Protein AF-A0A349JC01-F1 (afdb_monomer)

pLDDT: mean 93.79, std 6.89, range [55.38, 98.75]

Nearest PDB structures (foldseek):
  4wcx-assembly1_A  TM=9.756E-01  e=1.540E-38  Thermoanaerobacter italicus Ab9
  4wcx-assembly2_C  TM=9.485E-01  e=5.647E-36  Thermoanaerobacter italicus Ab9
  4rtb-assembly1_A  TM=9.203E-01  e=1.034E-27  Carboxydothermus hydrogenoformans Z-2901
  7pd2-assembly1_A  TM=9.531E-01  e=2.127E-20  Thermosinus carboxydivorans Nor1
  6htk-assembly1_A  TM=8.673E-01  e=2.061E-15  Streptomyces actuosus

Structure (mmCIF, N/CA/C/O backbone):
data_AF-A0A349JC01-F1
#
_entry.id   AF-A0A349JC01-F1
#
loop_
_atom_site.group_PDB
_atom_site.id
_atom_site.type_symbol
_atom_site.label_atom_id
_atom_site.label_alt_id
_atom_site.label_comp_id
_atom_site.label_asym_id
_atom_site.label_entity_id
_atom_site.label_seq_id
_atom_site.pdbx_PDB_ins_code
_atom_site.Cartn_x
_atom_site.Cartn_y
_atom_site.Cartn_z
_atom_site.occupancy
_atom_site.B_iso_or_equiv
_atom_site.auth_seq_id
_atom_site.auth_comp_id
_atom_site.auth_asym_id
_atom_site.auth_atom_id
_atom_site.pdbx_PDB_model_num
ATOM 1 N N . ALA A 1 1 ? 12.588 6.076 -18.784 1.00 82.81 1 ALA A N 1
ATOM 2 C CA . ALA A 1 1 ? 12.371 7.516 -19.058 1.00 82.81 1 ALA A CA 1
ATOM 3 C C . ALA A 1 1 ? 11.752 8.281 -17.877 1.00 82.81 1 ALA A C 1
ATOM 5 O O . ALA A 1 1 ? 12.235 9.356 -17.555 1.00 82.81 1 ALA A O 1
ATOM 6 N N . TYR A 1 2 ? 10.748 7.728 -17.192 1.00 88.25 2 TYR A N 1
ATOM 7 C CA . TYR A 1 2 ? 9.837 8.471 -16.306 1.00 88.25 2 TYR A CA 1
ATOM 8 C C . TYR A 1 2 ? 10.100 8.346 -14.782 1.00 88.25 2 TYR A C 1
ATOM 10 O O . TYR A 1 2 ? 9.238 8.657 -13.968 1.00 88.25 2 TYR A O 1
ATOM 18 N N . CYS A 1 3 ? 11.247 7.804 -14.368 1.00 89.50 3 CYS A N 1
ATOM 19 C CA . CYS A 1 3 ? 11.538 7.509 -12.960 1.00 89.50 3 CYS A CA 1
ATOM 20 C C . CYS A 1 3 ? 12.805 8.241 -12.517 1.00 89.50 3 CYS A C 1
ATOM 22 O O . CYS A 1 3 ? 13.826 8.120 -13.202 1.00 89.50 3 CYS A O 1
ATOM 24 N N . GLY A 1 4 ? 12.757 8.922 -11.364 1.00 88.12 4 GLY A N 1
ATOM 25 C CA . GLY A 1 4 ? 13.917 9.605 -10.780 1.00 88.12 4 GLY A CA 1
ATOM 26 C C . GLY A 1 4 ? 15.087 8.656 -10.507 1.00 88.12 4 GLY A C 1
ATOM 27 O O . GLY A 1 4 ? 16.244 9.025 -10.679 1.00 88.12 4 GLY A O 1
ATOM 28 N N . PHE A 1 5 ? 14.796 7.383 -10.222 1.00 90.75 5 PHE A N 1
ATOM 29 C CA . PHE A 1 5 ? 15.803 6.348 -9.980 1.00 90.75 5 PHE A CA 1
ATOM 30 C C . PHE A 1 5 ? 16.290 5.610 -11.234 1.00 90.75 5 PHE A C 1
ATOM 32 O O . PHE A 1 5 ? 17.025 4.631 -11.102 1.00 90.75 5 PHE A O 1
ATOM 39 N N . ARG A 1 6 ? 15.951 6.045 -12.456 1.00 90.56 6 ARG A N 1
ATOM 40 C CA . ARG A 1 6 ? 16.507 5.424 -13.677 1.00 90.56 6 ARG A CA 1
ATOM 41 C C . ARG A 1 6 ? 18.042 5.440 -13.650 1.00 90.56 6 ARG A C 1
ATOM 43 O O . ARG A 1 6 ? 18.626 6.414 -13.184 1.00 90.56 6 ARG A O 1
ATOM 50 N N . SER A 1 7 ? 18.696 4.397 -14.161 1.00 89.00 7 SER A N 1
ATOM 51 C CA . SER A 1 7 ? 20.163 4.243 -14.094 1.00 89.00 7 SER A CA 1
ATOM 52 C C . SER A 1 7 ? 20.934 5.392 -14.751 1.00 89.00 7 SER A C 1
ATOM 54 O O . SER A 1 7 ? 22.000 5.761 -14.278 1.00 89.00 7 SER A O 1
ATOM 56 N N . THR A 1 8 ? 20.369 6.004 -15.794 1.00 89.81 8 THR A N 1
ATOM 57 C CA . THR A 1 8 ? 20.969 7.144 -16.504 1.00 89.81 8 THR A CA 1
ATOM 58 C C . THR A 1 8 ? 20.833 8.483 -15.775 1.00 89.81 8 THR A C 1
ATOM 60 O O . THR A 1 8 ? 21.386 9.476 -16.238 1.00 89.81 8 THR A O 1
ATOM 63 N N . ASN A 1 9 ? 20.091 8.557 -14.663 1.00 89.75 9 ASN A N 1
ATOM 64 C CA . ASN A 1 9 ? 20.057 9.763 -13.840 1.00 89.75 9 ASN A CA 1
ATOM 65 C C . ASN A 1 9 ? 21.294 9.800 -12.929 1.00 89.75 9 ASN A C 1
ATOM 67 O O . ASN A 1 9 ? 21.320 9.129 -11.895 1.00 89.75 9 ASN A O 1
ATOM 71 N N . ALA A 1 10 ? 22.308 10.568 -13.332 1.00 89.12 10 ALA A N 1
ATOM 72 C CA . ALA A 1 10 ? 23.552 10.743 -12.581 1.00 89.12 10 ALA A CA 1
ATOM 73 C C . ALA A 1 10 ? 23.378 11.597 -11.313 1.00 89.12 10 ALA A C 1
ATOM 75 O O . ALA A 1 10 ? 24.182 11.487 -10.394 1.00 89.12 10 ALA A O 1
ATOM 76 N N . SER A 1 11 ? 22.321 12.411 -11.242 1.00 88.00 11 SER A N 1
ATOM 77 C CA . SER A 1 11 ? 22.014 13.233 -10.067 1.00 88.00 11 SER A CA 1
ATOM 78 C C . SER A 1 11 ? 21.364 12.436 -8.935 1.00 88.00 11 SER A C 1
ATOM 80 O O . SER A 1 11 ? 21.309 12.921 -7.811 1.00 88.00 11 SER A O 1
ATOM 82 N N . ALA A 1 12 ? 20.855 11.230 -9.209 1.00 86.94 12 ALA A N 1
ATOM 83 C CA . ALA A 1 12 ? 20.175 10.419 -8.206 1.00 86.94 12 ALA A CA 1
ATOM 84 C C . ALA A 1 12 ? 21.162 9.832 -7.187 1.00 86.94 12 ALA A C 1
ATOM 86 O O . ALA A 1 12 ? 22.107 9.128 -7.557 1.00 86.94 12 ALA A O 1
ATOM 87 N N . VAL A 1 13 ? 20.888 10.041 -5.900 1.00 87.25 13 VAL A N 1
ATOM 88 C CA . VAL A 1 13 ? 21.671 9.445 -4.810 1.00 87.25 13 VAL A CA 1
ATOM 89 C C . VAL A 1 13 ? 21.326 7.959 -4.698 1.00 87.25 13 VAL A C 1
ATOM 91 O O . VAL A 1 13 ? 20.171 7.590 -4.488 1.00 87.25 13 VAL A O 1
ATOM 94 N N . ARG A 1 14 ? 22.324 7.084 -4.862 1.00 90.44 14 ARG A N 1
ATOM 95 C CA . ARG A 1 14 ? 22.146 5.625 -4.790 1.00 90.44 14 ARG A CA 1
ATOM 96 C C . ARG A 1 14 ? 22.404 5.133 -3.375 1.00 90.44 14 ARG A C 1
ATOM 98 O O . ARG A 1 14 ? 23.459 5.405 -2.814 1.00 90.44 14 ARG A O 1
ATOM 105 N N . ARG A 1 15 ? 21.453 4.383 -2.822 1.00 91.56 15 ARG A N 1
ATOM 106 C CA . ARG A 1 15 ? 21.559 3.774 -1.497 1.00 91.56 15 ARG A CA 1
ATOM 107 C C . ARG A 1 15 ? 20.757 2.483 -1.465 1.00 91.56 15 ARG A C 1
ATOM 109 O O . ARG A 1 15 ? 19.670 2.417 -2.029 1.00 91.56 15 ARG A O 1
ATOM 116 N N . THR A 1 16 ? 21.286 1.495 -0.768 1.00 94.56 16 THR A N 1
ATOM 117 C CA . THR A 1 16 ? 20.543 0.325 -0.302 1.00 94.56 16 THR A CA 1
ATOM 118 C C . THR A 1 16 ? 20.592 0.391 1.212 1.00 94.56 16 THR A C 1
ATOM 120 O O . THR A 1 16 ? 21.674 0.613 1.747 1.00 94.56 16 THR A O 1
ATOM 123 N N . LEU A 1 17 ? 19.450 0.236 1.883 1.00 95.44 17 LEU A N 1
ATOM 124 C CA . LEU A 1 17 ? 19.448 0.165 3.340 1.00 95.44 17 LEU A CA 1
ATOM 125 C C . LEU A 1 17 ? 20.163 -1.109 3.777 1.00 95.44 17 LEU A C 1
ATOM 127 O O . LEU A 1 17 ? 19.824 -2.199 3.304 1.00 95.44 17 LEU A O 1
ATOM 131 N N . ASP A 1 18 ? 21.118 -0.980 4.688 1.00 95.94 18 ASP A N 1
ATOM 132 C CA . ASP A 1 18 ? 21.615 -2.136 5.413 1.00 95.94 18 ASP A CA 1
ATOM 133 C C . ASP A 1 18 ? 20.560 -2.654 6.411 1.00 95.94 18 ASP A C 1
ATOM 135 O O . ASP A 1 18 ? 19.467 -2.099 6.582 1.00 95.94 18 ASP A O 1
ATOM 139 N N . ARG A 1 19 ? 20.868 -3.773 7.073 1.00 96.62 19 ARG A N 1
ATOM 140 C CA . ARG A 1 19 ? 19.930 -4.405 8.003 1.00 96.62 19 ARG A CA 1
ATOM 141 C C . ARG A 1 19 ? 19.587 -3.511 9.200 1.00 96.62 19 ARG A C 1
ATOM 143 O O . ARG A 1 19 ? 18.437 -3.526 9.627 1.00 96.62 19 ARG A O 1
ATOM 150 N N . GLN A 1 20 ? 20.551 -2.783 9.762 1.00 97.44 20 GLN A N 1
ATOM 151 C CA . GLN A 1 20 ? 20.315 -1.904 10.911 1.00 97.44 20 GLN A CA 1
ATOM 152 C C . GLN A 1 20 ? 19.519 -0.670 10.493 1.00 97.44 20 GLN A C 1
ATOM 154 O O . GLN A 1 20 ? 18.563 -0.300 11.169 1.00 97.44 20 GLN A O 1
ATOM 159 N N . GLU A 1 21 ? 19.847 -0.081 9.346 1.00 96.81 21 GLU A N 1
ATOM 160 C CA . GLU A 1 21 ? 19.080 1.018 8.771 1.00 96.81 21 GLU A CA 1
ATOM 161 C C . GLU A 1 21 ? 17.626 0.604 8.517 1.00 96.81 21 GLU A C 1
ATOM 163 O O . GLU A 1 21 ? 16.712 1.335 8.897 1.00 96.81 21 GLU A O 1
ATOM 168 N N . LEU A 1 22 ? 17.393 -0.588 7.949 1.00 97.75 22 LEU A N 1
ATOM 169 C CA . LEU A 1 22 ? 16.047 -1.132 7.763 1.00 97.75 22 LEU A CA 1
ATOM 170 C C . LEU A 1 22 ? 15.304 -1.275 9.098 1.00 97.75 22 LEU A C 1
ATOM 172 O O . LEU A 1 22 ? 14.140 -0.887 9.175 1.00 97.75 22 LEU A O 1
ATOM 176 N N . VAL A 1 23 ? 15.959 -1.790 10.145 1.00 98.25 23 VAL A N 1
ATOM 177 C CA . VAL A 1 23 ? 15.361 -1.883 11.489 1.00 98.25 23 VAL A CA 1
ATOM 178 C C . VAL A 1 23 ? 14.933 -0.502 11.982 1.00 98.25 23 VAL A C 1
ATOM 180 O O . VAL A 1 23 ? 13.767 -0.329 12.327 1.00 98.25 23 VAL A O 1
ATOM 183 N N . HIS A 1 24 ? 15.812 0.501 11.917 1.00 96.88 24 HIS A N 1
ATOM 184 C CA . HIS A 1 24 ? 15.483 1.856 12.364 1.00 96.88 24 HIS A CA 1
ATOM 185 C C . HIS A 1 24 ? 14.345 2.496 11.548 1.00 96.88 24 HIS A C 1
ATOM 187 O O . HIS A 1 24 ? 13.508 3.202 12.111 1.00 96.88 24 HIS A O 1
ATOM 193 N N . GLN A 1 25 ? 14.256 2.239 10.233 1.00 96.81 25 GLN A N 1
ATOM 194 C CA . GLN A 1 25 ? 13.109 2.696 9.433 1.00 96.81 25 GLN A CA 1
ATOM 195 C C . GLN A 1 25 ? 11.795 2.069 9.919 1.00 96.81 25 GLN A C 1
ATOM 197 O O . GLN A 1 25 ? 10.780 2.758 10.014 1.00 96.81 25 GLN A O 1
ATOM 202 N N . VAL A 1 26 ? 11.797 0.764 10.211 1.00 97.62 26 VAL A N 1
ATOM 203 C CA . VAL A 1 26 ? 10.600 0.053 10.683 1.00 97.62 26 VAL A CA 1
ATOM 204 C C . VAL A 1 26 ? 10.19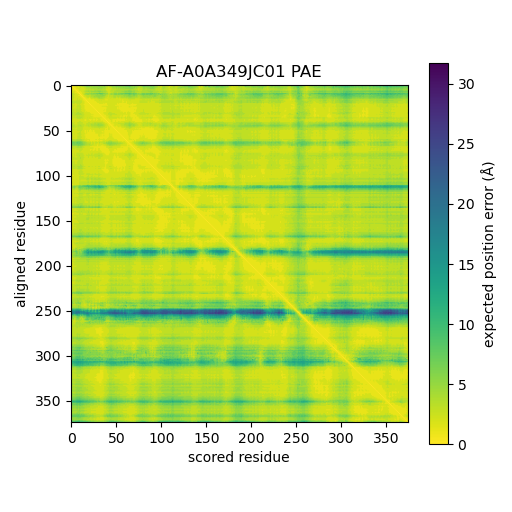5 0.544 12.068 1.00 97.62 26 VAL A C 1
ATOM 206 O O . VAL A 1 26 ? 9.020 0.824 12.284 1.00 97.62 26 VAL A O 1
ATOM 209 N N . GLU A 1 27 ? 11.153 0.738 12.970 1.00 97.31 27 GLU A N 1
ATOM 210 C CA . GLU A 1 27 ? 10.913 1.328 14.287 1.00 97.31 27 GLU A CA 1
ATOM 211 C C . GLU A 1 27 ? 10.284 2.724 14.183 1.00 97.31 27 GLU A C 1
ATOM 213 O O . GLU A 1 27 ? 9.318 3.015 14.886 1.00 97.31 27 GLU A O 1
ATOM 218 N N . ALA A 1 28 ? 10.773 3.573 13.272 1.00 95.38 28 ALA A N 1
ATOM 219 C CA . ALA A 1 28 ? 10.200 4.898 13.035 1.00 95.38 28 ALA A CA 1
ATOM 220 C C . ALA A 1 28 ? 8.756 4.831 12.497 1.00 95.38 28 ALA A C 1
ATOM 222 O O . ALA A 1 28 ? 7.919 5.666 12.843 1.00 95.38 28 ALA A O 1
ATOM 223 N N . LEU A 1 29 ? 8.434 3.838 11.663 1.00 95.94 29 LEU A N 1
ATOM 224 C CA . LEU A 1 29 ? 7.067 3.599 11.188 1.00 95.94 29 LEU A CA 1
ATOM 225 C C . LEU A 1 29 ? 6.150 3.074 12.304 1.00 95.94 29 LEU A C 1
ATOM 227 O O . LEU A 1 29 ? 4.990 3.486 12.405 1.00 95.94 29 LEU A O 1
ATOM 231 N N . GLU A 1 30 ? 6.657 2.167 13.136 1.00 97.38 30 GLU A N 1
ATOM 232 C CA . GLU A 1 30 ? 5.936 1.586 14.267 1.00 97.38 30 GLU A CA 1
ATOM 233 C C . GLU A 1 30 ? 5.606 2.622 15.342 1.00 97.38 30 GLU A C 1
ATOM 235 O O . GLU A 1 30 ? 4.468 2.638 15.818 1.00 97.38 30 GLU A O 1
ATOM 240 N N . ASP A 1 31 ? 6.547 3.522 15.645 1.00 95.81 31 ASP A N 1
ATOM 241 C CA . ASP A 1 31 ? 6.366 4.662 16.554 1.00 95.81 31 ASP A CA 1
ATOM 242 C C .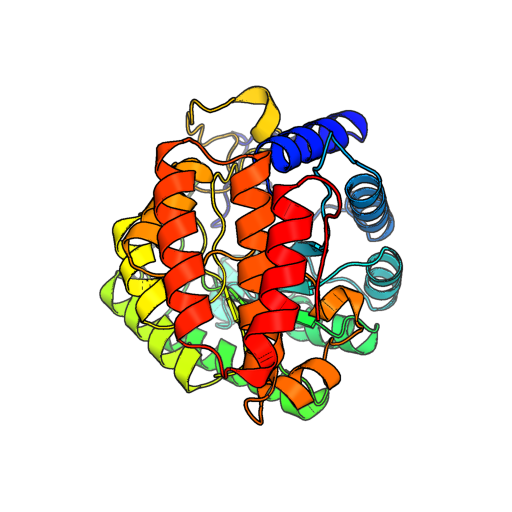 ASP A 1 31 ? 5.253 5.606 16.102 1.00 95.81 31 ASP A C 1
ATOM 244 O O . ASP A 1 31 ? 4.561 6.196 16.928 1.00 95.81 31 ASP A O 1
ATOM 248 N N . LYS A 1 32 ? 5.064 5.756 14.787 1.00 95.19 32 LYS A N 1
ATOM 249 C CA . LYS A 1 32 ? 3.973 6.570 14.234 1.00 95.19 32 LYS A CA 1
ATOM 250 C C . LYS A 1 32 ? 2.638 5.836 14.260 1.00 95.19 32 LYS A C 1
ATOM 252 O O . LYS A 1 32 ? 1.596 6.462 14.105 1.00 95.19 32 LYS A O 1
ATOM 257 N N . GLY A 1 33 ? 2.652 4.519 14.457 1.00 96.88 33 GLY A N 1
ATOM 258 C CA . GLY A 1 33 ? 1.461 3.691 14.573 1.00 96.88 33 GLY A CA 1
ATOM 259 C C . GLY A 1 33 ? 1.151 2.829 13.354 1.00 96.88 33 GLY A C 1
ATOM 260 O O . GLY A 1 33 ? 0.154 2.101 13.388 1.00 96.88 33 GLY A O 1
ATOM 261 N N . HIS A 1 34 ? 2.004 2.812 12.323 1.00 98.00 34 HIS A N 1
ATOM 262 C CA . HIS A 1 34 ? 1.815 1.924 11.176 1.00 98.00 34 HIS A CA 1
ATOM 263 C C . HIS A 1 34 ? 1.818 0.447 11.597 1.00 98.00 34 HIS A C 1
ATOM 265 O O . HIS A 1 34 ? 2.501 0.037 12.535 1.00 98.00 34 HIS A O 1
ATOM 271 N N . LYS A 1 35 ? 1.015 -0.358 10.891 1.00 97.94 35 LYS A N 1
ATOM 272 C CA . LYS A 1 35 ? 0.928 -1.826 11.049 1.00 97.94 35 LYS A CA 1
ATOM 273 C C . LYS A 1 35 ? 0.990 -2.566 9.709 1.00 97.94 35 LYS A C 1
ATOM 275 O O . LYS A 1 35 ? 0.942 -3.792 9.661 1.00 97.94 35 LYS A O 1
ATOM 280 N N . ARG A 1 36 ? 1.031 -1.826 8.602 1.00 98.19 36 ARG A N 1
ATOM 281 C CA . ARG A 1 36 ? 1.049 -2.328 7.226 1.00 98.19 36 ARG A CA 1
ATOM 282 C C . ARG A 1 36 ? 2.081 -1.520 6.465 1.00 98.19 36 ARG A C 1
ATOM 284 O O . ARG A 1 36 ? 2.082 -0.298 6.592 1.00 98.19 36 ARG A O 1
ATOM 291 N N . LEU A 1 37 ? 2.902 -2.186 5.665 1.00 95.88 37 LEU A N 1
ATOM 292 C CA . LEU A 1 37 ? 3.864 -1.508 4.805 1.00 95.88 37 LEU A CA 1
ATOM 293 C C . LEU A 1 37 ? 4.009 -2.196 3.455 1.00 95.88 37 LEU A C 1
ATOM 295 O O . LEU A 1 37 ? 3.627 -3.355 3.278 1.00 95.88 37 LEU A O 1
ATOM 299 N N . VAL A 1 38 ? 4.563 -1.450 2.506 1.00 97.69 38 VAL A N 1
ATOM 300 C CA . VAL A 1 38 ? 4.960 -1.943 1.191 1.00 97.69 38 VAL A CA 1
ATOM 301 C C . VAL A 1 38 ? 6.467 -1.737 1.079 1.00 97.69 38 VAL A C 1
ATOM 303 O O . VAL A 1 38 ? 6.926 -0.600 1.157 1.00 97.69 38 VAL A O 1
ATOM 306 N N . LEU A 1 39 ? 7.231 -2.813 0.898 1.00 97.75 39 LEU A N 1
ATOM 307 C CA . LEU A 1 39 ? 8.644 -2.712 0.537 1.00 97.75 39 LEU A CA 1
ATOM 308 C C . LEU A 1 39 ? 8.745 -2.526 -0.975 1.00 97.75 39 LEU A C 1
ATOM 310 O O . LEU A 1 39 ? 8.167 -3.303 -1.741 1.00 97.75 39 LEU A O 1
ATOM 314 N N . VAL A 1 40 ? 9.453 -1.481 -1.395 1.00 96.94 40 VAL A N 1
ATOM 315 C CA . VAL A 1 40 ? 9.600 -1.099 -2.801 1.00 96.94 40 VAL A CA 1
ATOM 316 C C . VAL A 1 40 ? 11.057 -1.253 -3.204 1.00 96.94 40 VAL A C 1
ATOM 318 O O . VAL A 1 40 ? 11.940 -0.718 -2.538 1.00 96.94 40 VAL A O 1
ATOM 321 N N . TYR A 1 41 ? 11.304 -1.956 -4.307 1.00 96.06 41 TYR A N 1
ATOM 322 C CA . TYR A 1 41 ? 12.653 -2.243 -4.788 1.00 96.06 41 TYR A CA 1
ATOM 323 C C . TYR A 1 41 ? 12.861 -1.717 -6.206 1.00 96.06 41 TYR A C 1
ATOM 325 O O . TYR A 1 41 ? 11.972 -1.791 -7.060 1.00 96.06 41 TYR A O 1
ATOM 333 N N . GLY A 1 42 ? 14.072 -1.223 -6.474 1.00 93.06 42 GLY A N 1
ATOM 334 C CA . GLY A 1 42 ? 14.555 -1.065 -7.843 1.00 93.06 42 GLY A CA 1
ATOM 335 C C . GLY A 1 42 ? 14.743 -2.423 -8.529 1.00 93.06 42 GLY A C 1
ATOM 336 O O . GLY A 1 42 ? 14.642 -3.478 -7.907 1.00 93.06 42 GLY A O 1
ATOM 337 N N . GLU A 1 43 ? 15.045 -2.414 -9.824 1.00 92.06 43 GLU A N 1
ATOM 338 C CA . GLU A 1 43 ? 15.405 -3.633 -10.551 1.00 92.06 43 GLU A CA 1
ATOM 339 C C . GLU A 1 43 ? 16.931 -3.727 -10.657 1.00 92.06 43 GLU A C 1
ATOM 341 O O . GLU A 1 43 ? 17.539 -3.066 -11.499 1.00 92.06 43 GLU A O 1
ATOM 346 N N . HIS A 1 44 ? 17.545 -4.520 -9.775 1.00 91.69 44 HIS A N 1
ATOM 347 C CA . HIS A 1 44 ? 18.996 -4.716 -9.695 1.00 91.69 44 HIS A CA 1
ATOM 348 C C . HIS A 1 44 ? 19.327 -6.194 -9.409 1.00 91.69 44 HIS A C 1
ATOM 350 O O . HIS A 1 44 ? 18.540 -6.843 -8.718 1.00 91.69 44 HIS A O 1
ATOM 356 N N . PRO A 1 45 ? 20.449 -6.751 -9.912 1.00 89.69 45 PRO A N 1
ATOM 357 C CA . PRO A 1 45 ? 20.867 -8.122 -9.602 1.00 89.69 45 PRO A CA 1
ATOM 358 C C . PRO A 1 45 ? 20.990 -8.426 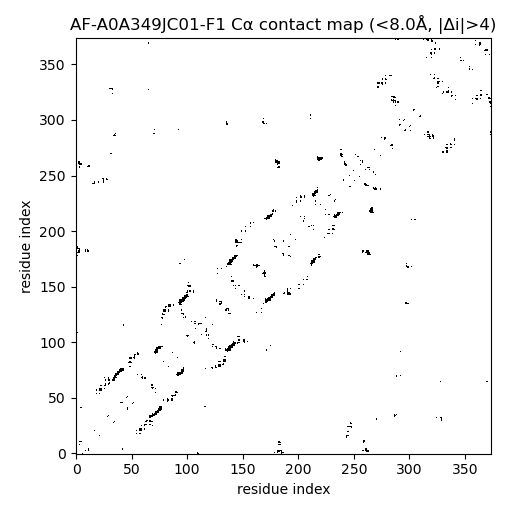-8.103 1.00 89.69 45 PRO A C 1
ATOM 360 O O . PRO A 1 45 ? 20.613 -9.517 -7.698 1.00 89.69 45 PRO A O 1
ATOM 363 N N . ASP A 1 46 ? 21.431 -7.455 -7.302 1.00 92.12 46 ASP A N 1
ATOM 364 C CA . ASP A 1 46 ? 21.589 -7.610 -5.844 1.00 92.12 46 ASP A CA 1
ATOM 365 C C . ASP A 1 46 ? 20.252 -7.698 -5.087 1.00 92.12 46 ASP A C 1
ATOM 367 O O . ASP A 1 46 ? 20.216 -8.111 -3.932 1.00 92.12 46 ASP A O 1
ATOM 371 N N . TYR A 1 47 ? 19.139 -7.307 -5.716 1.00 94.75 47 TYR A N 1
ATOM 372 C CA . TYR A 1 47 ? 17.799 -7.376 -5.124 1.00 94.75 47 TYR A CA 1
ATOM 373 C C . TYR A 1 47 ? 17.086 -8.649 -5.580 1.00 94.75 47 TYR A C 1
ATOM 375 O O . TYR A 1 47 ? 15.997 -8.613 -6.163 1.00 94.75 47 TYR A O 1
ATOM 383 N N . ASP A 1 48 ? 17.745 -9.783 -5.368 1.00 96.62 48 ASP A N 1
ATOM 384 C CA . ASP A 1 48 ? 17.198 -11.092 -5.690 1.00 96.62 48 ASP A CA 1
ATOM 385 C C . ASP A 1 48 ? 16.097 -11.525 -4.701 1.00 96.62 48 ASP A C 1
ATOM 387 O O . ASP A 1 48 ? 15.716 -10.819 -3.760 1.00 96.62 48 ASP A O 1
ATOM 391 N N . ALA A 1 49 ? 15.540 -12.714 -4.930 1.00 98.12 49 ALA A N 1
ATOM 392 C CA . ALA A 1 49 ? 14.494 -13.257 -4.074 1.00 98.12 49 ALA A CA 1
ATOM 393 C C . ALA A 1 49 ? 14.962 -13.500 -2.627 1.00 98.12 49 ALA A C 1
ATOM 395 O O . ALA A 1 49 ? 14.154 -13.378 -1.707 1.00 98.12 49 ALA A O 1
ATOM 396 N N . GLY A 1 50 ? 16.241 -13.832 -2.416 1.00 98.44 50 GLY A N 1
ATOM 397 C CA . GLY A 1 50 ? 16.818 -14.038 -1.088 1.00 98.44 50 GLY A CA 1
ATOM 398 C C . GLY A 1 50 ? 16.875 -12.731 -0.306 1.00 98.44 50 GLY A C 1
ATOM 399 O O . GLY A 1 50 ? 16.335 -12.658 0.797 1.00 98.44 50 GLY A O 1
ATOM 400 N N . PHE A 1 51 ? 17.408 -11.677 -0.925 1.00 98.38 51 PHE A N 1
ATOM 401 C CA . PHE A 1 51 ? 17.489 -10.337 -0.344 1.00 98.38 51 PHE A CA 1
ATOM 402 C C . PHE A 1 51 ? 16.110 -9.784 0.044 1.00 98.38 51 PHE A C 1
ATOM 404 O O . PHE A 1 51 ? 15.914 -9.272 1.153 1.00 98.38 51 PHE A O 1
ATOM 411 N N . ILE A 1 52 ? 15.121 -9.913 -0.849 1.00 98.50 52 ILE A N 1
ATOM 412 C CA . ILE A 1 52 ? 13.751 -9.467 -0.563 1.00 98.50 52 ILE A CA 1
ATOM 413 C C . ILE A 1 52 ? 13.152 -10.292 0.584 1.00 98.50 52 ILE A C 1
ATOM 415 O O . ILE A 1 52 ? 12.555 -9.727 1.501 1.00 98.50 52 ILE A O 1
ATOM 419 N N . ALA A 1 53 ? 13.342 -11.614 0.588 1.00 98.62 53 ALA A N 1
ATOM 420 C CA . ALA A 1 53 ? 12.855 -12.477 1.660 1.00 98.62 53 ALA A CA 1
ATOM 421 C C . ALA A 1 53 ? 13.501 -12.154 3.025 1.00 98.62 53 ALA A C 1
ATOM 423 O O . ALA A 1 53 ? 12.805 -12.132 4.041 1.00 98.62 53 ALA A O 1
ATOM 424 N N . ASP A 1 54 ? 14.803 -11.857 3.063 1.00 98.62 54 ASP A N 1
ATOM 425 C CA . ASP A 1 54 ? 15.518 -11.442 4.279 1.00 98.62 54 ASP A CA 1
ATOM 426 C C . ASP A 1 54 ? 15.068 -10.074 4.794 1.00 98.62 54 ASP A C 1
ATOM 428 O O . ASP A 1 54 ? 14.922 -9.882 6.006 1.00 98.62 54 ASP A O 1
ATOM 432 N N . SER A 1 55 ? 14.774 -9.143 3.884 1.00 98.56 55 SER A N 1
ATOM 433 C CA . SER A 1 55 ? 14.178 -7.852 4.233 1.00 98.56 55 SER A CA 1
ATOM 434 C C . SER A 1 55 ? 12.820 -8.046 4.916 1.00 98.56 55 SER A C 1
ATOM 436 O O . SER A 1 55 ? 12.574 -7.481 5.978 1.00 98.56 55 SER A O 1
ATOM 438 N N . VAL A 1 56 ? 11.955 -8.903 4.356 1.00 98.56 56 VAL A N 1
ATOM 439 C CA . VAL A 1 56 ? 10.632 -9.223 4.922 1.00 98.56 56 VAL A CA 1
ATOM 440 C C . VAL A 1 56 ? 10.758 -9.853 6.310 1.00 98.56 56 VAL A C 1
ATOM 442 O O . VAL A 1 56 ? 10.076 -9.427 7.243 1.00 98.56 56 VAL A O 1
ATOM 445 N N . ARG A 1 57 ? 11.656 -10.834 6.473 1.00 98.62 57 ARG A N 1
ATOM 446 C CA . ARG A 1 57 ? 11.927 -11.464 7.776 1.00 98.62 57 ARG A CA 1
ATOM 447 C C . ARG A 1 57 ? 12.428 -10.457 8.804 1.00 98.62 57 ARG A C 1
ATOM 449 O O . ARG A 1 57 ? 11.998 -10.502 9.952 1.00 98.62 57 ARG A O 1
ATOM 456 N N . THR A 1 58 ? 13.314 -9.549 8.392 1.00 98.62 58 THR A N 1
ATOM 457 C CA . THR A 1 58 ? 13.818 -8.484 9.264 1.00 98.62 58 THR A CA 1
ATOM 458 C C . THR A 1 58 ? 12.672 -7.598 9.730 1.00 98.62 58 THR A C 1
ATOM 460 O O . THR A 1 58 ? 12.507 -7.441 10.933 1.00 98.62 58 THR A O 1
ATOM 463 N N . VAL A 1 59 ? 11.830 -7.114 8.812 1.00 98.50 59 VAL A N 1
ATOM 464 C CA . VAL A 1 59 ? 10.667 -6.272 9.129 1.00 98.50 59 VAL A CA 1
ATOM 465 C C . VAL A 1 59 ? 9.731 -6.932 10.143 1.00 98.50 59 VAL A C 1
ATOM 467 O O . VAL A 1 59 ? 9.372 -6.296 11.126 1.00 98.50 59 VAL A O 1
ATOM 470 N N . TYR A 1 60 ? 9.346 -8.197 9.943 1.00 98.25 60 TYR A N 1
ATOM 471 C CA . TYR A 1 60 ? 8.468 -8.896 10.894 1.00 98.25 60 TYR A CA 1
ATOM 472 C C . TYR A 1 60 ? 9.126 -9.178 12.252 1.00 98.25 60 TYR A C 1
ATOM 474 O O . TYR A 1 60 ? 8.424 -9.441 13.228 1.00 98.25 60 TYR A O 1
ATOM 482 N N . GLY A 1 61 ? 10.460 -9.163 12.312 1.00 97.94 61 GLY A N 1
ATOM 483 C CA . GLY A 1 61 ? 11.224 -9.334 13.543 1.00 97.94 61 GLY A CA 1
ATOM 484 C C . GLY A 1 61 ? 11.360 -8.059 14.378 1.00 97.94 61 GLY A C 1
ATOM 485 O O . GLY A 1 61 ? 11.722 -8.158 15.549 1.00 97.94 61 GLY A O 1
ATOM 486 N N . VAL A 1 62 ? 11.079 -6.883 13.809 1.00 98.12 62 VAL A N 1
ATOM 487 C CA . VAL A 1 62 ? 11.098 -5.612 14.544 1.00 98.12 62 VAL A CA 1
ATOM 488 C C . VAL A 1 62 ? 9.820 -5.478 15.365 1.00 98.12 62 VAL A C 1
ATOM 490 O O . VAL A 1 62 ? 8.729 -5.788 14.887 1.00 98.12 62 VAL A O 1
ATOM 493 N N . LYS A 1 63 ? 9.980 -5.045 16.618 1.00 96.38 63 LYS A N 1
ATOM 494 C CA . LYS A 1 63 ? 8.889 -4.637 17.504 1.00 96.38 63 LYS A CA 1
ATOM 495 C C . LYS A 1 63 ? 9.360 -3.499 18.393 1.00 96.38 63 LYS A C 1
ATOM 497 O O . LYS A 1 63 ? 10.343 -3.664 19.117 1.00 96.38 63 LYS A O 1
ATOM 502 N N . ARG A 1 64 ? 8.631 -2.385 18.402 1.00 93.38 64 ARG A N 1
ATOM 503 C CA . ARG A 1 64 ? 8.921 -1.228 19.254 1.00 93.38 64 ARG A CA 1
ATOM 504 C C . ARG A 1 64 ? 7.712 -0.816 20.088 1.00 93.38 64 ARG A C 1
ATOM 506 O O . ARG A 1 64 ? 6.701 -0.345 19.573 1.00 93.38 64 ARG A O 1
ATOM 513 N N . GLY A 1 65 ? 7.808 -0.985 21.409 1.00 93.12 65 GLY A N 1
ATOM 514 C CA . GLY A 1 65 ? 6.695 -0.715 22.327 1.00 93.12 65 GLY A CA 1
ATOM 515 C C . GLY A 1 65 ? 5.466 -1.572 21.995 1.00 93.12 65 GLY A C 1
ATOM 516 O O . GLY A 1 65 ? 5.548 -2.797 21.984 1.00 93.12 65 GLY A O 1
ATOM 517 N N . HIS A 1 66 ? 4.327 -0.932 21.710 1.00 92.94 66 HIS A N 1
ATOM 518 C CA . HIS A 1 66 ? 3.112 -1.603 21.209 1.00 92.94 66 HIS A CA 1
ATOM 519 C C . HIS A 1 66 ? 3.082 -1.747 19.669 1.00 92.94 66 HIS A C 1
ATOM 521 O O . HIS A 1 66 ? 2.103 -2.240 19.100 1.00 92.94 66 HIS A O 1
ATOM 527 N N . GLY A 1 67 ? 4.128 -1.280 18.985 1.00 95.06 67 GLY A N 1
ATOM 528 C CA . GLY A 1 67 ? 4.294 -1.345 17.540 1.00 95.06 67 GLY A CA 1
ATOM 529 C C . GLY A 1 67 ? 4.688 -2.732 17.049 1.00 95.06 67 GLY A C 1
ATOM 530 O O . GLY A 1 67 ? 5.496 -3.424 17.661 1.00 95.06 67 GLY A O 1
ATOM 531 N N . GLU A 1 68 ? 4.071 -3.132 15.940 1.00 96.50 68 GLU A N 1
ATOM 532 C CA . GLU A 1 68 ? 4.481 -4.286 15.145 1.00 96.50 68 GLU A CA 1
ATOM 533 C C . GLU A 1 68 ? 3.936 -4.150 13.718 1.00 96.50 68 GLU A C 1
ATOM 535 O O . GLU A 1 68 ? 2.758 -3.833 13.507 1.00 96.50 68 GLU A O 1
ATOM 540 N N . ILE A 1 69 ? 4.756 -4.443 12.716 1.00 98.12 69 ILE A N 1
ATOM 541 C CA . ILE A 1 69 ? 4.275 -4.599 11.343 1.00 98.12 69 ILE A CA 1
ATOM 542 C C . ILE A 1 69 ? 3.580 -5.953 11.183 1.00 98.12 69 ILE A C 1
ATOM 544 O O . ILE A 1 69 ? 4.160 -7.018 11.357 1.00 98.12 69 ILE A O 1
ATOM 548 N N . ARG A 1 70 ? 2.301 -5.916 10.802 1.00 97.69 70 ARG A N 1
ATOM 549 C CA . ARG A 1 70 ? 1.417 -7.089 10.734 1.00 97.69 70 ARG A CA 1
ATOM 550 C C . ARG A 1 70 ? 1.166 -7.596 9.314 1.00 97.69 70 ARG A C 1
ATOM 552 O O . ARG A 1 70 ? 0.552 -8.649 9.156 1.00 97.69 70 ARG A O 1
ATOM 559 N N . ARG A 1 71 ? 1.554 -6.833 8.287 1.00 97.94 71 ARG A N 1
ATOM 560 C CA . ARG A 1 71 ? 1.473 -7.228 6.871 1.00 97.94 71 ARG A CA 1
ATOM 561 C C . ARG A 1 71 ? 2.493 -6.456 6.042 1.00 97.94 71 ARG A C 1
ATOM 563 O O . ARG A 1 71 ? 2.447 -5.225 6.000 1.00 97.94 71 ARG A O 1
ATOM 570 N N . VAL A 1 72 ? 3.341 -7.197 5.338 1.00 98.31 72 VAL A N 1
ATOM 571 C CA . VAL A 1 72 ? 4.329 -6.673 4.392 1.00 98.31 72 VAL A CA 1
ATOM 572 C C . VAL A 1 72 ? 3.906 -7.022 2.973 1.00 98.31 72 VAL A C 1
ATOM 574 O O . VAL A 1 72 ? 3.836 -8.191 2.604 1.00 98.31 72 VAL A O 1
ATOM 577 N N . ASN A 1 73 ? 3.609 -6.010 2.170 1.00 98.50 73 ASN A N 1
ATOM 578 C CA . ASN A 1 73 ? 3.413 -6.151 0.731 1.00 98.50 73 ASN A CA 1
ATOM 579 C C . ASN A 1 73 ? 4.729 -5.846 -0.001 1.00 98.50 73 ASN A C 1
ATOM 581 O O . ASN A 1 73 ? 5.581 -5.135 0.528 1.00 98.50 73 ASN A O 1
ATOM 585 N N . ILE A 1 74 ? 4.874 -6.340 -1.228 1.00 98.56 74 ILE A N 1
ATOM 586 C CA . ILE A 1 74 ? 6.063 -6.130 -2.062 1.00 98.56 74 ILE A CA 1
ATOM 587 C C . ILE A 1 74 ? 5.668 -5.417 -3.344 1.00 98.56 74 ILE A C 1
ATOM 589 O O . ILE A 1 74 ? 4.726 -5.835 -4.012 1.00 98.56 74 ILE A O 1
ATOM 593 N N . ASN A 1 75 ? 6.419 -4.387 -3.721 1.00 98.19 75 ASN A N 1
ATOM 594 C CA . ASN A 1 75 ? 6.426 -3.836 -5.069 1.00 98.19 75 ASN A CA 1
ATOM 595 C C . ASN A 1 75 ? 7.841 -3.980 -5.640 1.00 98.19 75 ASN A C 1
ATOM 597 O O . ASN A 1 75 ? 8.768 -3.287 -5.224 1.00 98.19 75 ASN A O 1
ATOM 601 N N . ALA A 1 76 ? 8.016 -4.926 -6.558 1.00 97.44 76 ALA A N 1
ATOM 602 C CA . ALA A 1 76 ? 9.313 -5.214 -7.158 1.00 97.44 76 ALA A CA 1
ATOM 603 C C . ALA A 1 76 ? 9.160 -5.709 -8.601 1.00 97.44 76 ALA A C 1
ATOM 605 O O . ALA A 1 76 ? 8.053 -5.934 -9.105 1.00 97.44 76 ALA A O 1
ATOM 606 N N . ALA A 1 77 ? 10.292 -5.862 -9.287 1.00 96.12 77 ALA A N 1
ATOM 607 C CA . ALA A 1 77 ? 10.324 -6.420 -10.630 1.00 96.12 77 ALA A CA 1
ATOM 608 C C . ALA A 1 77 ? 9.781 -7.869 -10.669 1.00 96.12 77 ALA A C 1
ATOM 610 O O . ALA A 1 77 ? 9.846 -8.583 -9.668 1.00 96.12 77 ALA A O 1
ATOM 611 N N . PRO A 1 78 ? 9.232 -8.319 -11.812 1.00 97.25 78 PRO A N 1
ATOM 612 C CA . PRO A 1 78 ? 8.788 -9.695 -11.973 1.00 97.25 78 PRO A CA 1
ATOM 613 C C . PRO A 1 78 ? 9.921 -10.703 -11.756 1.00 97.25 78 PRO A C 1
ATOM 615 O O . PRO A 1 78 ? 11.021 -10.524 -12.276 1.00 97.25 78 PRO A O 1
ATOM 618 N N . MET A 1 79 ? 9.610 -11.797 -11.067 1.00 97.19 79 MET A N 1
ATOM 619 C CA . MET A 1 79 ? 10.516 -12.919 -10.817 1.00 97.19 79 MET A CA 1
ATOM 620 C C . MET A 1 79 ? 10.067 -14.163 -11.589 1.00 97.19 79 MET A C 1
ATOM 622 O O . MET A 1 79 ? 9.019 -14.173 -12.248 1.00 97.19 79 MET A O 1
ATOM 626 N N . ASP A 1 80 ? 10.880 -15.212 -11.541 1.00 97.75 80 ASP A N 1
ATOM 627 C CA . ASP A 1 80 ? 10.440 -16.558 -11.876 1.00 97.75 80 ASP A CA 1
ATOM 628 C C . ASP A 1 80 ? 9.660 -17.183 -10.703 1.00 97.75 80 ASP A C 1
ATOM 630 O O . ASP A 1 80 ? 9.536 -16.616 -9.615 1.00 97.75 80 ASP A O 1
ATOM 634 N N . GLU A 1 81 ? 9.082 -18.362 -10.925 1.00 98.56 81 GLU 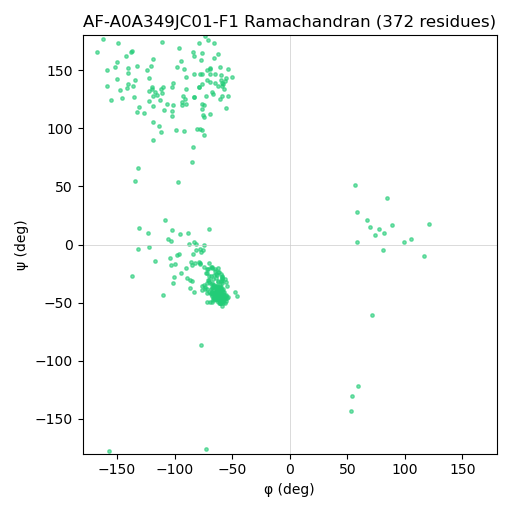A N 1
ATOM 635 C CA . GLU A 1 81 ? 8.265 -19.019 -9.900 1.00 98.56 81 GLU A CA 1
ATOM 636 C C . GLU A 1 81 ? 9.079 -19.459 -8.674 1.00 98.56 81 GLU A C 1
ATOM 638 O O . GLU A 1 81 ? 8.543 -19.486 -7.568 1.00 98.56 81 GLU A O 1
ATOM 643 N N . ALA A 1 82 ? 10.364 -19.789 -8.848 1.00 98.62 82 ALA A N 1
ATOM 644 C CA . ALA A 1 82 ? 11.249 -20.125 -7.736 1.00 98.62 82 ALA A CA 1
ATOM 645 C C . ALA A 1 82 ? 11.486 -18.906 -6.834 1.00 98.62 82 ALA A C 1
ATOM 647 O O . ALA A 1 82 ? 11.319 -19.010 -5.620 1.00 98.62 82 ALA A O 1
ATOM 648 N N . GLY A 1 83 ? 11.774 -17.740 -7.419 1.00 98.44 83 GLY A N 1
ATOM 649 C CA . GLY A 1 83 ? 11.916 -16.489 -6.685 1.00 98.44 83 GLY A CA 1
ATOM 650 C C . GLY A 1 83 ? 10.641 -16.100 -5.938 1.00 98.44 83 GLY A C 1
ATOM 651 O O . GLY A 1 83 ? 10.694 -15.785 -4.749 1.00 98.44 83 GLY A O 1
ATOM 652 N N . TYR A 1 84 ? 9.476 -16.216 -6.584 1.00 98.75 84 TYR A N 1
ATOM 653 C CA . TYR A 1 84 ? 8.197 -15.978 -5.909 1.00 98.75 84 TYR A CA 1
ATOM 654 C C . TYR A 1 84 ? 7.958 -16.927 -4.732 1.00 98.75 84 TYR A C 1
ATOM 656 O O . TYR A 1 84 ? 7.552 -16.457 -3.671 1.00 98.75 84 TYR A O 1
ATOM 664 N N . ARG A 1 85 ? 8.248 -18.230 -4.874 1.00 98.75 85 ARG A N 1
ATOM 665 C CA . ARG A 1 85 ? 8.141 -19.200 -3.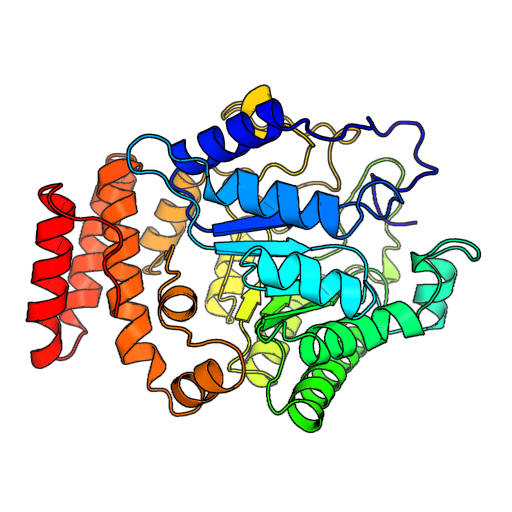767 1.00 98.75 85 ARG A CA 1
ATOM 666 C C . ARG A 1 85 ? 9.039 -18.814 -2.591 1.00 98.75 85 ARG A C 1
ATOM 668 O O . ARG A 1 85 ? 8.579 -18.833 -1.451 1.00 98.75 85 ARG A O 1
ATOM 675 N N . THR A 1 86 ? 10.277 -18.402 -2.865 1.00 98.69 86 THR A N 1
ATOM 676 C CA . THR A 1 86 ? 11.222 -17.934 -1.840 1.00 98.69 86 THR A CA 1
ATOM 677 C C . THR A 1 86 ? 10.674 -16.738 -1.063 1.00 98.69 86 THR A C 1
ATOM 679 O O . THR A 1 86 ? 10.686 -16.750 0.169 1.00 98.69 86 THR A O 1
ATOM 682 N N . VAL A 1 87 ? 10.144 -15.721 -1.749 1.00 98.50 87 VAL A N 1
ATOM 683 C CA . VAL A 1 87 ? 9.604 -14.536 -1.064 1.00 98.50 87 VAL A CA 1
ATOM 684 C C . VAL A 1 87 ? 8.265 -14.832 -0.378 1.00 98.50 87 VAL A C 1
ATOM 686 O O . VAL A 1 87 ? 8.033 -14.364 0.736 1.00 98.50 87 VAL A O 1
ATOM 689 N N . LYS A 1 88 ? 7.397 -15.661 -0.972 1.00 98.00 88 LYS A N 1
ATOM 690 C CA . LYS A 1 88 ? 6.148 -16.111 -0.336 1.00 98.00 88 LYS A CA 1
ATOM 691 C C . LYS A 1 88 ? 6.415 -16.830 0.984 1.00 98.00 88 LYS A C 1
ATOM 693 O O . LYS A 1 88 ? 5.715 -16.562 1.958 1.00 98.00 88 LYS A O 1
ATOM 698 N N . ALA A 1 89 ? 7.448 -17.671 1.042 1.00 98.25 89 ALA A N 1
ATOM 699 C CA . ALA A 1 89 ? 7.851 -18.373 2.260 1.00 98.25 89 ALA A CA 1
ATOM 700 C C . ALA A 1 89 ? 8.292 -17.429 3.397 1.00 98.25 89 ALA A C 1
ATOM 702 O O . ALA A 1 89 ? 8.247 -17.820 4.560 1.00 98.25 89 ALA A O 1
ATOM 703 N N . ALA A 1 90 ? 8.664 -16.179 3.095 1.00 98.00 90 ALA A N 1
ATOM 704 C CA . ALA A 1 90 ? 8.928 -15.154 4.107 1.00 98.00 90 ALA A CA 1
ATOM 705 C C . ALA A 1 90 ? 7.652 -14.526 4.708 1.00 98.00 90 ALA A C 1
ATOM 707 O O . ALA A 1 90 ? 7.751 -13.711 5.621 1.00 98.00 90 ALA A O 1
ATOM 708 N N . GLY A 1 91 ? 6.459 -14.891 4.222 1.00 96.75 91 GLY A N 1
ATOM 709 C CA . GLY A 1 91 ? 5.183 -14.418 4.762 1.00 96.75 91 GLY A CA 1
ATOM 710 C C . GLY A 1 91 ? 4.741 -13.062 4.208 1.00 96.75 91 GLY A C 1
ATOM 711 O O . GLY A 1 91 ? 4.252 -12.208 4.946 1.00 96.75 91 GLY A O 1
ATOM 712 N N . ILE A 1 92 ? 4.934 -12.808 2.914 1.00 97.44 92 ILE A N 1
ATOM 713 C CA . ILE A 1 92 ? 4.389 -11.588 2.302 1.00 97.44 92 ILE A CA 1
ATOM 714 C C . ILE A 1 92 ? 2.857 -11.630 2.208 1.00 97.44 92 ILE A C 1
ATOM 716 O O . ILE A 1 92 ? 2.247 -12.689 2.056 1.00 97.44 92 ILE A O 1
ATOM 720 N N . GLY A 1 93 ? 2.243 -10.448 2.253 1.00 97.06 93 GLY A N 1
ATOM 721 C CA . GLY A 1 93 ? 0.834 -10.231 1.949 1.00 97.06 93 GLY A CA 1
ATOM 722 C C . GLY A 1 93 ? 0.597 -10.239 0.442 1.00 97.06 93 GLY A C 1
ATOM 723 O O . GLY A 1 93 ? 0.260 -11.266 -0.130 1.00 97.06 93 GLY A O 1
ATOM 724 N N . THR A 1 94 ? 0.762 -9.082 -0.201 1.00 98.31 94 THR A N 1
ATOM 725 C CA . THR A 1 94 ? 0.481 -8.897 -1.633 1.00 98.31 94 THR A CA 1
ATOM 726 C C . THR A 1 94 ? 1.752 -8.664 -2.437 1.00 98.31 94 THR A C 1
ATOM 728 O O . THR A 1 94 ? 2.550 -7.801 -2.068 1.00 98.31 94 THR A O 1
ATOM 731 N N . TRP A 1 95 ? 1.895 -9.352 -3.574 1.00 98.56 95 TRP A N 1
ATOM 732 C CA . TRP A 1 95 ? 2.914 -9.018 -4.574 1.00 98.56 95 TRP A CA 1
ATOM 733 C C . TRP A 1 95 ? 2.350 -8.078 -5.641 1.00 98.56 95 TRP A C 1
ATOM 735 O O . TRP A 1 95 ? 1.381 -8.408 -6.323 1.00 98.56 95 TRP A O 1
ATOM 745 N N . GLN A 1 96 ? 2.964 -6.915 -5.822 1.00 98.75 96 GLN A N 1
ATOM 746 C CA . GLN A 1 96 ? 2.502 -5.871 -6.726 1.00 98.75 96 GLN A CA 1
ATOM 747 C C . GLN A 1 96 ? 3.450 -5.713 -7.913 1.00 98.75 96 GLN A C 1
ATOM 749 O O . GLN A 1 96 ? 4.661 -5.566 -7.749 1.00 98.75 96 GLN A O 1
ATOM 754 N N . ILE A 1 97 ? 2.879 -5.705 -9.117 1.00 98.44 97 ILE A N 1
ATOM 755 C CA . ILE A 1 97 ? 3.583 -5.390 -10.360 1.00 98.44 97 ILE A CA 1
ATOM 756 C C . ILE A 1 97 ? 2.744 -4.364 -11.095 1.00 98.44 97 ILE A C 1
ATOM 758 O O . ILE A 1 97 ? 1.608 -4.630 -11.490 1.00 98.44 97 ILE A O 1
ATOM 762 N N . PHE A 1 98 ? 3.319 -3.186 -11.306 1.00 98.38 98 PHE A N 1
ATOM 763 C CA . PHE A 1 98 ? 2.718 -2.223 -12.213 1.00 98.38 98 PHE A CA 1
ATOM 764 C C . PHE A 1 98 ? 3.150 -2.592 -13.627 1.00 98.38 98 PHE A C 1
ATOM 766 O O . PHE A 1 98 ? 4.344 -2.766 -13.891 1.00 98.38 98 PHE A O 1
ATOM 773 N N . GLN A 1 99 ? 2.178 -2.751 -14.524 1.00 98.50 99 GLN A N 1
ATOM 774 C CA . GLN A 1 99 ? 2.447 -2.898 -15.952 1.00 98.50 99 GLN A CA 1
ATOM 775 C C . GLN A 1 99 ? 3.000 -1.593 -16.532 1.00 98.50 99 GLN A C 1
ATOM 777 O O . GLN A 1 99 ? 3.669 -1.611 -17.560 1.00 98.50 99 GLN A O 1
ATOM 782 N N . GLU A 1 100 ? 2.786 -0.480 -15.823 1.00 97.94 100 GLU A N 1
ATOM 783 C CA . GLU A 1 100 ? 3.157 0.889 -16.189 1.00 97.94 100 GLU A CA 1
ATOM 784 C C . GLU A 1 100 ? 2.285 1.413 -17.325 1.00 97.94 100 GLU A C 1
ATOM 786 O O . GLU A 1 100 ? 1.530 2.356 -17.119 1.00 97.94 100 GLU A O 1
ATOM 791 N N . THR A 1 101 ? 2.330 0.749 -18.477 1.00 98.38 101 THR A N 1
ATOM 792 C CA . THR A 1 101 ? 1.473 0.992 -19.636 1.00 98.38 101 THR A CA 1
ATOM 793 C C . THR A 1 101 ? 1.225 -0.327 -20.365 1.00 98.38 101 THR A C 1
ATOM 795 O O . THR A 1 101 ? 2.147 -1.107 -20.621 1.00 98.38 101 THR A O 1
ATOM 798 N N . TYR A 1 102 ? -0.031 -0.597 -20.700 1.00 98.69 102 TYR A N 1
ATOM 799 C CA . TYR A 1 102 ? -0.419 -1.733 -21.527 1.00 98.69 102 TYR A CA 1
ATOM 800 C C . TYR A 1 102 ? -0.144 -1.476 -23.011 1.00 98.69 102 TYR A C 1
ATOM 802 O O . TYR A 1 102 ? -0.090 -2.431 -23.787 1.00 98.69 102 TYR A O 1
ATOM 810 N N . HIS A 1 103 ? 0.059 -0.223 -23.428 1.00 98.38 103 HIS A N 1
ATOM 811 C CA . HIS A 1 103 ? 0.296 0.113 -24.826 1.00 98.38 103 HIS A CA 1
ATOM 812 C C . HIS A 1 103 ? 1.720 -0.269 -25.251 1.00 98.38 103 HIS A C 1
ATOM 814 O O . HIS A 1 103 ? 2.704 0.337 -24.828 1.00 98.38 103 HIS A O 1
ATOM 820 N N . HIS A 1 104 ? 1.836 -1.277 -26.120 1.00 97.69 104 HIS A N 1
ATOM 821 C CA . HIS A 1 104 ? 3.113 -1.890 -26.498 1.00 97.69 104 HIS A CA 1
ATOM 822 C C . HIS A 1 104 ? 4.158 -0.895 -27.024 1.00 97.69 104 HIS A C 1
ATOM 824 O O . HIS A 1 104 ? 5.311 -0.948 -26.598 1.00 97.69 104 HIS A O 1
ATOM 830 N N . ALA A 1 105 ? 3.773 0.014 -27.928 1.00 96.75 105 ALA A N 1
ATOM 831 C CA . ALA A 1 105 ? 4.721 0.962 -28.514 1.00 96.75 105 ALA A CA 1
ATOM 832 C C . ALA A 1 105 ? 5.229 1.975 -27.474 1.00 96.75 105 ALA A C 1
ATOM 834 O O . ALA A 1 105 ? 6.428 2.240 -27.414 1.00 96.75 105 ALA A O 1
ATOM 835 N N . THR A 1 106 ? 4.340 2.466 -26.601 1.00 96.38 106 THR A N 1
ATOM 836 C CA . THR A 1 106 ? 4.717 3.345 -25.481 1.00 96.38 106 THR A CA 1
ATOM 837 C C . THR A 1 106 ? 5.605 2.606 -24.483 1.00 96.38 106 THR A C 1
ATOM 839 O O . THR A 1 106 ? 6.599 3.150 -24.006 1.00 96.38 106 THR A O 1
ATOM 842 N N . TYR A 1 107 ? 5.294 1.346 -24.171 1.00 97.56 107 TYR A N 1
ATOM 843 C CA . TYR A 1 107 ? 6.129 0.548 -23.283 1.00 97.56 107 TYR A CA 1
ATOM 844 C C . TYR A 1 107 ? 7.550 0.409 -23.839 1.00 97.56 107 TYR A C 1
ATOM 846 O O . TYR A 1 107 ? 8.509 0.683 -23.121 1.00 97.56 107 TYR A O 1
ATOM 854 N N . ALA A 1 108 ? 7.684 0.032 -25.114 1.00 96.00 108 ALA A N 1
ATOM 855 C CA . ALA A 1 108 ? 8.978 -0.145 -25.767 1.00 96.00 108 ALA A CA 1
ATOM 856 C C . ALA A 1 108 ? 9.785 1.163 -25.834 1.00 96.00 108 ALA A C 1
ATOM 858 O O . ALA A 1 108 ? 10.995 1.147 -25.617 1.00 96.00 108 ALA A O 1
ATOM 859 N N . SER A 1 109 ? 9.133 2.308 -26.071 1.00 93.62 109 SER A N 1
ATOM 860 C CA . SER A 1 109 ? 9.824 3.603 -26.113 1.00 93.62 109 SER A CA 1
ATOM 861 C C . SER A 1 109 ? 10.306 4.072 -24.736 1.00 93.62 109 SER A C 1
ATOM 863 O O . SER A 1 109 ? 11.310 4.774 -24.634 1.00 93.62 109 SER A O 1
ATOM 865 N N . LEU A 1 110 ? 9.601 3.712 -23.658 1.00 93.56 110 LEU A N 1
ATOM 866 C CA . LEU A 1 110 ? 9.927 4.152 -22.295 1.00 93.56 110 LEU A CA 1
ATOM 867 C C . LEU A 1 110 ? 10.894 3.217 -21.553 1.00 93.56 110 LEU A C 1
ATOM 869 O O . LEU A 1 110 ? 11.530 3.659 -20.581 1.00 93.56 110 LEU A O 1
ATOM 873 N N . HIS A 1 111 ? 10.999 1.963 -22.004 1.00 94.62 111 HIS A N 1
ATOM 874 C CA . HIS A 1 111 ? 11.810 0.893 -21.425 1.00 94.62 111 HIS A CA 1
ATOM 875 C C . HIS A 1 111 ? 12.855 0.404 -22.442 1.00 94.62 111 HIS A C 1
ATOM 877 O O . HIS A 1 111 ? 12.574 -0.512 -23.215 1.00 94.62 111 HIS A O 1
ATOM 883 N N . PRO A 1 112 ? 14.061 1.006 -22.453 1.00 88.44 112 PRO A N 1
ATOM 884 C CA . PRO A 1 112 ? 15.079 0.728 -23.462 1.00 88.44 112 PRO A CA 1
ATOM 885 C C . PRO A 1 112 ? 15.453 -0.752 -23.544 1.00 88.44 112 PRO A C 1
ATOM 887 O O . PRO A 1 112 ? 15.609 -1.413 -22.512 1.00 88.44 112 PRO A O 1
ATOM 890 N N . ALA A 1 113 ? 15.655 -1.237 -24.771 1.00 88.06 113 ALA A N 1
ATOM 891 C CA . ALA A 1 113 ? 16.126 -2.591 -25.044 1.00 88.06 113 ALA A CA 1
ATOM 892 C C . ALA A 1 113 ? 17.434 -2.909 -24.293 1.00 88.06 113 ALA A C 1
ATOM 894 O O . ALA A 1 113 ? 18.233 -2.022 -23.996 1.00 88.06 113 ALA A O 1
ATOM 895 N N . GLY A 1 114 ? 17.640 -4.186 -23.964 1.00 85.81 114 GLY A N 1
ATOM 896 C CA . GLY A 1 114 ? 18.792 -4.640 -23.175 1.00 85.81 114 GLY A CA 1
ATOM 897 C C . GLY A 1 114 ? 18.641 -4.459 -21.659 1.00 85.81 114 GLY A C 1
ATOM 898 O O . GLY A 1 114 ? 19.482 -4.935 -20.903 1.00 85.81 114 GLY A O 1
ATOM 899 N N . THR A 1 115 ? 17.559 -3.829 -21.188 1.00 88.81 115 THR A N 1
ATOM 900 C CA . THR A 1 115 ? 17.185 -3.834 -19.766 1.00 88.81 115 THR A CA 1
ATOM 901 C C . THR A 1 115 ? 16.227 -4.983 -19.460 1.00 88.81 115 THR A C 1
ATOM 903 O O . THR A 1 115 ? 15.424 -5.365 -20.310 1.00 88.81 115 THR A O 1
ATOM 906 N N . ARG A 1 116 ? 16.250 -5.508 -18.227 1.00 86.81 116 ARG A N 1
ATOM 907 C CA . ARG A 1 116 ? 15.288 -6.538 -17.787 1.00 86.81 116 ARG A CA 1
ATOM 908 C C . ARG A 1 116 ? 13.836 -6.055 -17.916 1.00 86.81 116 ARG A C 1
ATOM 910 O O . ARG A 1 116 ? 12.975 -6.801 -18.377 1.00 86.81 116 ARG A O 1
ATOM 917 N N . LYS A 1 117 ? 13.582 -4.773 -17.620 1.00 95.06 117 LYS A N 1
ATOM 918 C CA . LYS A 1 117 ? 12.261 -4.152 -17.773 1.00 95.06 117 LYS A CA 1
ATOM 919 C C . LYS A 1 117 ? 11.771 -4.078 -19.220 1.00 95.06 117 LYS A C 1
ATOM 921 O O . LYS A 1 117 ? 10.569 -3.966 -19.414 1.00 95.06 117 LYS A O 1
ATOM 926 N N . ALA A 1 118 ? 12.641 -4.122 -20.228 1.00 96.06 118 ALA A N 1
ATOM 927 C CA . ALA A 1 118 ? 12.229 -4.000 -21.630 1.00 96.06 118 ALA A CA 1
ATOM 928 C C . ALA A 1 118 ? 11.325 -5.149 -22.097 1.00 96.06 118 ALA A C 1
ATOM 930 O O . ALA A 1 118 ? 10.527 -4.968 -23.018 1.00 96.06 118 ALA A O 1
ATOM 931 N N . ASP A 1 119 ? 11.421 -6.319 -21.460 1.00 96.88 119 ASP A N 1
ATOM 932 C CA . ASP A 1 119 ? 10.588 -7.463 -21.805 1.00 96.88 119 ASP A CA 1
ATOM 933 C C . ASP A 1 119 ? 9.150 -7.271 -21.294 1.00 96.88 119 ASP A C 1
ATOM 935 O O . ASP A 1 119 ? 8.784 -7.585 -20.156 1.00 96.88 119 ASP A O 1
ATOM 939 N N . TYR A 1 120 ? 8.314 -6.751 -22.192 1.00 98.12 120 TYR A N 1
ATOM 940 C CA . TYR A 1 120 ? 6.893 -6.523 -21.961 1.00 98.12 120 TYR A CA 1
ATOM 941 C C . TYR A 1 120 ? 6.163 -7.799 -21.529 1.00 98.12 120 TYR A C 1
ATOM 943 O O . TYR A 1 120 ? 5.342 -7.760 -20.611 1.00 98.12 120 TYR A O 1
ATOM 951 N N . ARG A 1 121 ? 6.434 -8.936 -22.187 1.00 97.19 121 ARG A N 1
ATOM 952 C CA . ARG A 1 121 ? 5.710 -10.192 -21.936 1.00 97.19 121 ARG A CA 1
ATOM 953 C C . ARG A 1 121 ? 6.138 -10.806 -20.614 1.00 97.19 121 ARG A C 1
ATOM 955 O O . ARG A 1 121 ? 5.282 -11.309 -19.880 1.00 97.19 121 ARG A O 1
ATOM 962 N N . TRP A 1 122 ? 7.425 -10.724 -20.281 1.00 97.62 122 TRP A N 1
ATOM 963 C CA . TRP A 1 122 ? 7.940 -11.120 -18.975 1.00 97.62 122 TRP A CA 1
ATOM 964 C C . TRP A 1 122 ? 7.250 -10.353 -17.848 1.00 97.62 122 TRP A C 1
ATOM 966 O O . TRP A 1 122 ? 6.820 -10.977 -16.871 1.00 97.62 122 TRP A O 1
ATOM 976 N N . ARG A 1 123 ? 7.080 -9.031 -18.001 1.00 98.19 123 ARG A N 1
ATOM 977 C CA . ARG A 1 123 ? 6.371 -8.201 -17.019 1.00 98.19 123 ARG A CA 1
ATOM 978 C C . ARG A 1 123 ? 4.876 -8.484 -16.961 1.00 98.19 123 ARG A C 1
ATOM 980 O O . ARG A 1 123 ? 4.377 -8.744 -15.867 1.00 98.19 123 ARG A O 1
ATOM 987 N N . LEU A 1 124 ? 4.199 -8.514 -18.108 1.00 98.31 124 LEU A N 1
ATOM 988 C CA . LEU A 1 124 ? 2.752 -8.733 -18.184 1.00 98.31 124 LEU A CA 1
ATOM 989 C C . LEU A 1 124 ? 2.345 -10.059 -17.531 1.00 98.31 124 LEU A C 1
ATOM 991 O O . LEU A 1 124 ? 1.407 -10.104 -16.744 1.00 98.31 124 LEU A O 1
ATOM 995 N N . SER A 1 125 ? 3.089 -11.134 -17.800 1.00 97.50 125 SER A N 1
ATOM 996 C CA . SER A 1 125 ? 2.805 -12.464 -17.243 1.00 97.50 125 SER A CA 1
ATOM 997 C C . SER A 1 125 ? 3.324 -12.679 -15.810 1.00 97.50 125 SER A C 1
ATOM 999 O O . SER A 1 125 ? 3.132 -13.759 -15.246 1.00 97.50 125 SER A O 1
ATOM 1001 N N . GLY A 1 126 ? 3.970 -11.675 -15.203 1.00 98.06 126 GLY A N 1
ATOM 1002 C CA . GLY A 1 126 ? 4.625 -11.779 -13.896 1.00 98.06 126 GLY A CA 1
ATOM 1003 C C . GLY A 1 126 ? 3.690 -12.158 -12.754 1.00 98.06 126 GLY A C 1
ATOM 1004 O O . GLY A 1 126 ? 3.993 -13.067 -11.987 1.00 98.06 126 GLY A O 1
ATOM 1005 N N . LEU A 1 127 ? 2.513 -11.534 -12.672 1.00 98.31 127 LEU A N 1
ATOM 1006 C CA . LEU A 1 127 ? 1.545 -11.863 -11.617 1.00 98.31 127 LEU A CA 1
ATOM 1007 C C . LEU A 1 127 ? 0.913 -13.242 -11.810 1.00 98.31 127 LEU A C 1
ATOM 1009 O O . LEU A 1 127 ? 0.645 -13.927 -10.829 1.00 98.31 127 LEU A O 1
ATOM 1013 N N . GLY A 1 128 ? 0.761 -13.692 -13.058 1.00 97.88 128 GLY A N 1
ATOM 1014 C CA . GLY A 1 128 ? 0.346 -15.063 -13.340 1.00 97.88 128 GLY A CA 1
ATOM 1015 C C . GLY A 1 128 ? 1.375 -16.097 -12.865 1.00 97.88 128 GLY A C 1
ATOM 1016 O O . GLY A 1 128 ? 0.998 -17.139 -12.334 1.00 97.88 128 GLY A O 1
ATOM 1017 N N . ARG A 1 129 ? 2.680 -15.803 -12.997 1.00 98.12 129 ARG A N 1
ATOM 1018 C CA . ARG A 1 129 ? 3.754 -16.613 -12.385 1.00 98.12 129 ARG A CA 1
ATOM 1019 C C . ARG A 1 129 ? 3.688 -16.572 -10.859 1.00 98.12 129 ARG A C 1
ATOM 1021 O O . ARG A 1 129 ? 3.806 -17.618 -10.232 1.00 98.12 129 ARG A O 1
ATOM 1028 N N . ALA A 1 130 ? 3.460 -15.398 -10.270 1.00 98.38 130 ALA A N 1
ATOM 1029 C CA . ALA A 1 130 ? 3.335 -15.248 -8.822 1.00 98.38 130 ALA A CA 1
ATOM 1030 C C . ALA A 1 130 ? 2.182 -16.101 -8.262 1.00 98.38 130 ALA A C 1
ATOM 1032 O O . ALA A 1 130 ? 2.386 -16.845 -7.307 1.00 98.38 130 ALA A O 1
ATOM 1033 N N . MET A 1 131 ? 1.006 -16.071 -8.896 1.00 97.62 131 MET A N 1
ATOM 1034 C CA . MET A 1 131 ? -0.142 -16.895 -8.497 1.00 97.62 131 MET A CA 1
ATOM 1035 C C . MET A 1 131 ? 0.158 -18.396 -8.593 1.00 97.62 131 MET A C 1
ATOM 1037 O O . MET A 1 131 ? -0.105 -19.127 -7.643 1.00 97.62 131 MET A O 1
ATOM 1041 N N . ARG A 1 132 ? 0.801 -18.868 -9.675 1.00 97.06 132 ARG A N 1
ATOM 1042 C CA . ARG A 1 132 ? 1.236 -20.281 -9.777 1.00 97.06 132 ARG A CA 1
ATOM 1043 C C . ARG A 1 132 ? 2.265 -20.681 -8.720 1.00 97.06 132 ARG A C 1
ATOM 1045 O O . ARG A 1 132 ? 2.347 -21.847 -8.351 1.00 97.06 132 ARG A O 1
ATOM 1052 N N . ALA A 1 133 ? 3.038 -19.721 -8.227 1.00 97.69 133 ALA A N 1
ATOM 1053 C CA . ALA A 1 133 ? 3.996 -19.910 -7.148 1.00 97.69 133 ALA A CA 1
ATOM 1054 C C . ALA A 1 133 ? 3.373 -19.835 -5.735 1.00 97.69 133 ALA A C 1
ATOM 1056 O O . ALA A 1 133 ? 4.111 -19.959 -4.759 1.00 97.69 133 ALA A O 1
ATOM 1057 N N . GLY A 1 134 ? 2.050 -19.652 -5.608 1.00 95.06 134 GLY A N 1
ATOM 1058 C CA . GLY A 1 134 ? 1.345 -19.559 -4.320 1.00 95.06 134 GLY A CA 1
ATOM 1059 C C . GLY A 1 134 ? 1.262 -18.141 -3.739 1.00 95.06 134 GLY A C 1
ATOM 1060 O O . GLY A 1 134 ? 1.026 -17.959 -2.543 1.00 95.06 134 GLY A O 1
ATOM 1061 N N . CYS A 1 135 ? 1.497 -17.102 -4.545 1.00 95.81 135 CYS A N 1
ATOM 1062 C CA . CYS A 1 135 ? 1.173 -15.725 -4.167 1.00 95.81 135 CYS A CA 1
ATOM 1063 C C . CYS A 1 135 ? -0.302 -15.436 -4.478 1.00 95.81 135 CYS A C 1
ATOM 1065 O O . CYS A 1 135 ? -0.625 -14.886 -5.527 1.00 95.81 135 CYS A O 1
ATOM 1067 N N . ASP A 1 136 ? -1.185 -15.808 -3.555 1.00 87.75 136 ASP A N 1
ATOM 1068 C CA . ASP A 1 136 ? -2.644 -15.740 -3.752 1.00 87.75 136 ASP A CA 1
ATOM 1069 C C . ASP A 1 136 ? -3.193 -14.301 -3.793 1.00 87.75 136 ASP A C 1
ATOM 1071 O O . ASP A 1 136 ? -4.198 -14.032 -4.447 1.00 87.75 136 ASP A O 1
ATOM 1075 N N . ASP A 1 137 ? -2.513 -13.356 -3.134 1.00 96.94 137 ASP A N 1
ATOM 1076 C CA . ASP A 1 137 ? -2.828 -11.931 -3.210 1.00 96.94 137 ASP A CA 1
ATOM 1077 C C . ASP A 1 137 ? -1.832 -11.232 -4.149 1.00 96.94 137 ASP A C 1
ATOM 1079 O O . ASP A 1 137 ? -0.644 -11.078 -3.841 1.00 96.94 137 ASP A O 1
ATOM 1083 N N . VAL A 1 138 ? -2.331 -10.720 -5.274 1.00 98.38 138 VAL A N 1
ATOM 1084 C CA . VAL A 1 138 ? -1.544 -9.916 -6.224 1.00 98.38 138 VAL A CA 1
ATOM 1085 C C . VAL A 1 138 ? -2.122 -8.521 -6.425 1.00 98.38 138 VAL A C 1
ATOM 1087 O O . VAL A 1 138 ? -3.322 -8.298 -6.255 1.00 98.38 138 VAL A O 1
ATOM 1090 N N . GLY A 1 139 ? -1.265 -7.571 -6.792 1.00 98.44 139 GLY A N 1
ATOM 1091 C CA . GLY A 1 139 ? -1.650 -6.198 -7.081 1.00 98.44 139 GLY A CA 1
ATOM 1092 C C . GLY A 1 139 ? -1.254 -5.764 -8.484 1.00 98.44 139 GLY A C 1
ATOM 1093 O O . GLY A 1 139 ? -0.075 -5.796 -8.835 1.00 98.44 139 GLY A O 1
ATOM 1094 N N . LEU A 1 140 ? -2.234 -5.317 -9.263 1.00 98.69 140 LEU A N 1
ATOM 1095 C CA . LEU A 1 140 ? -1.995 -4.676 -10.553 1.00 98.69 140 LEU A CA 1
ATOM 1096 C C . LEU A 1 140 ? -1.681 -3.193 -10.368 1.00 98.69 140 LEU A C 1
ATOM 1098 O O . LEU A 1 140 ? -2.050 -2.581 -9.365 1.00 98.69 140 LEU A O 1
ATOM 1102 N N . GLY A 1 141 ? -1.088 -2.586 -11.390 1.00 98.44 141 GLY A N 1
ATOM 1103 C CA . GLY A 1 141 ? -1.138 -1.140 -11.513 1.00 98.44 141 GLY A CA 1
ATOM 1104 C C . GLY A 1 141 ? -0.685 -0.591 -12.853 1.00 98.44 141 GLY A C 1
ATOM 1105 O O . GLY A 1 141 ? -0.070 -1.290 -13.658 1.00 98.44 141 GLY A O 1
ATOM 1106 N N . VAL A 1 142 ? -1.019 0.675 -13.066 1.00 98.44 142 VAL A N 1
ATOM 1107 C CA . VAL A 1 142 ? -0.687 1.480 -14.247 1.00 98.44 142 VAL A CA 1
ATOM 1108 C C . VAL A 1 142 ? -0.187 2.832 -13.772 1.00 98.44 142 VAL A C 1
ATOM 1110 O O . VAL A 1 142 ? -0.744 3.395 -12.831 1.00 98.44 142 VAL A O 1
ATOM 1113 N N . LEU A 1 143 ? 0.820 3.368 -14.458 1.00 97.81 143 LEU A N 1
ATOM 1114 C CA . LEU A 1 143 ? 1.256 4.742 -14.273 1.00 97.81 143 LEU A CA 1
ATOM 1115 C C . LEU A 1 143 ? 0.504 5.640 -15.262 1.00 97.81 143 LEU A C 1
ATOM 1117 O O . LEU A 1 143 ? 0.859 5.756 -16.435 1.00 97.81 143 LEU A O 1
ATOM 1121 N N . PHE A 1 144 ? -0.566 6.270 -14.789 1.00 97.88 144 PHE A N 1
ATOM 1122 C CA . PHE A 1 144 ? -1.391 7.162 -15.597 1.00 97.88 144 PHE A CA 1
ATOM 1123 C C . PHE A 1 144 ? -0.611 8.422 -15.967 1.00 97.88 144 PHE A C 1
ATOM 1125 O O . PHE A 1 144 ? -0.005 9.043 -15.100 1.00 97.88 144 PHE A O 1
ATOM 1132 N N . GLY A 1 145 ? -0.614 8.813 -17.240 1.00 95.94 145 GLY A N 1
ATOM 1133 C CA . GLY A 1 145 ? 0.285 9.858 -17.748 1.00 95.94 145 GLY A CA 1
ATOM 1134 C C . GLY A 1 145 ? 1.280 9.374 -18.798 1.00 95.94 145 GLY A C 1
ATOM 1135 O O . GLY A 1 145 ? 1.947 10.194 -19.415 1.00 95.94 145 GLY A O 1
ATOM 1136 N N . LEU A 1 146 ? 1.396 8.058 -19.009 1.00 95.69 146 LEU A N 1
ATOM 1137 C CA . LEU A 1 146 ? 2.265 7.495 -20.050 1.00 95.69 146 LEU A CA 1
ATOM 1138 C C . LEU A 1 146 ? 1.554 7.328 -21.402 1.00 95.69 146 LEU A C 1
ATOM 1140 O O . LEU A 1 146 ? 2.200 7.372 -22.448 1.00 95.69 146 LEU A O 1
ATOM 1144 N N . HIS A 1 147 ? 0.237 7.120 -21.386 1.00 96.81 147 HIS A N 1
ATOM 1145 C CA . HIS A 1 147 ? -0.600 6.922 -22.568 1.00 96.81 147 HIS A CA 1
ATOM 1146 C C . HIS A 1 147 ? -2.069 7.282 -22.267 1.00 96.81 147 HIS A C 1
ATOM 1148 O O . HIS A 1 147 ? -2.379 7.702 -21.149 1.00 96.81 147 HIS A O 1
ATOM 1154 N N . ASP A 1 148 ? -2.975 7.114 -23.241 1.00 97.31 148 ASP A N 1
ATOM 1155 C CA . ASP A 1 148 ? -4.415 7.352 -23.072 1.00 97.31 148 ASP A CA 1
ATOM 1156 C C . ASP A 1 148 ? -4.972 6.527 -21.901 1.00 97.31 148 ASP A C 1
ATOM 1158 O O . ASP A 1 148 ? -4.986 5.293 -21.926 1.00 97.31 148 ASP A O 1
ATOM 1162 N N . TRP A 1 149 ? -5.479 7.218 -20.879 1.00 98.06 149 TRP A N 1
ATOM 1163 C CA . TRP A 1 149 ? -5.992 6.587 -19.669 1.00 98.06 149 TRP A CA 1
ATOM 1164 C C . TRP A 1 149 ? -7.139 5.606 -19.937 1.00 98.06 149 TRP A C 1
ATOM 1166 O O . TRP A 1 149 ? -7.299 4.643 -19.192 1.00 98.06 149 TRP A O 1
ATOM 1176 N N . ARG A 1 150 ? -7.930 5.807 -20.996 1.00 98.38 150 ARG A N 1
ATOM 1177 C CA . ARG A 1 150 ? -9.041 4.918 -21.367 1.00 98.38 150 ARG A CA 1
ATOM 1178 C C . ARG A 1 150 ? -8.507 3.570 -21.832 1.00 98.38 150 ARG A C 1
ATOM 1180 O O . ARG A 1 150 ? -9.032 2.535 -21.426 1.00 98.38 150 ARG A O 1
ATOM 1187 N N . PHE A 1 151 ? -7.444 3.589 -22.641 1.00 98.56 151 PHE A N 1
ATOM 1188 C CA . PHE A 1 151 ? -6.753 2.378 -23.079 1.00 98.56 151 PHE A CA 1
ATOM 1189 C C . PHE A 1 151 ? -6.154 1.639 -21.880 1.00 98.56 151 PHE A C 1
ATOM 1191 O O . PHE A 1 151 ? -6.303 0.426 -21.748 1.00 98.56 151 PHE A O 1
ATOM 1198 N N . GLU A 1 152 ? -5.535 2.377 -20.962 1.00 98.75 152 GLU A N 1
ATOM 1199 C CA . GLU A 1 152 ? -4.920 1.781 -19.780 1.00 98.75 152 GLU A CA 1
ATOM 1200 C C . GLU A 1 152 ? -5.938 1.185 -18.795 1.00 98.75 152 GLU A C 1
ATOM 1202 O O . GLU A 1 152 ? -5.712 0.104 -18.248 1.00 98.75 152 GLU A O 1
ATOM 1207 N N . VAL A 1 153 ? -7.088 1.839 -18.597 1.00 98.75 153 VAL A N 1
ATOM 1208 C CA . VAL A 1 153 ? -8.198 1.291 -17.798 1.00 98.75 153 VAL A CA 1
ATOM 1209 C C . VAL A 1 153 ? -8.749 0.018 -18.434 1.00 98.75 153 VAL A C 1
ATOM 1211 O O . VAL A 1 153 ? -8.984 -0.959 -17.722 1.00 98.75 153 VAL A O 1
ATOM 1214 N N . LEU A 1 154 ? -8.908 -0.008 -19.761 1.00 98.62 154 LEU A N 1
ATOM 1215 C CA . LEU A 1 154 ? -9.310 -1.220 -20.474 1.00 98.62 154 LEU A CA 1
ATOM 1216 C C . LEU A 1 154 ? -8.301 -2.355 -20.242 1.00 98.62 154 LEU A C 1
ATOM 1218 O O . LEU A 1 154 ? -8.705 -3.472 -19.923 1.00 98.62 154 LEU A O 1
ATOM 1222 N N . GLY A 1 155 ? -7.000 -2.058 -20.328 1.00 98.69 155 GLY A N 1
ATOM 1223 C CA . GLY A 1 155 ? -5.926 -3.010 -20.040 1.00 98.69 155 GLY A CA 1
ATOM 1224 C C . GLY A 1 155 ? -5.967 -3.547 -18.607 1.00 98.69 155 GLY A C 1
ATOM 1225 O O . GLY A 1 155 ? -5.881 -4.757 -18.402 1.00 98.69 155 GLY A O 1
ATOM 1226 N N . LEU A 1 156 ? -6.179 -2.678 -17.611 1.00 98.62 156 LEU A N 1
ATOM 1227 C CA . LEU A 1 156 ? -6.340 -3.079 -16.208 1.00 98.62 156 LEU A CA 1
ATOM 1228 C C . LEU A 1 156 ? -7.519 -4.031 -16.006 1.00 98.62 156 LEU A C 1
ATOM 1230 O O . LEU A 1 156 ? -7.360 -5.065 -15.358 1.00 98.62 156 LEU A O 1
ATOM 1234 N N . ILE A 1 157 ? -8.690 -3.697 -16.553 1.00 98.62 157 ILE A N 1
ATOM 1235 C CA . ILE A 1 157 ? -9.904 -4.513 -16.408 1.00 98.62 157 ILE A CA 1
ATOM 1236 C C . ILE A 1 157 ? -9.737 -5.853 -17.132 1.00 98.62 157 ILE A C 1
ATOM 1238 O O . ILE A 1 157 ? -10.086 -6.896 -16.574 1.00 98.62 157 ILE A O 1
ATOM 1242 N N . ALA A 1 158 ? -9.161 -5.850 -18.336 1.00 98.62 158 ALA A N 1
ATOM 1243 C CA . ALA A 1 158 ? -8.874 -7.069 -19.086 1.00 98.62 158 ALA A CA 1
ATOM 1244 C C . ALA A 1 158 ? -7.887 -7.975 -18.334 1.00 98.62 158 ALA A C 1
ATOM 1246 O O . ALA A 1 158 ? -8.116 -9.178 -18.224 1.00 98.62 158 ALA A O 1
ATOM 1247 N N . HIS A 1 159 ? -6.831 -7.409 -17.745 1.00 98.69 159 HIS A N 1
ATOM 1248 C CA . HIS A 1 159 ? -5.864 -8.178 -16.965 1.00 98.69 159 HIS A CA 1
ATOM 1249 C C . HIS A 1 159 ? -6.480 -8.710 -15.662 1.00 98.69 159 HIS A C 1
ATOM 1251 O O . HIS A 1 159 ? -6.294 -9.876 -15.326 1.00 98.69 159 HIS A O 1
ATOM 1257 N N . ALA A 1 160 ? -7.278 -7.907 -14.954 1.00 98.31 160 ALA A N 1
ATOM 1258 C CA . ALA A 1 160 ? -7.994 -8.369 -13.766 1.00 98.31 160 ALA A CA 1
ATOM 1259 C C . ALA A 1 160 ? -8.956 -9.528 -14.087 1.00 98.31 160 ALA A C 1
ATOM 1261 O O . ALA A 1 160 ? -9.025 -10.502 -13.336 1.00 98.31 160 ALA A O 1
ATOM 1262 N N . THR A 1 161 ? -9.647 -9.434 -15.226 1.00 97.88 161 THR A N 1
ATOM 1263 C CA . THR A 1 161 ? -10.534 -10.476 -15.764 1.00 97.88 161 THR A CA 1
ATOM 1264 C C . THR A 1 161 ? -9.756 -11.746 -16.086 1.00 97.88 161 THR A C 1
ATOM 1266 O O . THR A 1 161 ? -10.122 -12.815 -15.613 1.00 97.88 161 THR A O 1
ATOM 1269 N N . TYR A 1 162 ? -8.631 -11.625 -16.796 1.00 97.94 162 TYR A N 1
ATOM 1270 C CA . TYR A 1 162 ? -7.745 -12.748 -17.095 1.00 97.94 162 TYR A CA 1
ATOM 1271 C C . TYR A 1 162 ? -7.277 -13.468 -15.824 1.00 97.94 162 TYR A C 1
ATOM 1273 O O . TYR A 1 162 ? -7.360 -14.691 -15.751 1.00 97.94 162 TYR A O 1
ATOM 1281 N N . LEU A 1 163 ? -6.825 -12.727 -14.802 1.00 97.25 163 LEU A N 1
ATOM 1282 C CA . LEU A 1 163 ? -6.369 -13.346 -13.556 1.00 97.25 163 LEU A CA 1
ATOM 1283 C C . LEU A 1 163 ? -7.501 -14.120 -12.871 1.00 97.25 163 LEU A C 1
ATOM 1285 O O . LEU A 1 163 ? -7.317 -15.274 -12.492 1.00 97.25 163 LEU A O 1
ATOM 1289 N N . ARG A 1 164 ? -8.692 -13.518 -12.793 1.00 95.19 164 ARG A N 1
ATOM 1290 C CA . ARG A 1 164 ? -9.881 -14.180 -12.250 1.00 95.19 164 ARG A CA 1
ATOM 1291 C C . ARG A 1 164 ? -10.230 -15.448 -13.026 1.00 95.19 164 ARG A C 1
ATOM 1293 O O . ARG A 1 164 ? -10.497 -16.467 -12.406 1.00 95.19 164 ARG A O 1
ATOM 1300 N N . ASP A 1 165 ? -10.237 -15.401 -14.351 1.00 96.25 165 ASP A N 1
ATOM 1301 C CA . ASP A 1 165 ? -10.701 -16.525 -15.168 1.00 96.25 165 ASP A CA 1
ATOM 1302 C C . ASP A 1 165 ? -9.674 -17.673 -15.194 1.00 96.25 165 ASP A C 1
ATOM 1304 O O . ASP A 1 165 ? -10.052 -18.843 -15.176 1.00 96.25 165 ASP A O 1
ATOM 1308 N N . CYS A 1 166 ? -8.374 -17.360 -15.171 1.00 95.75 166 CYS A N 1
ATOM 1309 C CA . CYS A 1 166 ? -7.305 -18.362 -15.196 1.00 95.75 166 CYS A CA 1
ATOM 1310 C C . CYS A 1 166 ? -6.938 -18.925 -13.818 1.00 95.75 166 CYS A C 1
ATOM 1312 O O . CYS A 1 166 ? -6.516 -20.077 -13.732 1.00 95.75 166 CYS A O 1
ATOM 1314 N N . TYR A 1 167 ? -7.072 -18.130 -12.755 1.00 93.88 167 TYR A N 1
ATOM 1315 C CA . TYR A 1 167 ? -6.616 -18.487 -11.405 1.00 93.88 167 TYR A CA 1
ATOM 1316 C C . TYR A 1 167 ? -7.733 -18.444 -10.363 1.00 93.88 167 TYR A C 1
ATOM 1318 O O . TYR A 1 167 ? -7.441 -18.493 -9.174 1.00 93.88 167 TYR A O 1
ATOM 1326 N N . ARG A 1 168 ? -8.997 -18.299 -10.794 1.00 89.62 168 ARG A N 1
ATOM 1327 C CA . ARG A 1 168 ? -10.216 -18.219 -9.956 1.00 89.62 168 ARG A CA 1
ATOM 1328 C C . ARG A 1 168 ? -10.229 -17.079 -8.931 1.00 89.62 168 ARG A C 1
ATOM 1330 O O . ARG A 1 168 ? -11.213 -16.890 -8.221 1.00 89.62 168 ARG A O 1
ATOM 1337 N N . CYS A 1 169 ? -9.186 -16.255 -8.913 1.00 91.00 169 CYS A N 1
ATOM 1338 C CA . CYS A 1 169 ? -9.058 -15.072 -8.087 1.00 91.00 169 CYS A CA 1
ATOM 1339 C C . CYS A 1 169 ? -8.515 -13.915 -8.928 1.00 91.00 169 CYS A C 1
ATOM 1341 O O . CYS A 1 169 ? -7.488 -14.026 -9.596 1.00 91.00 169 CYS A O 1
ATOM 1343 N N . GLY A 1 170 ? -9.221 -12.786 -8.894 1.00 93.88 170 GLY A N 1
ATOM 1344 C CA . GLY A 1 170 ? -8.722 -11.541 -9.467 1.00 93.88 170 GLY A CA 1
ATOM 1345 C C . GLY A 1 170 ? -7.603 -10.926 -8.614 1.00 93.88 170 GLY A C 1
ATOM 1346 O O . GLY A 1 170 ? -7.194 -11.488 -7.596 1.00 93.88 170 GLY A O 1
ATOM 1347 N N . PRO A 1 171 ? -7.111 -9.737 -8.987 1.00 97.44 171 PRO A N 1
ATOM 1348 C CA . PRO A 1 171 ? -6.165 -9.002 -8.160 1.00 97.44 171 PRO A CA 1
ATOM 1349 C C . PRO A 1 171 ? -6.807 -8.580 -6.831 1.00 97.44 171 PRO A C 1
ATOM 1351 O O . PRO A 1 171 ? -7.939 -8.086 -6.796 1.00 97.44 171 PRO A O 1
ATOM 1354 N N . HIS A 1 172 ? -6.042 -8.693 -5.745 1.00 97.75 172 HIS A N 1
ATOM 1355 C CA . HIS A 1 172 ? -6.429 -8.180 -4.432 1.00 97.75 172 HIS A CA 1
ATOM 1356 C C . HIS A 1 172 ? -6.494 -6.649 -4.443 1.00 97.75 172 HIS A C 1
ATOM 1358 O O . HIS A 1 172 ? -7.369 -6.052 -3.815 1.00 97.75 172 HIS A O 1
ATOM 1364 N N . THR A 1 173 ? -5.587 -5.999 -5.184 1.00 98.44 173 THR A N 1
ATOM 1365 C CA . THR A 1 173 ? -5.553 -4.537 -5.315 1.00 98.44 173 THR A CA 1
ATOM 1366 C C . THR A 1 173 ? -5.230 -4.063 -6.729 1.00 98.44 173 THR A C 1
ATOM 1368 O O . THR A 1 173 ? -4.479 -4.714 -7.450 1.00 98.44 173 THR A O 1
ATOM 1371 N N . ILE A 1 174 ? -5.714 -2.879 -7.094 1.00 98.75 174 ILE A N 1
ATOM 1372 C CA . ILE A 1 174 ? -5.225 -2.098 -8.232 1.00 98.75 174 ILE A CA 1
ATOM 1373 C C . ILE A 1 174 ? -4.688 -0.768 -7.704 1.00 98.75 174 ILE A C 1
ATOM 1375 O O . ILE A 1 174 ? -5.386 -0.047 -6.987 1.00 98.75 174 ILE A O 1
ATOM 1379 N N . SER A 1 175 ? -3.459 -0.445 -8.090 1.00 98.50 175 SER A N 1
ATOM 1380 C CA . SER A 1 175 ? -2.849 0.870 -7.903 1.00 98.50 175 SER A CA 1
ATOM 1381 C C . SER A 1 175 ? -2.895 1.651 -9.212 1.00 98.50 175 SER A C 1
ATOM 1383 O O . SER A 1 175 ? -2.629 1.114 -10.284 1.00 98.50 175 SER A O 1
ATOM 1385 N N . PHE A 1 176 ? -3.203 2.937 -9.133 1.00 97.06 176 PHE A N 1
ATOM 1386 C CA . PHE A 1 176 ? -3.369 3.800 -10.306 1.00 97.06 176 PHE A CA 1
ATOM 1387 C C . PHE A 1 176 ? -2.645 5.139 -10.099 1.00 97.06 176 PHE A C 1
ATOM 1389 O O . PHE A 1 176 ? -3.266 6.196 -10.180 1.00 97.06 176 PHE A O 1
ATOM 1396 N N . PRO A 1 177 ? -1.335 5.130 -9.776 1.00 96.81 177 PRO A N 1
ATOM 1397 C CA . PRO A 1 177 ? -0.580 6.362 -9.590 1.00 96.81 177 PRO A CA 1
ATOM 1398 C C . PRO A 1 177 ? -0.621 7.238 -10.846 1.00 96.81 177 PRO A C 1
ATOM 1400 O O . PRO A 1 177 ? -0.419 6.744 -11.956 1.00 96.81 177 PRO A O 1
ATOM 1403 N N . ARG A 1 178 ? -0.788 8.553 -10.670 1.00 95.44 178 ARG A N 1
ATOM 1404 C CA . ARG A 1 178 ? -0.479 9.516 -11.730 1.00 95.44 178 ARG A CA 1
ATOM 1405 C C . ARG A 1 178 ? 1.024 9.750 -11.819 1.00 95.44 178 ARG A C 1
ATOM 1407 O O . ARG A 1 178 ? 1.754 9.710 -10.818 1.00 95.44 178 ARG A O 1
ATOM 1414 N N . LEU A 1 179 ? 1.490 9.995 -13.034 1.00 93.88 179 LEU A N 1
ATOM 1415 C CA . LEU A 1 179 ? 2.829 10.470 -13.307 1.00 93.88 179 LEU A CA 1
ATOM 1416 C C . LEU A 1 179 ? 3.022 11.796 -12.569 1.00 93.88 179 LEU A C 1
ATOM 1418 O O . LEU A 1 179 ? 2.200 12.707 -12.663 1.00 93.88 179 LEU A O 1
ATOM 1422 N N . ARG A 1 180 ? 4.098 11.871 -11.793 1.00 91.69 180 ARG A N 1
ATOM 1423 C CA . ARG A 1 180 ? 4.466 13.042 -11.000 1.00 91.69 180 ARG A CA 1
ATOM 1424 C C . ARG A 1 180 ? 5.871 13.474 -11.382 1.00 91.69 180 ARG A C 1
ATOM 1426 O O . ARG A 1 180 ? 6.650 12.594 -11.754 1.00 91.69 180 ARG A O 1
ATOM 1433 N N . PRO A 1 181 ? 6.195 14.776 -11.291 1.00 87.75 181 PRO A N 1
ATOM 1434 C CA . PRO A 1 181 ? 7.547 15.256 -11.536 1.00 87.75 181 PRO A CA 1
ATOM 1435 C C . PRO A 1 181 ? 8.579 14.454 -10.738 1.00 87.75 181 PRO A C 1
ATOM 1437 O O . PRO A 1 181 ? 8.319 14.016 -9.616 1.00 87.75 181 PRO A O 1
ATOM 1440 N N . ALA A 1 182 ? 9.740 14.241 -11.344 1.00 86.31 182 ALA A N 1
ATOM 1441 C CA . ALA A 1 182 ? 10.857 13.506 -10.770 1.00 86.31 182 ALA A CA 1
ATOM 1442 C C . ALA A 1 182 ? 12.164 14.073 -11.334 1.00 86.31 182 ALA A C 1
ATOM 1444 O O . ALA A 1 182 ? 12.168 14.655 -12.423 1.00 86.31 182 ALA A O 1
ATOM 1445 N N . SER A 1 183 ? 13.273 13.883 -10.618 1.00 82.88 183 SER A N 1
ATOM 1446 C CA . SER A 1 183 ? 14.585 14.368 -11.058 1.00 82.88 183 SER A CA 1
ATOM 1447 C C . SER A 1 183 ? 14.930 13.874 -12.473 1.00 82.88 183 SER A C 1
ATOM 1449 O O . SER A 1 183 ? 14.828 12.683 -12.788 1.00 82.88 183 SER A O 1
ATOM 1451 N N . GLY A 1 184 ? 15.300 14.820 -13.342 1.00 74.56 184 GLY A N 1
ATOM 1452 C CA . GLY A 1 184 ? 15.683 14.572 -14.731 1.00 74.56 184 GLY A CA 1
ATOM 1453 C C . GLY A 1 184 ? 14.542 14.134 -15.657 1.00 74.56 184 GLY A C 1
ATOM 1454 O O . GLY A 1 184 ? 14.822 13.596 -16.731 1.00 74.56 184 GLY A O 1
ATOM 1455 N N . MET A 1 185 ? 13.274 14.285 -15.271 1.00 82.31 185 MET A N 1
ATOM 1456 C CA . MET A 1 185 ? 12.129 13.863 -16.082 1.00 82.31 185 MET A CA 1
ATOM 1457 C C . MET A 1 185 ? 11.341 15.048 -16.645 1.00 82.31 185 MET A C 1
ATOM 1459 O O . MET A 1 185 ? 10.962 15.950 -15.906 1.00 82.31 185 MET A O 1
ATOM 1463 N N . GLU A 1 186 ? 10.984 14.951 -17.925 1.00 73.44 186 GLU A N 1
ATOM 1464 C CA . GLU A 1 186 ? 9.944 15.770 -18.548 1.00 73.44 186 GLU A CA 1
ATOM 1465 C C . GLU A 1 186 ? 8.655 14.951 -18.701 1.00 73.44 186 GLU A C 1
ATOM 1467 O O . GLU A 1 186 ? 8.686 13.777 -19.083 1.00 73.44 186 GLU A O 1
ATOM 1472 N N . VAL A 1 187 ? 7.519 15.559 -18.360 1.00 74.62 187 VAL A N 1
ATOM 1473 C CA . VAL A 1 187 ? 6.189 14.954 -18.503 1.00 74.62 187 VAL A CA 1
ATOM 1474 C C . VAL A 1 187 ? 5.634 15.336 -19.871 1.00 74.62 187 VAL A C 1
ATOM 1476 O O . VAL A 1 187 ? 5.542 16.525 -20.160 1.00 74.62 187 VAL A O 1
ATOM 1479 N N . ASP A 1 188 ? 5.235 14.361 -20.697 1.00 81.31 188 ASP A N 1
ATOM 1480 C CA . ASP A 1 188 ? 4.486 14.662 -21.927 1.00 81.31 188 ASP A CA 1
ATOM 1481 C C . ASP A 1 188 ? 3.086 15.172 -21.529 1.00 81.31 188 ASP A C 1
ATOM 1483 O O . ASP A 1 188 ? 2.285 14.396 -20.990 1.00 81.31 188 ASP A O 1
ATOM 1487 N N . PRO A 1 189 ? 2.759 16.454 -21.777 1.00 86.19 189 PRO A N 1
ATOM 1488 C CA . PRO A 1 189 ? 1.487 17.033 -21.354 1.00 86.19 189 PRO A CA 1
ATOM 1489 C C . PRO A 1 189 ? 0.285 16.386 -22.054 1.00 86.19 189 PRO A C 1
ATOM 1491 O O . PRO A 1 189 ? -0.828 16.440 -21.540 1.00 86.19 189 PRO A O 1
ATOM 1494 N N . ARG A 1 190 ? 0.490 15.735 -23.206 1.00 90.25 190 ARG A N 1
ATOM 1495 C CA . ARG A 1 190 ? -0.574 15.105 -24.003 1.00 90.25 190 ARG A CA 1
ATOM 1496 C C . ARG A 1 190 ? -1.327 14.018 -23.249 1.00 90.25 190 ARG A C 1
ATOM 1498 O O . ARG A 1 190 ? -2.518 13.828 -23.477 1.00 90.25 190 ARG A O 1
ATOM 1505 N N . TRP A 1 191 ? -0.623 13.282 -22.396 1.00 92.62 191 TRP A N 1
ATOM 1506 C CA . TRP A 1 191 ? -1.178 12.141 -21.670 1.00 92.62 191 TRP A CA 1
ATOM 1507 C C . TRP A 1 191 ? -1.485 12.465 -20.212 1.00 92.62 191 TRP A C 1
ATOM 1509 O O . TRP A 1 191 ? -1.916 11.584 -19.469 1.00 92.62 191 TRP A O 1
ATOM 1519 N N . GLN A 1 192 ? -1.279 13.715 -19.792 1.00 93.44 192 GLN A N 1
ATOM 1520 C CA . GLN A 1 192 ? -1.518 14.138 -18.424 1.00 93.44 192 GLN A CA 1
ATOM 1521 C C . GLN A 1 192 ? -2.987 13.928 -18.039 1.00 93.44 192 GLN A C 1
ATOM 1523 O O . GLN A 1 192 ? -3.901 14.420 -18.695 1.00 93.44 192 GLN A O 1
ATOM 1528 N N . VAL A 1 193 ? -3.205 13.203 -16.942 1.00 96.00 193 VAL A N 1
ATOM 1529 C CA . VAL A 1 193 ? -4.544 12.898 -16.430 1.00 96.00 193 VAL A CA 1
ATOM 1530 C C . VAL A 1 193 ? -4.980 13.985 -15.459 1.00 96.00 193 VAL A C 1
ATOM 1532 O O . VAL A 1 193 ? -4.328 14.201 -14.433 1.00 96.00 193 VAL A O 1
ATOM 1535 N N . ARG A 1 194 ? -6.095 14.651 -15.766 1.00 96.12 194 ARG A N 1
ATOM 1536 C CA . ARG A 1 194 ? -6.695 15.699 -14.927 1.00 96.12 194 ARG A CA 1
ATOM 1537 C C . ARG A 1 194 ? -7.432 15.098 -13.730 1.00 96.12 194 ARG A C 1
ATOM 1539 O O . ARG A 1 194 ? -7.747 13.911 -13.712 1.00 96.12 194 ARG A O 1
ATOM 1546 N N . ASP A 1 195 ? -7.743 15.923 -12.737 1.00 97.31 195 ASP A N 1
ATOM 1547 C CA . ASP A 1 195 ? -8.394 15.477 -11.495 1.00 97.31 195 ASP A CA 1
ATOM 1548 C C . ASP A 1 195 ? -9.775 14.847 -11.750 1.00 97.31 195 ASP A C 1
ATOM 1550 O O . ASP A 1 195 ? -10.064 13.762 -11.252 1.00 97.31 195 ASP A O 1
ATOM 1554 N N . GLU A 1 196 ? -10.587 15.451 -12.620 1.00 97.44 196 GLU A N 1
ATOM 1555 C CA . GLU A 1 196 ? -11.889 14.904 -13.037 1.00 97.44 196 GLU A CA 1
ATOM 1556 C C . GLU A 1 196 ? -11.758 13.526 -13.706 1.00 97.44 196 GLU A C 1
ATOM 1558 O O . GLU A 1 196 ? -12.573 12.626 -13.495 1.00 97.44 196 GLU A O 1
ATOM 1563 N N . GLU A 1 197 ? -10.712 13.341 -14.513 1.00 97.75 197 GLU A N 1
ATOM 1564 C CA . GLU A 1 197 ? -10.434 12.076 -15.195 1.00 97.75 197 GLU A CA 1
ATOM 1565 C C . GLU A 1 197 ? -9.948 11.023 -14.205 1.00 97.75 197 GLU A C 1
ATOM 1567 O O . GLU A 1 197 ? -10.363 9.872 -14.293 1.00 97.75 197 GLU A O 1
ATOM 1572 N N . MET A 1 198 ? -9.141 11.420 -13.221 1.00 97.81 198 MET A N 1
ATOM 1573 C CA . MET A 1 198 ? -8.715 10.558 -12.124 1.00 97.81 198 MET A CA 1
ATOM 1574 C C . MET A 1 198 ? -9.913 10.037 -11.320 1.00 97.81 198 MET A C 1
ATOM 1576 O O . MET A 1 198 ? -10.034 8.831 -11.098 1.00 97.81 198 MET A O 1
ATOM 1580 N N . LEU A 1 199 ? -10.847 10.915 -10.943 1.00 98.19 199 LEU A N 1
ATOM 1581 C CA . LEU A 1 199 ? -12.082 10.514 -10.260 1.00 98.19 199 LEU A CA 1
ATOM 1582 C C . LEU A 1 199 ? -12.940 9.592 -11.134 1.00 98.19 199 LEU A C 1
ATOM 1584 O O . LEU A 1 199 ? -13.497 8.608 -10.643 1.00 98.19 199 LEU A O 1
ATOM 1588 N N . ARG A 1 200 ? -12.993 9.850 -12.447 1.00 98.12 200 ARG A N 1
ATOM 1589 C CA . ARG A 1 200 ? -13.689 8.985 -13.407 1.00 98.12 200 ARG A CA 1
ATOM 1590 C C . ARG A 1 200 ? -13.043 7.603 -13.523 1.00 98.12 200 ARG A C 1
ATOM 1592 O O . ARG A 1 200 ? -13.766 6.611 -13.559 1.00 98.12 200 ARG A O 1
ATOM 1599 N N . ILE A 1 201 ? -11.713 7.520 -13.548 1.00 98.31 201 ILE A N 1
ATOM 1600 C CA . ILE A 1 201 ? -10.963 6.255 -13.537 1.00 98.31 201 ILE A CA 1
ATOM 1601 C C . ILE A 1 201 ? -11.313 5.451 -12.283 1.00 98.31 201 ILE A C 1
ATOM 1603 O O . ILE A 1 201 ? -11.661 4.277 -12.394 1.00 98.31 201 ILE A O 1
ATOM 1607 N N . ILE A 1 202 ? -11.285 6.086 -11.107 1.00 98.50 202 ILE A N 1
ATOM 1608 C CA . ILE A 1 202 ? -11.625 5.442 -9.828 1.00 98.50 202 ILE A CA 1
ATOM 1609 C C . ILE A 1 202 ? -13.051 4.890 -9.865 1.00 98.50 202 ILE A C 1
ATOM 1611 O O . ILE A 1 202 ? -13.260 3.725 -9.529 1.00 98.50 202 ILE A O 1
ATOM 1615 N N . ALA A 1 203 ? -14.014 5.692 -10.328 1.00 98.19 203 ALA A N 1
ATOM 1616 C CA . ALA A 1 203 ? -15.409 5.280 -10.443 1.00 98.19 203 ALA A CA 1
ATOM 1617 C C . ALA A 1 203 ? -15.575 4.066 -11.370 1.00 98.19 203 ALA A C 1
ATOM 1619 O O . ALA A 1 203 ? -16.229 3.088 -11.007 1.00 98.19 203 ALA A O 1
ATOM 1620 N N . ILE A 1 204 ? -14.944 4.099 -12.551 1.00 98.31 204 ILE A N 1
ATOM 1621 C CA . ILE A 1 204 ? -14.989 2.995 -13.518 1.00 98.31 204 ILE A CA 1
ATOM 1622 C C . ILE A 1 204 ? -14.391 1.726 -12.905 1.00 98.31 204 ILE A C 1
ATOM 1624 O O . ILE A 1 204 ? -15.014 0.668 -12.974 1.00 98.31 204 ILE A O 1
ATOM 1628 N N . LEU A 1 205 ? -13.215 1.817 -12.276 1.00 98.38 205 LEU A N 1
ATOM 1629 C CA . LEU A 1 205 ? -12.561 0.664 -11.655 1.00 98.38 205 LEU A CA 1
ATOM 1630 C C . LEU A 1 205 ? -13.395 0.096 -10.501 1.00 98.38 205 LEU A C 1
ATOM 1632 O O . LEU A 1 205 ? -13.569 -1.118 -10.422 1.00 98.38 205 LEU A O 1
ATOM 1636 N N . ARG A 1 206 ? -13.965 0.947 -9.639 1.00 97.81 206 ARG A N 1
ATOM 1637 C CA . ARG A 1 206 ? -14.821 0.505 -8.529 1.00 97.81 206 ARG A CA 1
ATOM 1638 C C . ARG A 1 206 ? -16.065 -0.231 -9.029 1.00 97.81 206 ARG A C 1
ATOM 1640 O O . ARG A 1 206 ? -16.470 -1.204 -8.402 1.00 97.81 206 ARG A O 1
ATOM 1647 N N . LEU A 1 207 ? -16.647 0.192 -10.150 1.00 97.12 207 LEU A N 1
ATOM 1648 C CA . LEU A 1 207 ? -17.798 -0.485 -10.753 1.00 97.12 207 LEU A CA 1
ATOM 1649 C C . LEU A 1 207 ? -17.407 -1.779 -11.484 1.00 97.12 207 LEU A C 1
ATOM 1651 O O . LEU A 1 207 ? -18.131 -2.768 -11.398 1.00 97.12 207 LEU A O 1
ATOM 1655 N N . ALA A 1 208 ? -16.271 -1.792 -12.184 1.00 97.38 208 ALA A N 1
ATOM 1656 C CA . ALA A 1 208 ? -15.837 -2.933 -12.990 1.00 97.38 208 ALA A CA 1
ATOM 1657 C C . ALA A 1 208 ? -15.279 -4.095 -12.152 1.00 97.38 208 ALA A C 1
ATOM 1659 O O . ALA A 1 208 ? -15.475 -5.259 -12.501 1.00 97.38 208 ALA A O 1
ATOM 1660 N N . VAL A 1 209 ? -14.582 -3.797 -11.050 1.00 95.88 209 VAL A N 1
ATOM 1661 C CA . VAL A 1 209 ? -13.951 -4.791 -10.163 1.00 95.88 209 VAL A CA 1
ATOM 1662 C C . VAL A 1 209 ? -14.284 -4.514 -8.687 1.00 95.88 209 VAL A C 1
ATOM 1664 O O . VAL A 1 209 ? -13.406 -4.199 -7.881 1.00 95.88 209 VAL A O 1
ATOM 1667 N N . PRO A 1 210 ? -15.562 -4.644 -8.284 1.00 93.44 210 PRO A N 1
ATOM 1668 C CA . PRO A 1 210 ? -16.071 -4.104 -7.019 1.00 93.44 210 PRO A CA 1
ATOM 1669 C C . PRO A 1 210 ? -15.434 -4.683 -5.753 1.00 93.44 210 PRO A C 1
ATOM 1671 O O . PRO A 1 210 ? -15.422 -4.008 -4.725 1.00 93.44 210 PRO A O 1
ATOM 1674 N N . TYR A 1 211 ? -14.874 -5.891 -5.817 1.00 91.38 211 TYR A N 1
ATOM 1675 C CA . TYR A 1 211 ? -14.238 -6.560 -4.675 1.00 91.38 211 TYR A CA 1
ATOM 1676 C C . TYR A 1 211 ? -12.718 -6.373 -4.620 1.00 91.38 211 TYR A C 1
ATOM 1678 O O . TYR A 1 211 ? -12.093 -6.721 -3.620 1.00 91.38 211 TYR A O 1
ATOM 1686 N N . THR A 1 212 ? -12.123 -5.795 -5.663 1.00 95.94 212 THR A N 1
ATOM 1687 C CA . THR A 1 212 ? -10.707 -5.441 -5.679 1.00 95.94 212 THR A CA 1
ATOM 1688 C C . THR A 1 212 ? -10.497 -4.139 -4.906 1.00 95.94 212 THR A C 1
ATOM 1690 O O . THR A 1 212 ? -11.253 -3.167 -5.031 1.00 95.94 212 THR A O 1
ATOM 1693 N N . GLY A 1 213 ? -9.463 -4.111 -4.066 1.00 97.38 213 GLY A N 1
ATOM 1694 C CA . GLY A 1 213 ? -9.054 -2.902 -3.366 1.00 97.38 213 GLY A CA 1
ATOM 1695 C C . GLY A 1 213 ? -8.467 -1.873 -4.332 1.00 97.38 213 GLY A C 1
ATOM 1696 O O . GLY A 1 213 ? -7.700 -2.216 -5.225 1.00 97.38 213 GLY A O 1
ATOM 1697 N N . LEU A 1 214 ? -8.788 -0.600 -4.141 1.00 98.50 214 LEU A N 1
ATOM 1698 C CA . LEU A 1 214 ? -8.220 0.508 -4.905 1.00 98.50 214 LEU A CA 1
ATOM 1699 C C . LEU A 1 214 ? -7.237 1.271 -4.013 1.00 98.50 214 LEU A C 1
ATOM 1701 O O . LEU A 1 214 ? -7.633 1.721 -2.933 1.00 98.50 214 LEU A O 1
ATOM 1705 N N . ILE A 1 215 ? -5.970 1.358 -4.439 1.00 98.50 215 ILE A N 1
ATOM 1706 C CA . ILE A 1 215 ? -4.887 2.032 -3.708 1.00 98.50 215 ILE A CA 1
ATOM 1707 C C . ILE A 1 215 ? -4.627 3.414 -4.314 1.00 98.50 215 ILE A C 1
ATOM 1709 O O . ILE A 1 215 ? -4.211 3.516 -5.470 1.00 98.50 215 ILE A O 1
ATOM 1713 N N . LEU A 1 216 ? -4.793 4.459 -3.500 1.00 97.62 216 LEU A N 1
ATOM 1714 C CA . LEU A 1 216 ? -4.422 5.834 -3.833 1.00 97.62 216 LEU A CA 1
ATOM 1715 C C . LEU A 1 216 ? -3.258 6.300 -2.956 1.00 97.62 216 LEU A C 1
ATOM 1717 O O . LEU A 1 216 ? -3.353 6.280 -1.731 1.00 97.62 216 LEU A O 1
ATOM 1721 N N . THR A 1 217 ? -2.173 6.751 -3.576 1.00 96.25 217 THR A N 1
ATOM 1722 C CA . THR A 1 217 ? -0.966 7.158 -2.850 1.00 96.25 217 THR A CA 1
ATOM 1723 C C . THR A 1 217 ? -0.920 8.666 -2.604 1.00 96.25 217 THR A C 1
ATOM 1725 O O . THR A 1 217 ? -1.629 9.446 -3.245 1.00 96.25 217 THR A O 1
ATOM 1728 N N . ALA A 1 218 ? 0.016 9.098 -1.766 1.00 94.12 218 ALA A N 1
ATOM 1729 C CA . ALA A 1 218 ? 0.321 10.482 -1.426 1.00 94.12 218 ALA A CA 1
ATOM 1730 C C . ALA A 1 218 ? 0.970 11.248 -2.591 1.00 94.12 218 ALA A C 1
ATOM 1732 O O . ALA A 1 218 ? 1.476 12.349 -2.421 1.00 94.12 218 ALA A O 1
ATOM 1733 N N . ARG A 1 219 ? 0.923 10.688 -3.809 1.00 94.94 219 ARG A N 1
ATOM 1734 C CA . ARG A 1 219 ? 1.097 11.436 -5.060 1.00 94.94 219 ARG A CA 1
ATOM 1735 C C . ARG A 1 219 ? 0.004 12.479 -5.219 1.00 94.94 219 ARG A C 1
ATOM 1737 O O . ARG A 1 219 ? 0.241 13.501 -5.845 1.00 94.94 219 ARG A O 1
ATOM 1744 N N . GLU A 1 220 ? -1.194 12.195 -4.722 1.00 96.62 220 GLU A N 1
ATOM 1745 C CA . GLU A 1 220 ? -2.336 13.087 -4.861 1.00 96.62 220 GLU A CA 1
ATOM 1746 C C . GLU A 1 220 ? -2.433 14.084 -3.707 1.00 96.62 220 GLU A C 1
ATOM 1748 O O . GLU A 1 220 ? -2.132 13.714 -2.574 1.00 96.62 220 GLU A O 1
ATOM 1753 N N . PRO A 1 221 ? -2.871 15.329 -3.967 1.00 95.69 221 PRO A N 1
ATOM 1754 C CA . PRO A 1 221 ? -3.081 16.312 -2.914 1.00 95.69 221 PRO A CA 1
ATOM 1755 C C . PRO A 1 221 ? -4.269 15.941 -2.030 1.00 95.69 221 PRO A C 1
ATOM 1757 O O . PRO A 1 221 ? -5.234 15.333 -2.498 1.00 95.69 221 PRO A O 1
ATOM 1760 N N . ALA A 1 222 ? -4.224 16.370 -0.766 1.00 95.56 222 ALA A N 1
ATOM 1761 C CA . ALA A 1 222 ? -5.230 16.072 0.258 1.00 95.56 222 ALA A CA 1
ATOM 1762 C C . ALA A 1 222 ? -6.682 16.242 -0.229 1.00 95.56 222 ALA A C 1
ATOM 1764 O O . ALA A 1 222 ? -7.515 15.367 -0.005 1.00 95.56 222 ALA A O 1
ATOM 1765 N N . GLU A 1 223 ? -6.968 17.330 -0.947 1.00 95.69 223 GLU A N 1
ATOM 1766 C CA . GLU A 1 223 ? -8.309 17.626 -1.456 1.00 95.69 223 GLU A CA 1
ATOM 1767 C C . GLU A 1 223 ? -8.816 16.576 -2.454 1.00 95.69 223 GLU A C 1
ATOM 1769 O O . GLU A 1 223 ? -9.922 16.057 -2.309 1.00 95.69 223 GLU A O 1
ATOM 1774 N N . LEU A 1 224 ? -7.982 16.179 -3.418 1.00 96.81 224 LEU A N 1
ATOM 1775 C CA . LEU A 1 224 ? -8.352 15.133 -4.368 1.00 96.81 224 LEU A CA 1
ATOM 1776 C C . LEU A 1 224 ? -8.495 13.775 -3.674 1.00 96.81 224 LEU A C 1
ATOM 1778 O O . LEU A 1 224 ? -9.359 12.981 -4.045 1.00 96.81 224 LEU A O 1
ATOM 1782 N N . ARG A 1 225 ? -7.675 13.501 -2.651 1.00 96.94 225 ARG A N 1
ATOM 1783 C CA . ARG A 1 225 ? -7.764 12.256 -1.876 1.00 96.94 225 ARG A CA 1
ATOM 1784 C C . ARG A 1 225 ? -9.117 12.124 -1.180 1.00 96.94 225 ARG A C 1
ATOM 1786 O O . ARG A 1 225 ? -9.691 11.041 -1.240 1.00 96.94 225 ARG A O 1
ATOM 1793 N N . ARG A 1 226 ? -9.654 13.204 -0.596 1.00 95.88 226 ARG A N 1
ATOM 1794 C CA . ARG A 1 226 ? -11.000 13.215 0.013 1.00 95.88 226 ARG A CA 1
ATOM 1795 C C . ARG A 1 226 ? -12.078 12.799 -0.984 1.00 95.88 226 ARG A C 1
ATOM 1797 O O . ARG A 1 226 ? -12.844 11.873 -0.731 1.00 95.88 226 ARG A O 1
ATOM 1804 N N . GLN A 1 227 ? -12.071 13.418 -2.162 1.00 97.06 227 GLN A N 1
ATOM 1805 C CA . GLN A 1 227 ? -13.027 13.099 -3.225 1.00 97.06 227 GLN A CA 1
ATOM 1806 C C . GLN A 1 227 ? -12.858 11.655 -3.722 1.00 97.06 227 GLN A C 1
ATOM 1808 O O . GLN A 1 227 ? -13.831 10.927 -3.902 1.00 97.06 227 GLN A O 1
ATOM 1813 N N . ALA A 1 228 ? -11.618 11.199 -3.888 1.00 97.00 228 ALA A N 1
ATOM 1814 C CA . ALA A 1 228 ? -11.304 9.848 -4.337 1.00 97.00 228 ALA A CA 1
ATOM 1815 C C . ALA A 1 228 ? -11.761 8.754 -3.349 1.00 97.00 228 ALA A C 1
ATOM 1817 O O . ALA A 1 228 ? -12.224 7.696 -3.783 1.00 97.00 228 ALA A O 1
ATOM 1818 N N . ILE A 1 229 ? -11.666 9.000 -2.038 1.00 96.38 229 ILE A N 1
ATOM 1819 C CA . ILE A 1 229 ? -12.168 8.094 -0.990 1.00 96.38 229 ILE A CA 1
ATOM 1820 C C . ILE A 1 229 ? -13.674 7.893 -1.139 1.00 96.38 229 ILE A C 1
ATOM 1822 O O . ILE A 1 229 ? -14.113 6.751 -1.284 1.00 96.38 229 ILE A O 1
ATOM 1826 N N . ALA A 1 230 ? -14.437 8.981 -1.257 1.00 93.50 230 ALA A N 1
ATOM 1827 C CA . ALA A 1 230 ? -15.882 8.916 -1.471 1.00 93.50 230 ALA A CA 1
ATOM 1828 C C . ALA A 1 230 ? -16.275 8.158 -2.759 1.00 93.50 230 ALA A C 1
ATOM 1830 O O . ALA A 1 230 ? -17.335 7.537 -2.819 1.00 93.50 230 ALA A O 1
ATOM 1831 N N . MET A 1 231 ? -15.410 8.158 -3.780 1.00 93.62 231 MET A N 1
ATOM 1832 C CA . MET A 1 231 ? -15.645 7.470 -5.060 1.00 93.62 231 MET A CA 1
ATOM 1833 C C . MET A 1 231 ? -15.280 5.979 -5.055 1.00 93.62 231 MET A C 1
ATOM 1835 O O . MET A 1 231 ? -15.583 5.265 -6.014 1.00 93.62 231 MET A O 1
ATOM 1839 N N . GLY A 1 232 ? -14.644 5.483 -3.991 1.00 93.12 232 GLY A N 1
ATOM 1840 C CA . GLY A 1 232 ? -14.367 4.061 -3.819 1.00 93.12 232 GLY A CA 1
ATOM 1841 C C . GLY A 1 232 ? -12.896 3.696 -3.680 1.00 93.12 232 GLY A C 1
ATOM 1842 O O . GLY A 1 232 ? -12.569 2.523 -3.853 1.00 93.12 232 GLY A O 1
ATOM 1843 N N . VAL A 1 233 ? -11.994 4.624 -3.363 1.00 97.81 233 VAL A N 1
ATOM 1844 C CA . VAL A 1 233 ? -10.668 4.239 -2.851 1.00 97.81 233 VAL A CA 1
ATOM 1845 C C . VAL A 1 233 ? -10.832 3.485 -1.530 1.00 97.81 233 VAL A C 1
ATOM 1847 O O . VAL A 1 233 ? -11.621 3.872 -0.680 1.00 97.81 233 VAL A O 1
ATOM 1850 N N . SER A 1 234 ? -10.091 2.389 -1.351 1.00 97.38 234 SER A N 1
ATOM 1851 C CA . SER A 1 234 ? -10.193 1.544 -0.146 1.00 97.38 234 SER A CA 1
ATOM 1852 C C . SER A 1 234 ? -8.908 1.481 0.675 1.00 97.38 234 SER A C 1
ATOM 1854 O O . SER A 1 234 ? -8.909 0.957 1.785 1.00 97.38 234 SER A O 1
ATOM 1856 N N . GLN A 1 235 ? -7.787 1.915 0.101 1.00 98.25 235 GLN A N 1
ATOM 1857 C CA . GLN A 1 235 ? -6.487 1.934 0.760 1.00 98.25 235 GLN A CA 1
ATOM 1858 C C . GLN A 1 235 ? -5.744 3.199 0.353 1.00 98.25 235 GLN A C 1
ATOM 1860 O O . GLN A 1 235 ? -5.684 3.535 -0.830 1.00 98.25 235 GLN A O 1
ATOM 1865 N N . ILE A 1 236 ? -5.157 3.863 1.340 1.00 97.44 236 ILE A N 1
ATOM 1866 C CA . ILE A 1 236 ? -4.284 5.008 1.137 1.00 97.44 236 ILE A CA 1
ATOM 1867 C C . ILE A 1 236 ? -3.013 4.841 1.969 1.00 97.44 236 ILE A C 1
ATOM 1869 O O . ILE A 1 236 ? -3.022 4.145 2.985 1.00 97.44 236 ILE A O 1
ATOM 1873 N N . ASP A 1 237 ? -1.921 5.453 1.534 1.00 95.56 237 ASP A N 1
ATOM 1874 C CA . ASP A 1 237 ? -0.736 5.677 2.363 1.00 95.56 237 ASP A CA 1
ATOM 1875 C C . ASP A 1 237 ? -0.900 6.959 3.208 1.00 95.56 237 ASP A C 1
ATOM 1877 O O . ASP A 1 237 ? -1.808 7.758 2.994 1.00 95.56 237 ASP A O 1
ATOM 1881 N N . ALA A 1 238 ? -0.063 7.171 4.214 1.00 93.69 238 ALA A N 1
ATOM 1882 C CA . ALA A 1 238 ? -0.082 8.389 5.026 1.00 93.69 238 ALA A CA 1
ATOM 1883 C C . ALA A 1 238 ? 1.277 8.562 5.702 1.00 93.69 238 ALA A C 1
ATOM 1885 O O . ALA A 1 238 ? 1.951 7.562 5.947 1.00 93.69 238 ALA A O 1
ATOM 1886 N N . GLY A 1 239 ? 1.693 9.808 5.959 1.00 90.69 239 GLY A N 1
ATOM 1887 C CA . GLY A 1 239 ? 3.014 10.097 6.527 1.00 90.69 239 GLY A CA 1
ATOM 1888 C C . GLY A 1 239 ? 4.177 9.566 5.682 1.00 90.69 239 GLY A C 1
ATOM 1889 O O . GLY A 1 239 ? 5.213 9.203 6.231 1.00 90.69 239 GLY A O 1
ATOM 1890 N N . SER A 1 240 ? 3.985 9.441 4.366 1.00 89.69 240 SER A N 1
ATOM 1891 C CA . SER A 1 240 ? 4.908 8.724 3.489 1.00 89.69 240 SER A CA 1
ATOM 1892 C C . SER A 1 240 ? 6.221 9.472 3.274 1.00 89.69 240 SER A C 1
ATOM 1894 O O . SER A 1 240 ? 6.253 10.690 3.092 1.00 89.69 240 SER A O 1
ATOM 1896 N N . ARG A 1 241 ? 7.299 8.692 3.237 1.00 86.69 241 ARG A N 1
ATOM 1897 C CA . ARG A 1 241 ? 8.639 9.082 2.793 1.00 86.69 241 ARG A CA 1
ATOM 1898 C C . ARG A 1 241 ? 9.006 8.192 1.612 1.00 86.69 241 ARG A C 1
ATOM 1900 O O . ARG A 1 241 ? 8.719 6.992 1.633 1.00 86.69 241 ARG A O 1
ATOM 1907 N N . ILE A 1 242 ? 9.565 8.782 0.565 1.00 84.44 242 ILE A N 1
ATOM 1908 C CA . ILE A 1 242 ? 9.842 8.096 -0.712 1.00 84.44 242 ILE A CA 1
ATOM 1909 C C . ILE A 1 242 ? 11.322 8.149 -1.098 1.00 84.44 242 ILE A C 1
ATOM 1911 O O . ILE A 1 242 ? 11.734 7.565 -2.101 1.00 84.44 242 ILE A O 1
ATOM 1915 N N . GLU A 1 243 ? 12.111 8.830 -0.281 1.00 84.25 243 GLU A N 1
ATOM 1916 C CA . GLU A 1 243 ? 13.553 8.782 -0.223 1.00 84.25 243 GLU A CA 1
ATOM 1917 C C . GLU A 1 243 ? 14.049 7.594 0.615 1.00 84.25 243 GLU A C 1
ATOM 1919 O O . GLU A 1 243 ? 13.434 7.171 1.599 1.00 84.25 243 GLU A O 1
ATOM 1924 N N . ILE A 1 244 ? 15.192 7.034 0.215 1.00 85.81 244 ILE A N 1
ATOM 1925 C CA . ILE A 1 244 ? 15.780 5.862 0.872 1.00 85.81 244 ILE A CA 1
ATOM 1926 C C . ILE A 1 244 ? 16.408 6.295 2.204 1.00 85.81 244 ILE A C 1
ATOM 1928 O O . ILE A 1 244 ? 17.441 6.966 2.215 1.00 85.81 244 ILE A O 1
ATOM 1932 N N . GLY A 1 245 ? 15.787 5.891 3.316 1.00 84.81 245 GLY A N 1
ATOM 1933 C CA . GLY A 1 245 ? 16.180 6.287 4.677 1.00 84.81 245 GLY A CA 1
ATOM 1934 C C . GLY A 1 245 ? 15.341 7.427 5.279 1.00 84.81 245 GLY A C 1
ATOM 1935 O O . GLY A 1 245 ? 15.587 7.842 6.413 1.00 84.81 245 GLY A O 1
ATOM 1936 N N . GLY A 1 246 ? 14.332 7.924 4.554 1.00 83.81 246 GLY A N 1
ATOM 1937 C CA . GLY A 1 246 ? 13.612 9.155 4.901 1.00 83.81 246 GLY A CA 1
ATOM 1938 C C . GLY A 1 246 ? 12.864 9.161 6.235 1.00 83.81 246 GLY A C 1
ATOM 1939 O O . GLY A 1 246 ? 12.645 10.231 6.805 1.00 83.81 246 GLY A O 1
ATOM 1940 N N . TYR A 1 247 ? 12.485 7.999 6.782 1.00 83.56 247 TYR A N 1
ATOM 1941 C CA . TYR A 1 247 ? 11.729 7.956 8.040 1.00 83.56 247 TYR A CA 1
ATOM 1942 C C . TYR A 1 247 ? 12.577 8.300 9.269 1.00 83.56 247 TYR A C 1
ATOM 1944 O O . TYR A 1 247 ? 12.022 8.772 10.260 1.00 83.56 247 TYR A O 1
ATOM 1952 N N . THR A 1 248 ? 13.899 8.117 9.206 1.00 81.88 248 THR A N 1
ATOM 1953 C CA . THR A 1 248 ? 14.817 8.440 10.313 1.00 81.88 248 THR A CA 1
ATOM 1954 C C . THR A 1 248 ? 15.546 9.762 10.108 1.00 81.88 248 THR A C 1
ATOM 1956 O O . THR A 1 248 ? 15.840 10.447 11.079 1.00 81.88 248 THR A O 1
ATOM 1959 N N . GLU A 1 249 ? 15.851 10.132 8.863 1.00 80.19 249 GLU A N 1
ATOM 1960 C CA . GLU A 1 249 ? 16.735 11.270 8.567 1.00 80.19 249 GLU A CA 1
ATOM 1961 C C . GLU A 1 249 ? 16.013 12.615 8.506 1.00 80.19 249 GLU A C 1
ATOM 1963 O O . GLU A 1 249 ? 16.599 13.643 8.835 1.00 80.19 249 GLU A O 1
ATOM 1968 N N . CYS A 1 250 ? 14.743 12.622 8.098 1.00 64.94 250 CYS A N 1
ATOM 1969 C CA . CYS A 1 250 ? 13.990 13.860 7.894 1.00 64.94 250 CYS A CA 1
ATOM 1970 C C . CYS A 1 250 ? 13.084 14.226 9.082 1.00 64.94 250 CYS A C 1
ATOM 1972 O O . CYS A 1 250 ? 12.531 15.323 9.117 1.00 64.94 250 CYS A O 1
ATOM 1974 N N . GLY A 1 251 ? 12.912 13.334 10.066 1.00 62.09 251 GLY A N 1
ATOM 1975 C CA . GLY A 1 251 ? 11.964 13.544 11.166 1.00 62.09 251 GLY A CA 1
ATOM 1976 C C . GLY A 1 251 ? 10.549 13.859 10.654 1.00 62.09 251 GLY A C 1
ATOM 1977 O O . GLY A 1 251 ? 10.113 13.322 9.629 1.00 62.09 251 GLY A O 1
ATOM 1978 N N . ASP A 1 252 ? 9.823 14.743 11.344 1.00 58.16 252 ASP A N 1
ATOM 1979 C CA . ASP A 1 252 ? 8.497 15.213 10.906 1.00 58.16 252 ASP A CA 1
ATOM 1980 C C . ASP A 1 252 ? 8.559 16.405 9.932 1.00 58.16 252 ASP A C 1
ATOM 1982 O O . ASP A 1 252 ? 7.592 16.662 9.217 1.00 58.16 252 ASP A O 1
ATOM 1986 N N . ALA A 1 253 ? 9.708 17.078 9.813 1.00 55.38 253 ALA A N 1
ATOM 1987 C CA . ALA A 1 253 ? 9.915 18.153 8.846 1.00 55.38 253 ALA A CA 1
ATOM 1988 C C . ALA A 1 253 ? 10.123 17.570 7.438 1.00 55.38 253 ALA A C 1
ATOM 1990 O O . ALA A 1 253 ? 11.210 17.124 7.074 1.00 55.38 253 ALA A O 1
ATOM 1991 N N . GLN A 1 254 ? 9.065 17.549 6.626 1.00 62.72 254 GLN A N 1
ATOM 1992 C CA . GLN A 1 254 ? 9.149 17.026 5.264 1.00 62.72 254 GLN A CA 1
ATOM 1993 C C . GLN A 1 254 ? 9.810 18.040 4.324 1.00 62.72 254 GLN A C 1
ATOM 1995 O O . GLN A 1 254 ? 9.160 18.963 3.836 1.00 62.72 254 GLN A O 1
ATOM 2000 N N . VAL A 1 255 ? 11.104 17.857 4.055 1.00 67.44 255 VAL A N 1
ATOM 2001 C CA . VAL A 1 255 ? 11.823 18.580 2.997 1.00 67.44 255 VAL A CA 1
ATOM 2002 C C . VAL A 1 255 ? 11.971 17.651 1.800 1.00 67.44 255 VAL A C 1
ATOM 2004 O O . VAL A 1 255 ? 12.709 16.671 1.862 1.00 67.44 255 VAL A O 1
ATOM 2007 N N . GLN A 1 256 ? 11.269 17.959 0.711 1.00 70.06 256 GLN A N 1
ATOM 2008 C CA . GLN A 1 256 ? 11.362 17.176 -0.517 1.00 70.06 256 GLN A CA 1
ATOM 2009 C C . GLN A 1 256 ? 12.660 17.491 -1.266 1.00 70.06 256 GLN A C 1
ATOM 2011 O O . GLN A 1 256 ? 12.869 18.619 -1.716 1.00 70.06 256 GLN A O 1
ATOM 2016 N N . VAL A 1 257 ? 13.526 16.486 -1.409 1.00 76.12 257 VAL A N 1
ATOM 2017 C CA . VAL A 1 257 ? 14.807 16.589 -2.125 1.00 76.12 257 VAL A CA 1
ATOM 2018 C C . VAL A 1 257 ? 14.741 15.705 -3.364 1.00 76.12 257 VAL A C 1
ATOM 2020 O O . VAL A 1 257 ? 14.872 14.483 -3.280 1.00 76.12 257 VAL A O 1
ATOM 2023 N N . ALA A 1 258 ? 14.536 16.326 -4.526 1.00 71.50 258 ALA A N 1
ATOM 2024 C CA . ALA A 1 258 ? 14.213 15.634 -5.774 1.00 71.50 258 ALA A CA 1
ATOM 2025 C C . ALA A 1 258 ? 15.248 14.568 -6.187 1.00 71.50 258 ALA A C 1
ATOM 2027 O O . ALA A 1 258 ? 14.895 13.588 -6.839 1.00 71.50 258 ALA A O 1
ATOM 2028 N N . GLU A 1 259 ? 16.520 14.738 -5.821 1.00 77.25 259 GLU A N 1
ATOM 2029 C CA . GLU A 1 259 ? 17.621 13.809 -6.107 1.00 77.25 259 GLU A CA 1
ATOM 2030 C C . GLU A 1 259 ? 17.596 12.537 -5.249 1.00 77.25 259 GLU A C 1
ATOM 2032 O O . GLU A 1 259 ? 18.239 11.541 -5.594 1.00 77.25 259 GLU A O 1
ATOM 2037 N N . ARG A 1 260 ? 16.887 12.570 -4.117 1.00 79.50 260 ARG A N 1
ATOM 2038 C CA . ARG A 1 260 ? 16.773 11.456 -3.165 1.00 79.50 260 ARG A CA 1
ATOM 2039 C C . ARG A 1 260 ? 15.433 10.731 -3.266 1.00 79.50 260 ARG A C 1
ATOM 2041 O O . ARG A 1 260 ? 15.330 9.602 -2.799 1.00 79.50 260 ARG A O 1
ATOM 2048 N N . GLU A 1 261 ? 14.434 11.352 -3.885 1.00 82.94 261 GLU A N 1
ATOM 2049 C CA . GLU A 1 261 ? 13.070 10.839 -4.008 1.00 82.94 261 GLU A CA 1
ATOM 2050 C C . GLU A 1 261 ? 12.805 10.156 -5.362 1.00 82.94 261 GLU A C 1
ATOM 2052 O O . GLU A 1 261 ? 13.376 10.495 -6.402 1.00 82.94 261 GLU A O 1
ATOM 2057 N N . GLN A 1 262 ? 11.863 9.209 -5.380 1.00 81.06 262 GLN A N 1
ATOM 2058 C CA . GLN A 1 262 ? 11.438 8.558 -6.624 1.00 81.06 262 GLN A CA 1
ATOM 2059 C C . GLN A 1 262 ? 10.598 9.488 -7.530 1.00 81.06 262 GLN A C 1
ATOM 2061 O O . GLN A 1 262 ? 10.635 9.359 -8.760 1.00 81.06 262 GLN A O 1
ATOM 2066 N N . PHE A 1 263 ? 9.806 10.373 -6.922 1.00 86.62 263 PHE A N 1
ATOM 2067 C CA . PHE A 1 263 ? 8.867 11.323 -7.536 1.00 86.62 263 PHE A CA 1
ATOM 2068 C C . PHE A 1 263 ? 8.518 12.422 -6.516 1.00 86.62 263 PHE A C 1
ATOM 2070 O O . PHE A 1 263 ? 8.957 12.333 -5.388 1.00 86.62 263 PHE A O 1
ATOM 2077 N N . GLN A 1 264 ? 7.726 13.438 -6.860 1.00 86.56 264 GLN A N 1
ATOM 2078 C CA . GLN A 1 264 ? 7.225 14.408 -5.871 1.00 86.56 264 GLN A CA 1
ATOM 2079 C C . GLN A 1 264 ? 5.880 13.980 -5.263 1.00 86.56 264 GLN A C 1
ATOM 2081 O O . GLN A 1 264 ? 4.956 13.595 -5.990 1.00 86.56 264 GLN A O 1
ATOM 2086 N N . LEU A 1 265 ? 5.762 14.065 -3.935 1.00 89.25 265 LEU A N 1
ATOM 2087 C CA . LEU A 1 265 ? 4.520 13.852 -3.197 1.00 89.25 265 LEU A CA 1
ATOM 2088 C C . LEU A 1 265 ? 3.589 15.068 -3.317 1.00 89.25 265 LEU A C 1
ATOM 2090 O O . LEU A 1 265 ? 4.025 16.209 -3.406 1.00 89.25 265 LEU A O 1
ATOM 2094 N N . GLY A 1 266 ? 2.286 14.801 -3.328 1.00 89.81 266 GLY A N 1
ATOM 2095 C CA . GLY A 1 266 ? 1.221 15.801 -3.265 1.00 89.81 266 GLY A CA 1
ATOM 2096 C C . GLY A 1 266 ? 0.623 15.973 -1.866 1.00 89.81 266 GLY A C 1
ATOM 2097 O O . GLY A 1 266 ? -0.042 16.976 -1.620 1.00 89.81 266 GLY A O 1
ATOM 2098 N N . ASP A 1 267 ? 0.847 15.027 -0.949 1.00 92.19 267 ASP A N 1
ATOM 2099 C CA . ASP A 1 267 ? 0.368 15.093 0.434 1.00 92.19 267 ASP A CA 1
ATOM 2100 C C . ASP A 1 267 ? 1.496 14.744 1.410 1.00 92.19 267 ASP A C 1
ATOM 2102 O O . ASP A 1 267 ? 1.999 13.621 1.428 1.00 92.19 267 ASP A O 1
ATOM 2106 N N . LEU A 1 268 ? 1.891 15.743 2.200 1.00 90.81 268 LEU A N 1
ATOM 2107 C CA . LEU A 1 268 ? 3.021 15.697 3.131 1.00 90.81 268 LEU A CA 1
ATOM 2108 C C . LEU A 1 268 ? 2.573 15.589 4.600 1.00 90.81 268 LEU A C 1
ATOM 2110 O O . LEU A 1 268 ? 3.381 15.684 5.521 1.00 90.81 268 LEU A O 1
ATOM 2114 N N . ARG A 1 269 ? 1.264 15.445 4.835 1.00 93.50 269 ARG A N 1
ATOM 2115 C CA . ARG A 1 269 ? 0.704 15.400 6.187 1.00 93.50 269 ARG A CA 1
ATOM 2116 C C . ARG A 1 269 ? 1.184 14.167 6.944 1.00 93.50 269 ARG A C 1
ATOM 2118 O O . ARG A 1 269 ? 1.359 13.080 6.378 1.00 93.50 269 ARG A O 1
ATOM 2125 N N . SER A 1 270 ? 1.341 14.334 8.250 1.00 94.44 270 SER A N 1
ATOM 2126 C CA . SER A 1 270 ? 1.629 13.240 9.172 1.00 94.44 270 SER A CA 1
ATOM 2127 C C . SER A 1 270 ? 0.499 12.203 9.189 1.00 94.44 270 SER A C 1
ATOM 2129 O O . SER A 1 270 ? -0.624 12.452 8.741 1.00 94.44 270 SER A O 1
ATOM 2131 N N . LEU A 1 271 ? 0.784 11.016 9.734 1.00 96.12 271 LEU A N 1
ATOM 2132 C CA . LEU A 1 271 ? -0.248 9.995 9.905 1.00 96.12 271 LEU A CA 1
ATOM 2133 C C . LEU A 1 271 ? -1.395 10.506 10.794 1.00 96.12 271 LEU A C 1
ATOM 2135 O O . LEU A 1 271 ? -2.548 10.313 10.426 1.00 96.12 271 LEU A O 1
ATOM 2139 N N . ASP A 1 272 ? -1.102 11.195 11.902 1.00 97.56 272 ASP A N 1
ATOM 2140 C CA . ASP A 1 272 ? -2.135 11.698 12.823 1.00 97.56 272 ASP A CA 1
ATOM 2141 C C . ASP A 1 272 ? -3.066 12.717 12.148 1.00 97.56 272 ASP A C 1
ATOM 2143 O O . ASP A 1 272 ? -4.284 12.605 12.273 1.00 97.56 272 ASP A O 1
ATOM 2147 N N . GLU A 1 273 ? -2.524 13.635 11.342 1.00 97.31 273 GLU A N 1
ATOM 2148 C CA . GLU A 1 273 ? -3.320 14.605 10.576 1.00 97.31 273 GLU A CA 1
ATOM 2149 C C . GLU A 1 273 ? -4.220 13.933 9.533 1.00 97.31 273 GLU A C 1
ATOM 2151 O O . GLU A 1 273 ? -5.377 14.325 9.369 1.00 97.31 273 GLU A O 1
ATOM 2156 N N . VAL A 1 274 ? -3.719 12.911 8.827 1.00 97.56 274 VAL A N 1
ATOM 2157 C CA . VAL A 1 274 ? -4.536 12.153 7.866 1.00 97.56 274 VAL A CA 1
ATOM 2158 C C . VAL A 1 274 ? -5.634 11.375 8.594 1.00 97.56 274 VAL A C 1
ATOM 2160 O O . VAL A 1 274 ? -6.776 11.367 8.140 1.00 97.56 274 VAL A O 1
ATOM 2163 N N . ILE A 1 275 ? -5.329 10.754 9.737 1.00 98.31 275 ILE A N 1
ATOM 2164 C CA . ILE A 1 275 ? -6.326 10.061 10.562 1.00 98.31 275 ILE A CA 1
ATOM 2165 C C . ILE A 1 275 ? -7.394 11.046 11.053 1.00 98.31 275 ILE A C 1
ATOM 2167 O O . ILE A 1 275 ? -8.582 10.748 10.935 1.00 98.31 275 ILE A O 1
ATOM 2171 N N . ALA A 1 276 ? -7.003 12.223 11.543 1.00 98.31 276 ALA A N 1
ATOM 2172 C CA . ALA A 1 276 ? -7.930 13.263 11.979 1.00 98.31 276 ALA A CA 1
ATOM 2173 C C . ALA A 1 276 ? -8.852 13.737 10.843 1.00 98.31 276 ALA A C 1
ATOM 2175 O O . ALA A 1 276 ? -10.061 13.834 11.044 1.00 98.31 276 ALA A O 1
ATOM 2176 N N . ASP A 1 277 ? -8.302 13.976 9.648 1.00 97.44 277 ASP A N 1
ATOM 2177 C CA . ASP A 1 277 ? -9.059 14.392 8.459 1.00 97.44 277 ASP A CA 1
ATOM 2178 C C . ASP A 1 277 ? -10.091 13.335 8.040 1.00 97.44 277 ASP A C 1
ATOM 2180 O O . ASP A 1 277 ? -11.241 13.669 7.757 1.00 97.44 277 ASP A O 1
ATOM 2184 N N . LEU A 1 278 ? -9.719 12.050 8.057 1.00 98.00 278 LEU A N 1
ATOM 2185 C CA . LEU A 1 278 ? -10.645 10.946 7.781 1.00 98.00 278 LEU A CA 1
ATOM 2186 C C . LEU A 1 278 ? -11.770 10.874 8.823 1.00 98.00 278 LEU A C 1
ATOM 2188 O O . LEU A 1 278 ? -12.944 10.780 8.471 1.00 98.00 278 LEU A O 1
ATOM 2192 N N . LEU A 1 279 ? -11.424 10.962 10.109 1.00 98.38 279 LEU A N 1
ATOM 2193 C CA . LEU A 1 279 ? -12.402 10.920 11.197 1.00 98.38 279 LEU A CA 1
ATOM 2194 C C . LEU A 1 279 ? -13.370 12.108 11.143 1.00 98.38 279 LEU A C 1
ATOM 2196 O O . LEU A 1 279 ? -14.563 11.934 11.387 1.00 98.38 279 LEU A O 1
ATOM 2200 N N . ALA A 1 280 ? -12.884 13.299 10.784 1.00 97.00 280 ALA A N 1
ATOM 2201 C CA . ALA A 1 280 ? -13.712 14.490 10.603 1.00 97.00 280 ALA A CA 1
ATOM 2202 C C . ALA A 1 280 ? -14.716 14.345 9.444 1.00 97.00 280 ALA A C 1
ATOM 2204 O O . ALA A 1 280 ? -15.804 14.915 9.499 1.00 97.00 280 ALA A O 1
ATOM 2205 N N . GLN A 1 281 ? -14.384 13.543 8.429 1.00 94.44 281 GLN A N 1
ATOM 2206 C CA . GLN A 1 281 ? -15.284 13.183 7.327 1.00 94.44 281 GLN A CA 1
ATOM 2207 C C . GLN A 1 281 ? -16.261 12.049 7.687 1.00 94.44 281 GLN A C 1
ATOM 2209 O O . GLN A 1 281 ? -17.142 11.722 6.895 1.00 94.44 281 GLN A O 1
ATOM 2214 N N . GLY A 1 282 ? -16.138 11.455 8.879 1.00 94.06 282 GLY A N 1
ATOM 2215 C CA . GLY A 1 282 ? -16.949 10.316 9.312 1.00 94.06 282 GLY A CA 1
ATOM 2216 C C . GLY A 1 282 ? -16.462 8.963 8.787 1.00 94.06 282 GLY A C 1
ATOM 2217 O O . GLY A 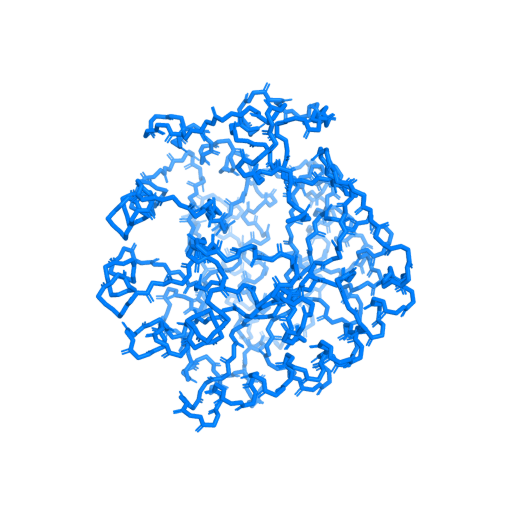1 282 ? -17.164 7.965 8.956 1.00 94.06 282 GLY A O 1
ATOM 2218 N N . GLU A 1 283 ? -15.273 8.914 8.183 1.00 96.56 283 GLU A N 1
ATOM 2219 C CA . GLU A 1 283 ? -14.632 7.671 7.760 1.00 96.56 283 GLU A CA 1
ATOM 2220 C C . GLU A 1 283 ? -14.012 6.931 8.952 1.00 96.56 283 GLU A C 1
ATOM 2222 O O . GLU A 1 283 ? -13.706 7.516 9.995 1.00 96.56 283 GLU A O 1
ATOM 2227 N N . VAL A 1 284 ? -13.789 5.623 8.794 1.00 97.69 284 VAL A N 1
ATOM 2228 C CA . VAL A 1 284 ? -13.165 4.771 9.820 1.00 97.69 284 VAL A CA 1
ATOM 2229 C C . VAL A 1 284 ? -11.789 4.311 9.340 1.00 97.69 284 VAL A C 1
ATOM 2231 O O . VAL A 1 284 ? -11.691 3.306 8.626 1.00 97.69 284 VAL A O 1
ATOM 2234 N N . PRO A 1 285 ? -10.701 4.991 9.740 1.00 97.88 285 PRO A N 1
ATOM 2235 C CA . PRO A 1 285 ? -9.360 4.516 9.443 1.00 97.88 285 PRO A CA 1
ATOM 2236 C C . PRO A 1 285 ? -9.117 3.129 10.034 1.00 97.88 285 PRO A C 1
ATOM 2238 O O . PRO A 1 285 ? -9.555 2.824 11.143 1.00 97.88 285 PRO A O 1
ATOM 2241 N N . SER A 1 286 ? -8.402 2.276 9.302 1.00 98.19 286 SER A N 1
ATOM 2242 C CA . SER A 1 286 ? -8.137 0.907 9.736 1.00 98.19 286 SER A CA 1
ATOM 2243 C C . SER A 1 286 ? -6.723 0.459 9.410 1.00 98.19 286 SER A C 1
ATOM 2245 O O . SER A 1 286 ? -6.231 0.625 8.296 1.00 98.19 286 SER A O 1
ATOM 2247 N N . PHE A 1 287 ? -6.123 -0.233 10.375 1.00 97.88 287 PHE A N 1
ATOM 2248 C CA . PHE A 1 287 ? -4.837 -0.911 10.235 1.00 97.88 287 PHE A CA 1
ATOM 2249 C C . PHE A 1 287 ? -5.000 -2.440 10.200 1.00 97.88 287 PHE A C 1
ATOM 2251 O O . PHE A 1 287 ? -4.065 -3.187 10.477 1.00 97.88 287 PHE A O 1
ATOM 2258 N N . CYS A 1 288 ? -6.205 -2.919 9.872 1.00 97.06 288 CYS A N 1
ATOM 2259 C CA . CYS A 1 288 ? -6.576 -4.329 9.928 1.00 97.06 288 CYS A CA 1
ATOM 2260 C C . CYS A 1 288 ? -5.687 -5.215 9.046 1.00 97.06 288 CYS A C 1
ATOM 2262 O O . CYS A 1 288 ? -5.439 -4.933 7.869 1.00 97.06 288 CYS A O 1
ATOM 2264 N N . THR A 1 289 ? -5.291 -6.351 9.615 1.00 95.31 289 THR A N 1
ATOM 2265 C CA . THR A 1 289 ? -4.609 -7.458 8.933 1.00 95.31 289 THR A CA 1
ATOM 2266 C C . THR A 1 289 ? -5.260 -8.813 9.237 1.00 95.31 289 THR A C 1
ATOM 2268 O O . THR A 1 289 ? -4.702 -9.857 8.912 1.00 95.31 289 THR A O 1
ATOM 2271 N N . GLY A 1 290 ? -6.478 -8.819 9.795 1.00 92.62 290 GLY A N 1
ATOM 2272 C CA . GLY A 1 290 ? -7.165 -10.037 10.243 1.00 92.62 290 GLY A CA 1
ATOM 2273 C C . GLY A 1 290 ? -7.401 -11.070 9.136 1.00 92.62 290 GLY A C 1
ATOM 2274 O O . GLY A 1 290 ? -7.241 -12.259 9.380 1.00 92.62 290 GLY A O 1
ATOM 2275 N N . CYS A 1 291 ? -7.699 -10.642 7.900 1.00 89.75 291 CYS A N 1
ATOM 2276 C CA . CYS A 1 291 ? -7.837 -11.582 6.776 1.00 89.75 291 CYS A CA 1
ATOM 2277 C C . CYS A 1 291 ? -6.542 -12.362 6.525 1.00 89.75 291 CYS A C 1
ATOM 2279 O O . CYS A 1 291 ? -6.584 -13.577 6.379 1.00 89.75 291 CYS A O 1
ATOM 2281 N N . TYR A 1 292 ? -5.399 -11.676 6.565 1.00 87.88 292 TYR A N 1
ATOM 2282 C CA . TYR A 1 292 ? -4.092 -12.302 6.392 1.00 87.88 292 TYR A CA 1
ATOM 2283 C C . TYR A 1 292 ? -3.811 -13.320 7.511 1.00 87.88 292 TYR A C 1
ATOM 2285 O O . TYR A 1 292 ? -3.469 -14.464 7.232 1.00 87.88 292 TYR A O 1
ATOM 2293 N N . ARG A 1 293 ? -4.051 -12.947 8.776 1.00 86.38 293 ARG A N 1
ATOM 2294 C CA . ARG A 1 293 ? -3.797 -13.824 9.936 1.00 86.38 293 ARG A CA 1
ATOM 2295 C C . ARG A 1 293 ? -4.720 -15.037 10.025 1.00 86.38 293 ARG A C 1
ATOM 2297 O O . ARG A 1 293 ? -4.338 -16.053 10.591 1.00 86.38 293 ARG A O 1
ATOM 2304 N N . LEU A 1 294 ? -5.921 -14.932 9.467 1.00 90.50 294 LEU A N 1
ATOM 2305 C CA . LEU A 1 294 ? -6.910 -16.009 9.444 1.00 90.50 294 LEU A CA 1
ATOM 2306 C C . LEU A 1 294 ? -6.868 -16.837 8.151 1.00 90.50 294 LEU A C 1
ATOM 2308 O O . LEU A 1 294 ? -7.779 -17.626 7.919 1.00 90.50 294 LEU A O 1
ATOM 2312 N N . GLY A 1 295 ? -5.862 -16.640 7.288 1.00 86.12 295 GLY A N 1
ATOM 2313 C CA . GLY A 1 295 ? -5.736 -17.381 6.027 1.00 86.12 295 GLY A CA 1
ATOM 2314 C C . GLY A 1 295 ? -6.836 -17.072 5.001 1.00 86.12 295 GLY A C 1
ATOM 2315 O O . GLY A 1 295 ? -7.088 -17.865 4.097 1.00 86.12 295 GLY A O 1
ATOM 2316 N N . ARG A 1 296 ? -7.513 -15.924 5.134 1.00 90.56 296 ARG A N 1
ATOM 2317 C CA . ARG A 1 296 ? -8.496 -15.418 4.166 1.00 90.56 296 ARG A CA 1
ATOM 2318 C C . ARG A 1 296 ? -7.755 -14.653 3.063 1.00 90.56 296 ARG A C 1
ATOM 2320 O O . ARG A 1 296 ? -7.802 -13.423 3.028 1.00 90.56 296 ARG A O 1
ATOM 2327 N N . THR A 1 297 ? -7.036 -15.380 2.215 1.00 88.50 297 THR A N 1
ATOM 2328 C CA . THR A 1 297 ? -6.283 -14.865 1.054 1.00 88.50 297 THR A CA 1
ATOM 2329 C C . THR A 1 297 ? -6.815 -15.480 -0.239 1.00 88.50 297 THR A C 1
ATOM 2331 O O . THR A 1 297 ? -7.492 -16.509 -0.196 1.00 88.50 297 THR A O 1
ATOM 2334 N N . GLY A 1 298 ? -6.555 -14.844 -1.385 1.00 89.31 298 GLY A N 1
ATOM 2335 C CA . GLY A 1 298 ? -6.952 -15.382 -2.692 1.00 89.31 298 GLY A CA 1
ATOM 2336 C C . GLY A 1 298 ? -8.449 -15.720 -2.801 1.00 89.31 298 GLY A C 1
ATOM 2337 O O . GLY A 1 298 ? -9.309 -14.914 -2.434 1.00 89.31 298 GLY A O 1
ATOM 2338 N N . GLU A 1 299 ? -8.766 -16.931 -3.273 1.00 87.50 299 GLU A N 1
ATOM 2339 C CA . GLU A 1 299 ? -10.146 -17.421 -3.439 1.00 87.50 299 GLU A CA 1
ATOM 2340 C C . GLU A 1 299 ? -10.958 -17.353 -2.134 1.00 87.50 299 GLU A C 1
ATOM 2342 O O . GLU A 1 299 ? -12.082 -16.846 -2.139 1.00 87.50 299 GLU A O 1
ATOM 2347 N N . HIS A 1 300 ? -10.371 -17.744 -0.994 1.00 84.94 300 HIS A N 1
ATOM 2348 C CA . HIS A 1 300 ? -11.062 -17.709 0.299 1.00 84.94 300 HIS A CA 1
ATOM 2349 C C . HIS A 1 300 ? -11.503 -16.292 0.674 1.00 84.94 300 HIS A C 1
ATOM 2351 O O . HIS A 1 300 ? -12.580 -16.103 1.232 1.00 84.94 300 HIS A O 1
ATOM 2357 N N . PHE A 1 301 ? -10.701 -15.266 0.371 1.00 86.44 301 PHE A N 1
ATOM 2358 C CA . PHE A 1 301 ? -11.117 -13.879 0.598 1.00 86.44 301 PHE A CA 1
ATOM 2359 C C . PHE A 1 301 ? -12.365 -13.528 -0.227 1.00 86.44 301 PHE A C 1
ATOM 2361 O O . PHE A 1 301 ? -13.304 -12.911 0.289 1.00 86.44 301 PHE A O 1
ATOM 2368 N N . MET A 1 302 ? -12.390 -13.948 -1.493 1.00 84.44 302 MET A N 1
ATOM 2369 C CA . MET A 1 302 ? -13.479 -13.656 -2.424 1.00 84.44 302 MET A CA 1
ATOM 2370 C C . MET A 1 302 ? -14.793 -14.330 -2.008 1.00 84.44 302 MET A C 1
ATOM 2372 O O . MET A 1 302 ? -15.846 -13.704 -2.125 1.00 84.44 302 MET A O 1
ATOM 2376 N N . GLU A 1 303 ? -14.748 -15.529 -1.422 1.00 85.00 303 GLU A N 1
ATOM 2377 C CA . GLU A 1 303 ? -15.926 -16.215 -0.864 1.00 85.00 303 GLU A CA 1
ATOM 2378 C C . GLU A 1 303 ? -16.630 -15.415 0.244 1.00 85.00 303 GLU A C 1
ATOM 2380 O O . GLU A 1 303 ? -17.853 -15.472 0.378 1.00 85.00 303 GLU A O 1
ATOM 2385 N N . TYR A 1 304 ? -15.892 -14.618 1.026 1.00 79.62 304 TYR A N 1
ATOM 2386 C CA . TYR A 1 304 ? -16.485 -13.723 2.027 1.00 79.62 304 TYR A CA 1
ATOM 2387 C C . TYR A 1 304 ? -16.883 -12.365 1.445 1.00 79.62 304 TYR A C 1
ATOM 2389 O O . TYR A 1 304 ? -17.883 -11.774 1.875 1.00 79.62 304 TYR A O 1
ATOM 2397 N N . ALA A 1 305 ? -16.085 -11.837 0.515 1.00 80.00 305 ALA A N 1
ATOM 2398 C CA . ALA A 1 305 ? -16.282 -10.513 -0.061 1.00 80.00 305 ALA A CA 1
ATOM 2399 C C . ALA A 1 305 ? -17.492 -10.471 -0.999 1.00 80.00 305 ALA A C 1
ATOM 2401 O O . ALA A 1 305 ? -18.361 -9.614 -0.820 1.00 80.00 305 ALA A O 1
ATOM 2402 N N . VAL A 1 306 ? -17.590 -11.422 -1.935 1.00 78.88 306 VAL A N 1
ATOM 2403 C CA . VAL A 1 306 ? -18.606 -11.425 -2.998 1.00 78.88 306 VAL A CA 1
ATOM 2404 C C . VAL A 1 306 ? -20.038 -11.447 -2.446 1.00 78.88 306 VAL A C 1
ATOM 2406 O O . VAL A 1 306 ? -20.827 -10.570 -2.806 1.00 78.88 306 VAL A O 1
ATOM 2409 N N . PRO A 1 307 ? -20.386 -12.325 -1.485 1.00 79.12 307 PRO A N 1
ATOM 2410 C CA . PRO A 1 307 ? -21.726 -12.354 -0.894 1.00 79.12 307 PRO A CA 1
ATOM 2411 C C . PRO A 1 307 ? -22.002 -11.206 0.095 1.00 79.12 307 PRO A C 1
ATOM 2413 O O . PRO A 1 307 ? -23.072 -11.150 0.702 1.00 79.12 307 PRO A O 1
ATOM 2416 N N . GLY A 1 308 ? -21.031 -10.315 0.337 1.00 79.56 308 GLY A N 1
ATOM 2417 C CA . GLY A 1 308 ? -21.155 -9.203 1.281 1.00 79.56 308 GLY A CA 1
ATOM 2418 C C . GLY A 1 308 ? -21.011 -9.598 2.756 1.00 79.56 308 GLY A C 1
ATOM 2419 O O . GLY A 1 308 ? -21.324 -8.801 3.647 1.00 79.56 308 GLY A O 1
ATOM 2420 N N . PHE A 1 309 ? -20.527 -10.807 3.059 1.00 82.00 309 PHE A N 1
ATOM 2421 C CA . PHE A 1 309 ? -20.292 -11.243 4.439 1.00 82.00 309 PHE A CA 1
ATOM 2422 C C . PHE A 1 309 ? -19.101 -10.549 5.087 1.00 82.00 309 PHE A C 1
ATOM 2424 O O . PHE A 1 309 ? -19.095 -10.387 6.309 1.00 82.00 309 PHE A O 1
ATOM 2431 N N . ILE A 1 310 ? -18.151 -10.072 4.283 1.00 82.69 310 ILE A N 1
ATOM 2432 C 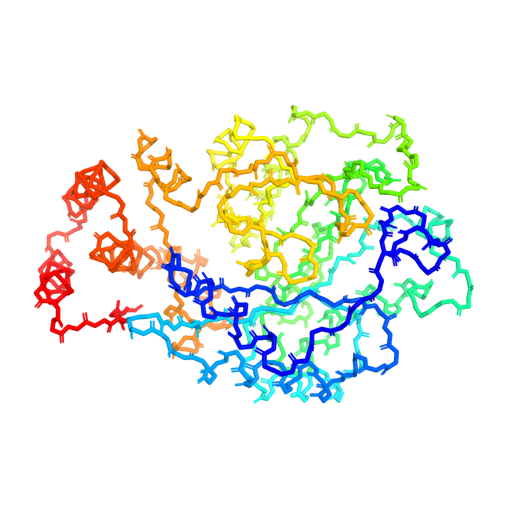CA . ILE A 1 310 ? -16.927 -9.428 4.757 1.00 82.69 310 ILE A CA 1
ATOM 2433 C C . ILE A 1 310 ? -17.197 -8.241 5.698 1.00 82.69 310 ILE A C 1
ATOM 2435 O O . ILE A 1 310 ? -16.478 -8.058 6.677 1.00 82.69 310 ILE A O 1
ATOM 2439 N N . ARG A 1 311 ? -18.308 -7.507 5.513 1.00 81.31 311 ARG A N 1
ATOM 2440 C CA . ARG A 1 311 ? -18.702 -6.382 6.387 1.00 81.31 311 ARG A CA 1
ATOM 2441 C C . ARG A 1 311 ? -18.895 -6.782 7.855 1.00 81.31 311 ARG A C 1
ATOM 2443 O O . ARG A 1 311 ? -18.713 -5.962 8.746 1.00 81.31 311 ARG A O 1
ATOM 2450 N N . LYS A 1 312 ? -19.249 -8.047 8.120 1.00 83.56 312 LYS A N 1
ATOM 2451 C CA . LYS A 1 312 ? -19.408 -8.580 9.485 1.00 83.56 312 LYS A CA 1
ATOM 2452 C C . LYS A 1 312 ? -18.072 -8.676 10.228 1.00 83.56 312 LYS A C 1
ATOM 2454 O O . LYS A 1 312 ? -18.087 -8.753 11.451 1.00 83.56 312 LYS A O 1
ATOM 2459 N N . PHE A 1 313 ? -16.960 -8.671 9.496 1.00 90.19 313 PHE A N 1
ATOM 2460 C CA . PHE A 1 313 ? -15.604 -8.806 10.020 1.00 90.19 313 PHE A CA 1
ATOM 2461 C C . PHE A 1 313 ? -14.820 -7.495 9.892 1.00 90.19 313 PHE A C 1
ATOM 2463 O O . PHE A 1 313 ? -14.173 -7.068 10.845 1.00 90.19 313 PHE A O 1
ATOM 2470 N N . CYS A 1 314 ? -14.928 -6.812 8.746 1.00 93.00 314 CYS A N 1
ATOM 2471 C CA . CYS A 1 314 ? -14.193 -5.579 8.462 1.00 93.00 314 CYS A CA 1
ATOM 2472 C C . CYS A 1 314 ? -14.480 -4.467 9.466 1.00 93.00 314 CYS A C 1
ATOM 2474 O O . CYS A 1 314 ? -13.532 -3.947 10.043 1.00 93.00 314 CYS A O 1
ATOM 2476 N N . THR A 1 315 ? -15.748 -4.117 9.710 1.00 94.12 315 THR A N 1
ATOM 2477 C CA . THR A 1 315 ? -16.068 -2.988 10.597 1.00 94.12 315 THR A CA 1
ATOM 2478 C C . THR A 1 315 ? -15.621 -3.252 12.040 1.00 94.12 315 THR A C 1
ATOM 2480 O O . THR A 1 315 ? -14.928 -2.401 12.589 1.00 94.12 315 THR A O 1
ATOM 2483 N N . PRO A 1 316 ? -15.890 -4.423 12.661 1.00 95.69 316 PRO A N 1
ATOM 2484 C CA . PRO A 1 316 ? -15.321 -4.744 13.972 1.00 95.69 316 PRO A CA 1
ATOM 2485 C C . PRO A 1 316 ? -13.795 -4.625 14.038 1.00 95.69 316 PRO A C 1
ATOM 2487 O O . PRO A 1 316 ? -13.281 -4.019 14.974 1.00 95.69 316 PRO A O 1
ATOM 2490 N N . ASN A 1 317 ? -13.083 -5.155 13.039 1.00 97.31 317 ASN A N 1
ATOM 2491 C CA . ASN A 1 317 ? -11.620 -5.105 12.991 1.00 97.31 317 ASN A CA 1
ATOM 2492 C C . ASN A 1 317 ? -11.092 -3.681 12.741 1.00 97.31 317 ASN A C 1
ATOM 2494 O O . ASN A 1 317 ? -10.022 -3.309 13.225 1.00 97.31 317 ASN A O 1
ATOM 2498 N N . ALA A 1 318 ? -11.833 -2.863 11.992 1.00 97.81 318 ALA A N 1
ATOM 2499 C CA . ALA A 1 318 ? -11.521 -1.452 11.807 1.00 97.81 318 ALA A CA 1
ATOM 2500 C C . ALA A 1 318 ? -11.623 -0.697 13.133 1.00 97.81 318 ALA A C 1
ATOM 2502 O O . ALA A 1 318 ? -10.680 -0.006 13.501 1.00 97.81 318 ALA A O 1
ATOM 2503 N N . LEU A 1 319 ? -12.691 -0.917 13.906 1.00 98.12 319 LEU A N 1
ATOM 2504 C CA . LEU A 1 319 ? -12.850 -0.277 15.213 1.00 98.12 319 LEU A CA 1
ATOM 2505 C C . LEU A 1 319 ? -11.778 -0.707 16.219 1.00 98.12 319 LEU A C 1
ATOM 2507 O O . LEU A 1 319 ? -11.283 0.140 16.958 1.00 98.12 319 LEU A O 1
ATOM 2511 N N . THR A 1 320 ? -11.400 -1.990 16.264 1.00 98.12 320 THR A N 1
ATOM 2512 C CA . THR A 1 320 ? -10.344 -2.445 17.185 1.00 98.12 320 THR A CA 1
ATOM 2513 C C . THR A 1 320 ? -8.987 -1.862 16.810 1.00 98.12 320 THR A C 1
ATOM 2515 O O . THR A 1 320 ? -8.308 -1.315 17.672 1.00 98.12 320 THR A O 1
ATOM 2518 N N . THR A 1 321 ? -8.617 -1.883 15.528 1.00 98.44 321 THR A N 1
ATOM 2519 C CA . THR A 1 321 ? -7.336 -1.305 15.084 1.00 98.44 321 THR A CA 1
ATOM 2520 C C . THR A 1 321 ? -7.285 0.217 15.191 1.00 98.44 321 THR A C 1
ATOM 2522 O O . THR A 1 321 ? -6.240 0.762 15.540 1.00 98.44 321 THR A O 1
ATOM 2525 N N . LEU A 1 322 ? -8.404 0.912 14.971 1.00 98.69 322 LEU A N 1
ATOM 2526 C CA . LEU A 1 322 ? -8.508 2.340 15.261 1.00 98.69 322 LEU A CA 1
ATOM 2527 C C . LEU A 1 322 ? -8.338 2.598 16.761 1.00 98.69 322 LEU A C 1
ATOM 2529 O O . LEU A 1 322 ? -7.571 3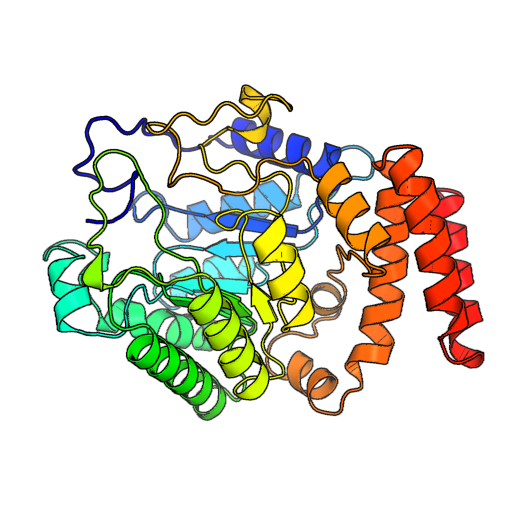.469 17.146 1.00 98.69 322 LEU A O 1
ATOM 2533 N N . GLN A 1 323 ? -8.997 1.819 17.622 1.00 98.69 323 GLN A N 1
ATOM 2534 C CA . GLN A 1 323 ? -8.884 1.979 19.072 1.00 98.69 323 GLN A CA 1
ATOM 2535 C C . GLN A 1 323 ? -7.450 1.783 19.580 1.00 98.69 323 GLN A C 1
ATOM 2537 O O . GLN A 1 323 ? -7.051 2.503 20.494 1.00 98.69 323 GLN A O 1
ATOM 2542 N N . GLU A 1 324 ? -6.688 0.854 18.997 1.00 98.50 324 GLU A N 1
ATOM 2543 C CA . GLU A 1 324 ? -5.249 0.703 19.265 1.00 98.50 324 GLU A CA 1
ATOM 2544 C C . GLU A 1 324 ? -4.502 1.979 18.897 1.00 98.50 324 GLU A C 1
ATOM 2546 O O . GLU A 1 324 ? -3.810 2.547 19.739 1.00 98.50 324 GLU A O 1
ATOM 2551 N N . TYR A 1 325 ? -4.728 2.490 17.682 1.00 98.62 325 TYR A N 1
ATOM 2552 C CA . TYR A 1 325 ? -4.084 3.715 17.226 1.00 98.62 325 TYR A CA 1
ATOM 2553 C C . TYR A 1 325 ? -4.359 4.908 18.156 1.00 98.62 325 TYR A C 1
ATOM 2555 O O . TYR A 1 325 ? -3.440 5.609 18.576 1.00 98.62 325 TYR A O 1
ATOM 2563 N N . LEU A 1 326 ? -5.623 5.088 18.548 1.00 98.56 326 LEU A N 1
ATOM 2564 C CA . LEU A 1 326 ? -6.052 6.162 19.446 1.00 98.56 326 LEU A CA 1
ATOM 2565 C C . LEU A 1 326 ? -5.483 6.053 20.869 1.00 98.56 326 LEU A C 1
ATOM 2567 O O . LEU A 1 326 ? -5.427 7.046 21.597 1.00 98.56 326 LEU A O 1
ATOM 2571 N N . CYS A 1 327 ? -5.151 4.841 21.311 1.00 98.06 327 CYS A N 1
ATOM 2572 C CA . CYS A 1 327 ? -4.566 4.604 22.626 1.00 98.06 327 CYS A CA 1
ATOM 2573 C C . CYS A 1 327 ? -3.058 4.830 22.625 1.00 98.06 327 CYS A C 1
ATOM 2575 O O . CYS A 1 327 ? -2.551 5.395 23.591 1.00 98.06 327 CYS A O 1
ATOM 2577 N N . ASP A 1 328 ? -2.386 4.388 21.566 1.00 97.69 328 ASP A N 1
ATOM 2578 C CA . ASP A 1 328 ? -0.935 4.237 21.553 1.00 97.69 328 ASP A CA 1
ATOM 2579 C C . ASP A 1 328 ? -0.205 5.394 20.852 1.00 97.69 328 ASP A C 1
ATOM 2581 O O . ASP A 1 328 ? 0.934 5.672 21.215 1.00 97.69 328 ASP A O 1
ATOM 2585 N N . TYR A 1 329 ? -0.835 6.072 19.880 1.00 97.69 329 TYR A N 1
ATOM 2586 C CA . TYR A 1 329 ? -0.120 6.996 18.979 1.00 97.69 329 TYR A CA 1
ATOM 2587 C C . TYR A 1 329 ? -0.828 8.328 18.706 1.00 97.69 329 TYR A C 1
ATOM 2589 O O . TYR A 1 329 ? -0.165 9.310 18.386 1.00 97.69 329 TYR A O 1
ATOM 2597 N N . ALA A 1 330 ? -2.161 8.377 18.792 1.00 97.81 330 ALA A N 1
ATOM 2598 C CA . ALA A 1 330 ? -2.912 9.559 18.373 1.00 97.81 330 ALA A CA 1
ATOM 2599 C C . ALA A 1 330 ? -2.710 10.771 19.295 1.00 97.81 330 ALA A C 1
ATOM 2601 O O . ALA A 1 330 ? -2.649 10.644 20.524 1.00 97.81 330 ALA A O 1
ATOM 2602 N N . SER A 1 331 ? -2.739 11.966 18.705 1.00 98.19 331 SER A N 1
ATOM 2603 C CA . SER A 1 331 ? -2.826 13.216 19.459 1.00 98.19 331 SER A CA 1
ATOM 2604 C C . SER A 1 331 ? -4.166 13.333 20.203 1.00 98.19 331 SER A C 1
ATOM 2606 O O . SER A 1 331 ? -5.154 12.664 19.880 1.00 98.19 331 SER A O 1
ATOM 2608 N N . ALA A 1 332 ? -4.236 14.200 21.219 1.00 98.12 332 ALA A N 1
ATOM 2609 C CA . ALA A 1 332 ? -5.465 14.381 21.997 1.00 98.12 332 ALA A CA 1
ATOM 2610 C C . ALA A 1 332 ? -6.687 14.810 21.144 1.00 98.12 332 ALA A C 1
ATOM 2612 O O . ALA A 1 332 ? -7.759 14.228 21.343 1.00 98.12 332 ALA A O 1
ATOM 2613 N N . PRO A 1 333 ? -6.567 15.743 20.171 1.00 97.81 333 PRO A N 1
ATOM 2614 C CA . PRO A 1 333 ? -7.667 16.074 19.260 1.00 97.81 333 PRO A CA 1
ATOM 2615 C C . PRO A 1 333 ? -8.131 14.879 18.416 1.00 97.81 333 PRO A C 1
ATOM 2617 O O . PRO A 1 333 ? -9.327 14.580 18.368 1.00 97.81 333 PRO A O 1
ATOM 2620 N N . THR A 1 334 ? -7.193 14.144 17.814 1.00 98.56 334 THR A N 1
ATOM 2621 C CA . THR A 1 334 ? -7.484 12.959 16.991 1.00 98.56 334 THR A CA 1
ATOM 2622 C C . THR A 1 334 ? -8.165 11.867 17.813 1.00 98.56 334 THR A C 1
ATOM 2624 O O . THR A 1 334 ? -9.139 11.251 17.373 1.00 98.56 334 THR A O 1
ATOM 2627 N N . LYS A 1 335 ? -7.721 11.679 19.060 1.00 98.44 335 LYS A N 1
ATOM 2628 C CA . LYS A 1 335 ? -8.336 10.763 20.026 1.00 98.44 335 LYS A CA 1
ATOM 2629 C C . LYS A 1 335 ? -9.788 11.111 20.329 1.00 98.44 335 LYS A C 1
ATOM 2631 O O . LYS A 1 335 ? -10.619 10.203 20.351 1.00 98.44 335 LYS A O 1
ATOM 2636 N N . ALA A 1 336 ? -10.108 12.388 20.525 1.00 97.88 336 ALA A N 1
ATOM 2637 C CA . ALA A 1 336 ? -11.479 12.825 20.782 1.00 97.88 336 ALA A CA 1
ATOM 2638 C C . ALA A 1 336 ? -12.400 12.561 19.575 1.00 97.88 336 ALA A C 1
ATOM 2640 O O . ALA A 1 336 ? -13.468 11.964 19.739 1.00 97.88 336 ALA A O 1
ATOM 2641 N N . LEU A 1 337 ? -11.958 12.915 18.360 1.00 98.25 337 LEU A N 1
ATOM 2642 C CA . LEU A 1 337 ? -12.696 12.627 17.121 1.00 98.25 337 LEU A CA 1
ATOM 2643 C C . LEU A 1 337 ? -12.935 11.122 16.951 1.00 98.25 337 LEU A C 1
ATOM 2645 O O . LEU A 1 337 ? -14.062 10.676 16.728 1.00 98.25 337 LEU A O 1
ATOM 2649 N N . GLY A 1 338 ? -11.879 10.327 17.122 1.00 98.31 338 GLY A N 1
ATOM 2650 C CA . GLY A 1 338 ? -11.931 8.884 16.932 1.00 98.31 338 GLY A CA 1
ATOM 2651 C C . GLY A 1 338 ? -12.842 8.173 17.927 1.00 98.31 338 GLY A C 1
ATOM 2652 O O . GLY A 1 338 ? -13.556 7.243 17.553 1.00 98.31 338 GLY A O 1
ATOM 2653 N N . GLN A 1 339 ? -12.893 8.634 19.179 1.00 97.69 339 GLN A N 1
ATOM 2654 C CA . GLN A 1 339 ? -13.842 8.119 20.168 1.00 97.69 339 GLN A CA 1
ATOM 2655 C C . GLN A 1 339 ? -15.298 8.371 19.755 1.00 97.69 339 GLN A C 1
ATOM 2657 O O . GLN A 1 339 ? -16.132 7.475 19.912 1.00 97.69 339 GLN A O 1
ATOM 2662 N N . GLY A 1 340 ? -15.589 9.549 19.192 1.00 97.56 340 GLY A N 1
ATOM 2663 C CA . GLY A 1 340 ? -16.902 9.877 18.639 1.00 97.56 340 GLY A CA 1
ATOM 2664 C C . GLY A 1 340 ? -17.296 8.947 17.491 1.00 97.56 340 GLY A C 1
ATOM 2665 O O . GLY A 1 340 ? -18.359 8.325 17.537 1.00 97.56 340 GLY A O 1
ATOM 2666 N N . VAL A 1 341 ? -16.409 8.770 16.505 1.00 98.19 341 VAL A N 1
ATOM 2667 C CA . VAL A 1 341 ? -16.645 7.879 15.354 1.00 98.19 341 VAL A CA 1
ATOM 2668 C C . VAL A 1 341 ? -16.842 6.424 15.795 1.00 98.19 341 VAL A C 1
ATOM 2670 O O . VAL A 1 341 ? -17.802 5.783 15.367 1.00 98.19 341 VAL A O 1
ATOM 2673 N N . ILE A 1 342 ? -16.011 5.906 16.710 1.00 98.25 342 ILE A N 1
ATOM 2674 C CA . ILE A 1 342 ? -16.168 4.542 17.248 1.00 98.25 342 ILE A CA 1
ATOM 2675 C C . ILE A 1 342 ? -17.549 4.355 17.889 1.00 98.25 342 ILE A C 1
ATOM 2677 O O . ILE A 1 342 ? -18.185 3.319 17.685 1.00 98.25 342 ILE A O 1
ATOM 2681 N N . ALA A 1 343 ? -18.021 5.332 18.668 1.00 97.38 343 ALA A N 1
ATOM 2682 C CA . ALA A 1 343 ? -19.327 5.253 19.316 1.00 97.38 343 ALA A CA 1
ATOM 2683 C C . ALA A 1 343 ? -20.476 5.238 18.293 1.00 97.38 343 ALA A C 1
ATOM 2685 O O . ALA A 1 343 ? -21.391 4.417 18.417 1.00 97.38 343 ALA A O 1
ATOM 2686 N N . LEU A 1 344 ? -20.403 6.092 17.266 1.00 97.12 344 LEU A N 1
ATOM 2687 C CA . LEU A 1 344 ? -21.385 6.148 16.181 1.00 97.12 344 LEU A CA 1
ATOM 2688 C C . LEU A 1 344 ? -21.444 4.829 15.402 1.00 97.12 344 LEU A C 1
ATOM 2690 O O . LEU A 1 344 ? -22.527 4.279 15.197 1.00 97.12 344 LEU A O 1
ATOM 2694 N N . GLU A 1 345 ? -20.296 4.279 15.015 1.00 96.31 345 GLU A N 1
ATOM 2695 C CA . GLU A 1 345 ? -20.233 3.015 14.277 1.00 96.31 345 GLU A CA 1
ATOM 2696 C C . GLU A 1 345 ? -20.708 1.826 15.110 1.00 96.31 345 GLU A C 1
ATOM 2698 O O . GLU A 1 345 ? -21.449 0.973 14.617 1.00 96.31 345 GLU A O 1
ATOM 2703 N N . LEU A 1 346 ? -20.363 1.784 16.400 1.00 95.56 346 LEU A N 1
ATOM 2704 C CA . LEU A 1 346 ? -20.856 0.744 17.299 1.00 95.56 346 LEU A CA 1
ATOM 2705 C C . LEU A 1 346 ? -22.387 0.792 17.432 1.00 95.56 346 LEU A C 1
ATOM 2707 O O . LEU A 1 346 ? -23.023 -0.262 17.476 1.00 95.56 346 LEU A O 1
ATOM 2711 N N . ALA A 1 347 ? -22.988 1.987 17.451 1.00 95.88 347 ALA A N 1
ATOM 2712 C CA . ALA A 1 347 ? -24.440 2.155 17.510 1.00 95.88 347 ALA A CA 1
ATOM 2713 C C . ALA A 1 347 ? -25.153 1.670 16.233 1.00 95.88 347 ALA A C 1
ATOM 2715 O O . ALA A 1 347 ? -26.254 1.125 16.326 1.00 95.88 347 ALA A O 1
ATOM 2716 N N . LYS A 1 348 ? -24.516 1.799 15.058 1.00 94.38 348 LYS A N 1
ATOM 2717 C CA . LYS A 1 348 ? -25.032 1.292 13.770 1.00 94.38 348 LYS A CA 1
ATOM 2718 C C . LYS A 1 348 ? -24.997 -0.241 13.667 1.00 94.38 348 LYS A C 1
ATOM 2720 O O . LYS A 1 348 ? -25.713 -0.823 12.852 1.00 94.38 348 LYS A O 1
ATOM 2725 N N . MET A 1 349 ? -24.172 -0.923 14.468 1.00 92.50 349 MET A N 1
ATOM 2726 C CA . MET A 1 349 ? -24.052 -2.384 14.414 1.00 92.50 349 MET A CA 1
ATOM 2727 C C . MET A 1 349 ? -25.288 -3.105 14.982 1.00 92.50 349 MET A C 1
ATOM 2729 O O . MET A 1 349 ? -25.896 -2.635 15.944 1.00 92.50 349 MET A O 1
ATOM 2733 N N . PRO A 1 350 ? -25.620 -4.319 14.496 1.00 91.81 350 PRO A N 1
ATOM 2734 C CA . PRO A 1 350 ? -26.662 -5.145 15.104 1.00 91.81 350 PRO A CA 1
ATOM 2735 C C . PRO A 1 350 ? -26.379 -5.424 16.588 1.00 91.81 350 PRO A C 1
ATOM 2737 O O . PRO A 1 350 ? -25.275 -5.857 16.925 1.00 91.81 350 PRO A O 1
ATOM 2740 N N . LYS A 1 351 ? -27.386 -5.273 17.465 1.00 90.94 351 LYS A N 1
ATOM 2741 C CA . LYS A 1 351 ? -27.246 -5.417 18.934 1.00 90.94 351 LYS A CA 1
ATOM 2742 C C . LYS A 1 351 ? -26.495 -6.683 19.367 1.00 90.94 351 LYS A C 1
ATOM 2744 O O . LYS A 1 351 ? -25.634 -6.613 20.238 1.00 90.94 351 LYS A O 1
ATOM 2749 N N . ARG A 1 352 ? -26.753 -7.821 18.708 1.00 90.25 352 ARG A N 1
ATOM 2750 C CA . ARG A 1 352 ? -26.086 -9.108 18.991 1.00 90.25 352 ARG A CA 1
ATOM 2751 C C . ARG A 1 352 ? -24.558 -9.088 18.820 1.00 90.25 352 ARG A C 1
ATOM 2753 O O . ARG A 1 352 ? -23.875 -9.880 19.453 1.00 90.25 352 ARG A O 1
ATOM 2760 N N . ASN A 1 353 ? -24.022 -8.192 17.988 1.00 89.06 353 ASN A N 1
ATOM 2761 C CA . ASN A 1 353 ? -22.584 -8.083 17.728 1.00 89.06 353 ASN A CA 1
ATOM 2762 C C . ASN A 1 353 ? -21.904 -7.040 18.631 1.00 89.06 353 ASN A C 1
ATOM 2764 O O . ASN A 1 353 ? -20.703 -7.140 18.879 1.00 89.06 353 ASN A O 1
ATOM 2768 N N . GLN A 1 354 ? -22.654 -6.052 19.137 1.00 93.69 354 GLN A N 1
ATOM 2769 C CA . GLN A 1 354 ? -22.093 -4.912 19.869 1.00 9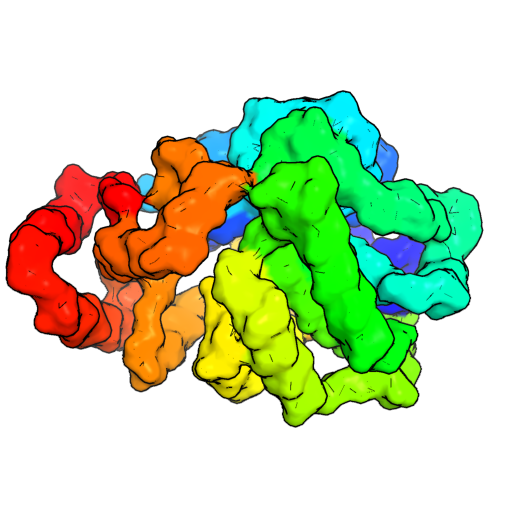3.69 354 GLN A CA 1
ATOM 2770 C C . GLN A 1 354 ? -21.343 -5.330 21.140 1.00 93.69 354 GLN A C 1
ATOM 2772 O O . GLN A 1 354 ? -20.279 -4.784 21.418 1.00 93.69 354 GLN A O 1
ATOM 2777 N N . GLY A 1 355 ? -21.857 -6.311 21.893 1.00 95.50 355 GLY A N 1
ATOM 2778 C CA . GLY A 1 355 ? -21.242 -6.751 23.152 1.00 95.50 355 GLY A CA 1
ATOM 2779 C C . GLY A 1 355 ? -19.824 -7.301 22.968 1.00 95.50 355 GLY A C 1
ATOM 2780 O O . GLY A 1 355 ? -18.905 -6.907 23.683 1.00 95.50 355 GLY A O 1
ATOM 2781 N N . ALA A 1 356 ? -19.622 -8.149 21.955 1.00 95.12 356 ALA A N 1
ATOM 2782 C CA . ALA A 1 356 ? -18.308 -8.716 21.655 1.00 95.12 356 ALA A CA 1
ATOM 2783 C C . ALA A 1 356 ? -17.303 -7.642 21.208 1.00 95.12 356 ALA A C 1
ATOM 2785 O O . ALA A 1 356 ? -16.148 -7.669 21.627 1.00 95.12 356 ALA A O 1
ATOM 2786 N N . VAL A 1 357 ? -17.735 -6.682 20.382 1.00 96.56 357 VAL A N 1
ATOM 2787 C CA . VAL A 1 357 ? -16.876 -5.572 19.937 1.00 96.56 357 VAL A CA 1
ATOM 2788 C C . VAL A 1 357 ? -16.535 -4.650 21.107 1.00 96.56 357 VAL A C 1
ATOM 2790 O O . VAL A 1 357 ? -15.366 -4.328 21.295 1.00 96.56 357 VAL A O 1
ATOM 2793 N N . ARG A 1 358 ? -17.514 -4.299 21.949 1.00 97.25 358 ARG A N 1
ATOM 2794 C CA . ARG A 1 358 ? -17.306 -3.456 23.134 1.00 97.25 358 ARG A CA 1
ATOM 2795 C C . ARG A 1 358 ? -16.269 -4.052 24.083 1.00 97.25 358 ARG A C 1
ATOM 2797 O O . ARG A 1 358 ? -15.337 -3.351 24.455 1.00 97.25 358 ARG A O 1
ATOM 2804 N N . LYS A 1 359 ? -16.367 -5.353 24.375 1.00 97.69 359 LYS A N 1
ATOM 2805 C CA . LYS A 1 359 ? -15.391 -6.055 25.222 1.00 97.69 359 LYS A CA 1
ATOM 2806 C C . LYS A 1 359 ? -13.963 -5.948 24.673 1.00 97.69 359 LYS A C 1
ATOM 2808 O O . LYS A 1 359 ? -13.026 -5.738 25.436 1.00 97.69 359 LYS A O 1
ATOM 2813 N N . ARG A 1 360 ? -13.782 -6.066 23.351 1.00 97.88 360 ARG A N 1
ATOM 2814 C CA . ARG A 1 360 ? -12.464 -5.892 22.709 1.00 97.88 360 ARG A CA 1
ATOM 2815 C C . ARG A 1 360 ? -11.961 -4.456 22.830 1.00 97.88 360 ARG A C 1
ATOM 2817 O O . ARG A 1 360 ? -10.810 -4.250 23.193 1.00 97.88 360 ARG A O 1
ATOM 2824 N N . LEU A 1 361 ? -12.822 -3.473 22.560 1.00 98.25 361 LEU A N 1
ATOM 2825 C CA . LEU A 1 361 ? -12.478 -2.054 22.679 1.00 98.25 361 LEU A CA 1
ATOM 2826 C C . LEU A 1 361 ? -12.070 -1.688 24.115 1.00 98.25 361 LEU A C 1
ATOM 2828 O O . LEU A 1 361 ? -11.085 -0.983 24.307 1.00 98.25 361 LEU A O 1
ATOM 2832 N N . GLU A 1 362 ? -12.790 -2.192 25.118 1.00 98.06 362 GLU A N 1
ATOM 2833 C CA . GLU A 1 362 ? -12.473 -2.003 26.539 1.00 98.06 362 GLU A CA 1
ATOM 2834 C C . GLU A 1 362 ? -11.133 -2.640 26.916 1.00 98.06 362 GLU A C 1
ATOM 2836 O O . GLU A 1 362 ? -10.310 -1.984 27.552 1.00 98.06 362 GLU A O 1
ATOM 2841 N N . ALA A 1 363 ? -10.866 -3.868 26.458 1.00 98.25 363 ALA A N 1
ATOM 2842 C CA . ALA A 1 363 ? -9.589 -4.537 26.701 1.00 98.25 363 ALA A CA 1
ATOM 2843 C C . ALA A 1 363 ? -8.397 -3.746 26.130 1.00 98.25 363 ALA A C 1
ATOM 2845 O O . ALA A 1 363 ? -7.359 -3.635 26.789 1.00 98.25 363 ALA A O 1
ATOM 2846 N N . ILE A 1 364 ? -8.564 -3.150 24.942 1.00 98.19 364 ILE A N 1
ATOM 2847 C CA . ILE A 1 364 ? -7.553 -2.291 24.311 1.00 98.19 364 ILE A CA 1
ATOM 2848 C C . ILE A 1 364 ? -7.360 -1.002 25.120 1.00 98.19 364 ILE A C 1
ATOM 2850 O O . ILE A 1 364 ? -6.224 -0.663 25.456 1.00 98.19 364 ILE A O 1
ATOM 2854 N N . ARG A 1 365 ? -8.450 -0.320 25.504 1.00 97.31 365 ARG A N 1
ATOM 2855 C CA . ARG A 1 365 ? -8.399 0.909 26.323 1.00 97.31 365 ARG A CA 1
ATOM 2856 C C . ARG A 1 365 ? -7.720 0.696 27.670 1.00 97.31 365 ARG A C 1
ATOM 2858 O O . ARG A 1 365 ? -6.971 1.561 28.103 1.00 97.31 365 ARG A O 1
ATOM 2865 N N . ALA A 1 366 ? -7.969 -0.447 28.302 1.00 97.19 366 ALA A N 1
ATOM 2866 C CA . ALA A 1 366 ? -7.357 -0.822 29.571 1.00 97.19 366 ALA A CA 1
ATOM 2867 C C . ALA A 1 366 ? -5.887 -1.263 29.434 1.00 97.19 366 ALA A C 1
ATOM 2869 O O . ALA A 1 366 ? -5.253 -1.568 30.437 1.00 97.19 366 ALA A O 1
ATOM 2870 N N . GLY A 1 367 ? -5.346 -1.350 28.212 1.00 95.38 367 GLY A N 1
ATOM 2871 C CA . GLY A 1 367 ? -3.976 -1.819 27.974 1.00 95.38 367 GLY A CA 1
ATOM 2872 C C . GLY A 1 367 ? -3.786 -3.331 28.138 1.00 95.38 367 GLY A C 1
ATOM 2873 O O . GLY A 1 367 ? -2.663 -3.811 28.098 1.00 95.38 367 GLY A O 1
ATOM 2874 N N . THR A 1 368 ? -4.868 -4.094 28.309 1.00 96.44 368 THR A N 1
ATOM 2875 C CA . THR A 1 368 ? -4.809 -5.537 28.621 1.00 96.44 368 THR A CA 1
ATOM 2876 C C . THR A 1 368 ? -4.667 -6.432 27.392 1.00 96.44 368 THR A C 1
ATOM 2878 O O . THR A 1 368 ? -4.305 -7.598 27.518 1.00 96.44 368 THR A O 1
ATOM 2881 N N . ALA A 1 369 ? -4.971 -5.907 26.202 1.00 96.06 369 ALA A N 1
ATOM 2882 C CA . ALA A 1 369 ? -4.854 -6.640 24.951 1.00 96.06 369 ALA A CA 1
ATOM 2883 C C . ALA A 1 369 ? -4.572 -5.708 23.767 1.00 96.06 369 ALA A C 1
ATOM 2885 O O . ALA A 1 369 ? -4.968 -4.538 23.752 1.00 96.06 369 ALA A O 1
ATOM 2886 N N . ARG A 1 370 ? -3.914 -6.263 22.753 1.00 96.25 370 ARG A N 1
ATOM 2887 C CA . ARG A 1 370 ? -3.701 -5.688 21.423 1.00 96.25 370 ARG A CA 1
ATOM 2888 C C . ARG A 1 370 ? -3.923 -6.785 20.388 1.00 96.25 370 ARG A C 1
ATOM 2890 O O . ARG A 1 370 ? -3.990 -7.962 20.729 1.00 96.25 370 ARG A O 1
ATOM 2897 N N . ASP A 1 371 ? -4.041 -6.367 19.141 1.00 96.06 371 ASP A N 1
ATOM 2898 C CA . ASP A 1 371 ? -4.209 -7.192 17.960 1.00 96.06 371 ASP A CA 1
ATOM 2899 C C . ASP A 1 371 ? -5.431 -8.126 18.030 1.00 96.06 371 ASP A C 1
ATOM 2901 O O . ASP A 1 371 ? -5.372 -9.332 17.806 1.00 96.06 371 ASP A O 1
ATOM 2905 N N . LEU A 1 372 ? -6.587 -7.542 18.355 1.00 95.62 372 LEU A N 1
ATOM 2906 C CA . LEU A 1 372 ? -7.855 -8.268 18.428 1.00 95.62 372 LEU A CA 1
ATOM 2907 C C . LEU A 1 372 ? -8.619 -8.185 17.102 1.00 95.62 372 LEU A C 1
ATOM 2909 O O . LEU A 1 372 ? -9.028 -7.099 16.678 1.00 95.62 372 LEU A O 1
ATOM 2913 N N . TYR A 1 373 ? -8.881 -9.341 16.487 1.00 93.88 373 TYR A N 1
ATOM 2914 C CA . TYR A 1 373 ? -9.582 -9.458 15.205 1.00 93.88 373 TYR A CA 1
ATOM 2915 C C . TYR A 1 373 ? -10.609 -10.605 15.174 1.00 93.88 373 TYR A C 1
ATOM 2917 O O . TYR A 1 373 ? -10.643 -11.467 16.056 1.00 93.88 373 TYR A O 1
ATOM 2925 N N . VAL A 1 374 ? -11.483 -10.574 14.162 1.00 90.06 374 VAL A N 1
ATOM 2926 C CA . VAL A 1 374 ? -12.509 -11.584 13.833 1.00 90.06 374 VAL A CA 1
ATOM 2927 C C . VAL A 1 374 ? -12.475 -12.043 12.390 1.00 90.06 374 VAL A C 1
ATOM 2929 O O . VAL A 1 374 ? -12.086 -11.261 11.488 1.00 90.06 374 VAL A O 1
#

Foldseek 3Di:
DQWQPPPPNPLADDDDDDLVLLLVLLLLCQLQPAQEEEDEDDDDPVCFLQVLLVSLLSQQPHDDDPGGHNAYEYEYAFDALVSLLSNVVSQHQEYEAELQAPDLVLQCVVPDPPDPSNPSVSRLCRVVRNLVSVRQAYEYEYAQQSDAVVRRLVVLLVSQVVCCVVNVFGHQAYEYHYRFAAPPDDGDPVRHQDLVNVLVSLLVCCVSPVNHAYEDEQQAAPVSVVSSVVSHHDYYDFQDDAFDSCSPPCPLPDDDDRSRGGHDGNYNHRPQVSLQVCLVVLHQAASDPQCSVVVCGHNNVCVCRVVVNCVVFVLLRSLLSLLLCLQNNHDPSSVVSSVVSSVVSLVVDDPVSSVVSVVSSVCSNVVNDHDDGD

Sequence (374 aa):
AYCGFRSTNASAVRRTLDRQELVHQVEALEDKGHKRLVLVYGEHPDYDAGFIADSVRTVYGVKRGHGEIRRVNINAAPMDEAGYRTVKAAGIGTWQIFQETYHHATYASLHPAGTRKADYRWRLSGLGRAMRAGCDDVGLGVLFGLHDWRFEVLGLIAHATYLRDCYRCGPHTISFPRLRPASGMEVDPRWQVRDEEMLRIIAILRLAVPYTGLILTAREPAELRRQAIAMGVSQIDAGSRIEIGGYTECGDAQVQVAEREQFQLGDLRSLDEVIADLLAQGEVPSFCTGCYRLGRTGEHFMEYAVPGFIRKFCTPNALTTLQEYLCDYASAPTKALGQGVIALELAKMPKRNQGAVRKRLEAIRAGTARDLYV

Solvent-accessible surface area (backbone atoms only — not comparable to full-atom values): 20328 Å² total; per-residue (Å²): 98,85,46,13,74,41,88,87,42,81,74,36,67,85,82,77,79,50,74,66,55,48,48,51,39,51,45,45,40,20,67,64,51,45,25,64,48,69,52,74,51,75,86,50,85,84,63,36,39,64,52,52,19,51,51,44,44,50,52,62,68,46,70,45,91,94,21,44,55,67,39,42,26,39,36,44,67,67,60,56,45,68,38,34,34,50,30,45,74,44,62,52,52,35,50,28,46,64,63,40,50,70,51,64,69,57,39,49,73,47,29,55,80,95,42,82,77,34,43,59,64,62,50,67,47,17,61,62,36,30,42,78,34,67,39,48,26,27,24,44,27,38,40,39,31,74,46,62,58,68,61,41,50,51,44,52,53,51,50,37,48,48,38,23,73,77,65,70,28,44,40,48,27,40,35,63,49,65,69,50,63,27,43,95,44,84,79,60,72,91,28,56,73,49,72,71,53,51,49,48,49,46,39,50,47,38,70,75,42,67,84,38,36,29,44,48,57,39,60,44,36,62,71,59,47,56,56,37,41,80,48,50,46,71,43,68,67,61,49,72,65,68,30,90,64,34,58,64,75,43,61,88,60,83,74,90,50,53,44,48,20,49,47,52,71,42,36,84,51,47,45,57,58,51,50,34,53,37,34,75,72,70,46,78,63,60,60,65,46,42,46,67,79,70,66,37,49,32,52,57,33,47,69,34,45,74,81,57,53,40,61,78,32,50,54,58,21,21,50,35,37,34,50,47,39,44,71,77,50,42,50,72,70,38,29,53,48,45,53,52,51,48,52,54,55,51,67,75,44,62,74,90,55,39,63,66,49,48,55,52,46,49,33,37,75,71,68,76,46,78,92,64,66,100

Secondary structure (DSSP, 8-state):
---TT-TT-TTSPP----HHHHHHHHHHHHHHT--EEEEE--S-TTS-HHHHHHHHHHHHH-EETTEE--EEEEE-----HHHHHHHHHTT-S-EEEEEE-S-HHHHHHHS-TTSGGG-HHHHHTHHHHHHHTT--SEEEEE-BTSS-HHHHHHHHHHHHHHHHHHHS---SEEE-PBP---TT----GGGPPPHHHHHHHHHHHHHHSTTSEEEE-TTS-HHHHHHHHHTT--EE--S---BTTHHHHSTTS----TTTBSS--S----HHHHHHHHHHTT-------HHHHTT--HHHHHHHHTTTTTHHHHHHHHHHHHHHHHHHT--HHHHHHHHHHHHHHHHHS-HHHHHHHHHHHHHHHTTS------

Radius of gyration: 20.24 Å; Cα contacts (8 Å, |Δi|>4): 632; chains: 1; bounding box: 51×39×58 Å

Mean predicted aligned error: 3.96 Å